Protein AF-A0A447FQ98-F1 (afdb_monomer_lite)

Structure (mmCIF, N/CA/C/O backbone):
data_AF-A0A447FQ98-F1
#
_entry.id   AF-A0A447FQ98-F1
#
loop_
_atom_site.group_PDB
_atom_site.id
_atom_site.type_symbol
_atom_site.label_atom_id
_atom_site.label_alt_id
_atom_site.label_comp_id
_atom_site.label_asym_id
_atom_site.label_entity_id
_atom_site.label_seq_id
_atom_site.pdbx_PDB_ins_code
_atom_site.Cartn_x
_atom_site.Cartn_y
_atom_site.Cartn_z
_atom_site.occupancy
_atom_site.B_iso_or_equiv
_atom_site.auth_seq_id
_atom_site.auth_comp_id
_atom_site.auth_asym_id
_atom_site.auth_atom_id
_atom_site.pdbx_PDB_model_num
ATOM 1 N N . MET A 1 1 ? 18.362 -9.553 -27.264 1.00 85.31 1 MET A N 1
ATOM 2 C CA . MET A 1 1 ? 17.375 -10.594 -27.626 1.00 85.31 1 MET A CA 1
ATOM 3 C C . MET A 1 1 ? 17.884 -12.039 -27.555 1.00 85.31 1 MET A C 1
ATOM 5 O O . MET A 1 1 ? 17.057 -12.911 -27.386 1.00 85.31 1 MET A O 1
ATOM 9 N N . LYS A 1 2 ? 19.192 -12.347 -27.667 1.00 89.88 2 LYS A N 1
ATOM 10 C CA . LYS A 1 2 ? 19.700 -13.744 -27.567 1.00 89.88 2 LYS A CA 1
ATOM 11 C C . LYS A 1 2 ? 20.170 -14.170 -26.164 1.00 89.88 2 LYS A C 1
ATOM 13 O O . LYS A 1 2 ? 20.659 -15.281 -25.991 1.00 89.88 2 LYS A O 1
ATOM 18 N N . TYR A 1 3 ? 20.115 -13.267 -25.186 1.00 93.44 3 TYR A N 1
ATOM 19 C CA . TYR A 1 3 ? 20.581 -13.558 -23.832 1.00 93.44 3 TYR A CA 1
ATOM 20 C C . TYR A 1 3 ? 19.635 -14.554 -23.154 1.00 93.44 3 TYR A C 1
ATOM 22 O O . TYR A 1 3 ? 18.426 -14.446 -23.321 1.00 93.44 3 TYR A O 1
ATOM 30 N N . LYS A 1 4 ? 20.182 -15.506 -22.399 1.00 95.56 4 LYS A N 1
ATOM 31 C CA . LYS A 1 4 ? 19.405 -16.383 -21.522 1.00 95.56 4 LYS A CA 1
ATOM 32 C C . LYS A 1 4 ? 19.611 -15.879 -20.090 1.00 95.56 4 LYS A C 1
ATOM 34 O O . LYS A 1 4 ? 20.766 -15.900 -19.659 1.00 95.56 4 LYS A O 1
ATOM 39 N N . PRO A 1 5 ? 18.562 -15.390 -19.405 1.00 95.81 5 PRO A N 1
ATOM 40 C CA . PRO A 1 5 ? 18.675 -14.942 -18.023 1.00 95.81 5 PRO A CA 1
ATOM 41 C C . PRO A 1 5 ? 19.253 -16.030 -17.128 1.00 95.81 5 PRO A C 1
ATOM 43 O O . PRO A 1 5 ? 18.945 -17.215 -17.288 1.00 95.81 5 PRO A O 1
ATOM 46 N N . LYS A 1 6 ? 20.109 -15.622 -16.200 1.00 95.69 6 LYS A N 1
ATOM 47 C CA . LYS A 1 6 ? 20.588 -16.482 -15.125 1.00 95.69 6 LYS A CA 1
ATOM 48 C C . LYS A 1 6 ? 19.585 -16.476 -13.973 1.00 95.69 6 LYS A C 1
ATOM 50 O O . LYS A 1 6 ? 18.763 -15.575 -13.862 1.00 95.69 6 LYS A O 1
ATOM 55 N N . LYS A 1 7 ? 19.695 -17.467 -13.085 1.00 94.25 7 LYS A N 1
ATOM 56 C CA . LYS A 1 7 ? 18.840 -17.584 -11.887 1.00 94.25 7 LYS A CA 1
ATOM 57 C C . LYS A 1 7 ? 18.994 -16.417 -10.906 1.00 94.25 7 LYS A C 1
ATOM 59 O O . LYS A 1 7 ? 18.135 -16.225 -10.058 1.00 94.25 7 LYS A O 1
ATOM 64 N N . ASP A 1 8 ? 20.115 -15.710 -10.971 1.00 94.94 8 ASP A N 1
ATOM 65 C CA . ASP A 1 8 ? 20.449 -14.577 -10.117 1.00 94.94 8 ASP A CA 1
ATOM 66 C C . ASP A 1 8 ? 20.245 -13.221 -10.808 1.00 94.94 8 ASP A C 1
ATOM 68 O O . ASP A 1 8 ? 20.550 -12.195 -10.211 1.00 94.94 8 ASP A O 1
ATOM 72 N N . ASP A 1 9 ? 19.739 -13.187 -12.044 1.00 97.62 9 ASP A N 1
ATOM 73 C CA . ASP A 1 9 ? 19.393 -11.920 -12.685 1.00 97.62 9 ASP A CA 1
ATOM 74 C C . ASP A 1 9 ? 18.085 -11.369 -12.086 1.00 97.62 9 ASP A C 1
ATOM 76 O O . ASP A 1 9 ? 17.101 -12.093 -11.960 1.00 97.62 9 ASP A O 1
ATOM 80 N N . LEU A 1 10 ? 18.050 -10.070 -11.782 1.00 98.31 10 LEU A N 1
ATOM 81 C CA . LEU A 1 10 ? 16.805 -9.326 -11.579 1.00 98.31 10 LEU A CA 1
ATOM 82 C C . LEU A 1 10 ? 16.130 -9.131 -12.935 1.00 98.31 10 LEU A C 1
ATOM 84 O O . LEU A 1 10 ? 16.761 -8.637 -13.873 1.00 98.31 10 LEU A O 1
ATOM 88 N N . ILE A 1 11 ? 14.853 -9.477 -13.053 1.00 98.50 11 ILE A N 1
ATOM 89 C CA . ILE A 1 11 ? 14.113 -9.314 -14.306 1.00 98.50 11 ILE A CA 1
ATOM 90 C C . ILE A 1 11 ? 13.091 -8.197 -14.130 1.00 98.50 11 ILE A C 1
ATOM 92 O O . ILE A 1 11 ? 12.295 -8.208 -13.206 1.00 98.50 11 ILE A O 1
ATOM 96 N N . CYS A 1 12 ? 13.095 -7.219 -15.032 1.00 98.69 12 CYS A N 1
ATOM 97 C CA . CYS A 1 12 ? 12.068 -6.180 -15.079 1.00 98.69 12 CYS A CA 1
ATOM 98 C C . CYS A 1 12 ? 11.268 -6.290 -16.373 1.00 98.69 12 CYS A C 1
ATOM 100 O O . CYS A 1 12 ? 11.839 -6.490 -17.453 1.00 98.69 12 CYS A O 1
ATOM 102 N N . LEU A 1 13 ? 9.954 -6.105 -16.269 1.00 98.69 13 LEU A N 1
ATOM 103 C CA . LEU A 1 13 ? 9.053 -5.997 -17.407 1.00 98.69 13 LEU A CA 1
ATOM 104 C C . LEU A 1 13 ? 8.719 -4.529 -17.659 1.00 98.69 13 LEU A C 1
ATOM 106 O O . LEU A 1 13 ? 8.114 -3.866 -16.820 1.00 98.69 13 LEU A O 1
ATOM 110 N N . PHE A 1 14 ? 9.060 -4.035 -18.845 1.00 98.62 14 PHE A N 1
ATOM 111 C CA . PHE A 1 14 ? 8.747 -2.678 -19.276 1.00 98.62 14 PHE A CA 1
ATOM 112 C C . PHE A 1 14 ? 7.732 -2.673 -20.416 1.00 98.62 14 PHE A C 1
ATOM 114 O O . PHE A 1 14 ? 7.804 -3.501 -21.322 1.00 98.62 14 PHE A O 1
ATOM 121 N N . ARG A 1 15 ? 6.842 -1.681 -20.427 1.00 98.25 15 ARG A N 1
ATOM 122 C CA . ARG A 1 15 ? 6.144 -1.213 -21.629 1.00 98.25 15 ARG A CA 1
ATOM 123 C C . ARG A 1 15 ? 6.925 -0.040 -22.208 1.00 98.25 15 ARG A C 1
ATOM 125 O O . ARG A 1 15 ? 7.156 0.934 -21.499 1.00 98.25 15 ARG A O 1
ATOM 132 N N . ILE A 1 16 ? 7.324 -0.140 -23.472 1.00 98.31 16 ILE A N 1
ATOM 133 C CA . ILE A 1 16 ? 8.174 0.849 -24.145 1.00 98.31 16 ILE A CA 1
ATOM 134 C C . ILE A 1 16 ? 7.461 1.363 -25.395 1.00 98.31 16 ILE A C 1
ATOM 136 O O . ILE A 1 16 ? 7.085 0.579 -26.263 1.00 98.31 16 ILE A O 1
ATOM 140 N N . GLU A 1 17 ? 7.308 2.678 -25.509 1.00 98.12 17 GLU A N 1
ATOM 141 C CA . GLU A 1 17 ? 6.839 3.362 -26.715 1.00 98.12 17 GLU A CA 1
ATOM 142 C C . GLU A 1 17 ? 7.968 4.289 -27.202 1.00 98.12 17 GLU A C 1
ATOM 144 O O . GLU A 1 17 ? 8.215 5.318 -26.574 1.00 98.12 17 GLU A O 1
ATOM 149 N N . PRO A 1 18 ? 8.723 3.902 -28.250 1.00 97.25 18 PRO A N 1
ATOM 150 C CA . PRO A 1 18 ? 9.840 4.693 -28.774 1.00 97.25 18 PRO A CA 1
ATOM 151 C C . PRO A 1 18 ? 9.405 6.049 -29.334 1.00 97.25 18 PRO A C 1
ATOM 153 O O . PRO A 1 18 ? 8.337 6.138 -29.927 1.00 97.25 18 PRO A O 1
ATOM 156 N N . ASN A 1 19 ? 10.288 7.047 -29.253 1.00 96.00 19 ASN A N 1
ATOM 157 C CA . ASN A 1 19 ? 10.129 8.335 -29.932 1.00 96.00 19 ASN A CA 1
ATOM 158 C C . ASN A 1 19 ? 11.218 8.500 -30.999 1.00 96.00 19 ASN A C 1
ATOM 160 O O . ASN A 1 19 ? 12.404 8.550 -30.668 1.00 96.00 19 ASN A O 1
ATOM 164 N N . GLY A 1 20 ? 10.830 8.540 -32.276 1.00 92.12 20 GLY A N 1
ATOM 165 C CA . GLY A 1 20 ? 11.731 8.830 -33.403 1.00 92.12 20 GLY A CA 1
ATOM 166 C C . GLY A 1 20 ? 12.875 7.828 -33.638 1.00 92.12 20 GLY A C 1
ATOM 167 O O . GLY A 1 20 ? 13.655 7.999 -34.570 1.00 92.12 20 GLY A O 1
ATOM 168 N N . LEU A 1 21 ? 12.987 6.781 -32.816 1.00 92.88 21 LEU A N 1
ATOM 169 C CA . LEU A 1 21 ? 14.006 5.736 -32.893 1.00 92.88 21 LEU A CA 1
ATOM 170 C C . LEU A 1 21 ? 13.395 4.393 -33.285 1.00 92.88 21 LEU A C 1
ATOM 172 O O . LEU A 1 21 ? 12.216 4.123 -33.041 1.00 92.88 21 LEU A O 1
ATOM 176 N N . SER A 1 22 ? 14.236 3.499 -33.815 1.00 95.44 22 SER A N 1
ATOM 177 C CA . SER A 1 22 ? 13.837 2.103 -33.953 1.00 95.44 22 SER A CA 1
ATOM 178 C C . SER A 1 22 ? 13.546 1.505 -32.574 1.00 95.44 22 SER A C 1
ATOM 180 O O . SER A 1 22 ? 14.160 1.855 -31.561 1.00 95.44 22 SER A O 1
ATOM 182 N N . PHE A 1 23 ? 12.621 0.549 -32.523 1.00 95.62 23 PHE A N 1
ATOM 183 C CA . PHE A 1 23 ? 12.236 -0.073 -31.259 1.00 95.62 23 PHE A CA 1
ATOM 184 C C . PHE A 1 23 ? 13.428 -0.755 -30.562 1.00 95.62 23 PHE A C 1
ATOM 186 O O . PHE A 1 23 ? 13.564 -0.687 -29.342 1.00 95.62 23 PHE A O 1
ATOM 193 N N . ASN A 1 24 ? 14.319 -1.388 -31.332 1.00 95.00 24 ASN A N 1
ATOM 194 C CA . ASN A 1 24 ? 15.505 -2.046 -30.782 1.00 95.00 24 ASN A CA 1
ATOM 195 C C . ASN A 1 24 ? 16.498 -1.039 -30.186 1.00 95.00 24 ASN A C 1
ATOM 197 O O . ASN A 1 24 ? 17.093 -1.337 -29.150 1.00 95.00 24 ASN A O 1
ATOM 201 N N . ASP A 1 25 ? 16.633 0.149 -30.781 1.00 94.88 25 ASP A N 1
ATOM 202 C CA . ASP A 1 25 ? 17.494 1.207 -30.243 1.00 94.88 25 ASP A CA 1
ATOM 203 C C . ASP A 1 25 ? 16.920 1.787 -28.951 1.00 94.88 25 ASP A C 1
ATOM 205 O O . ASP A 1 25 ? 17.658 1.990 -27.987 1.00 94.88 25 ASP A O 1
ATOM 209 N N . ALA A 1 26 ? 15.599 1.986 -28.889 1.00 96.69 26 ALA A N 1
ATOM 210 C CA . ALA A 1 26 ? 14.928 2.440 -27.672 1.00 96.69 26 ALA A CA 1
ATOM 211 C C . ALA A 1 26 ? 15.122 1.433 -26.523 1.00 96.69 26 ALA A C 1
ATOM 213 O O . ALA A 1 26 ? 15.525 1.815 -25.426 1.00 96.69 26 ALA A O 1
ATOM 214 N N . ILE A 1 27 ? 14.937 0.133 -26.795 1.00 96.56 27 ILE A N 1
ATOM 215 C CA . ILE A 1 27 ? 15.231 -0.951 -25.842 1.00 96.56 27 ILE A CA 1
ATOM 216 C C . ILE A 1 27 ? 16.695 -0.912 -25.396 1.00 96.56 27 ILE A C 1
ATOM 218 O O . ILE A 1 27 ? 16.981 -1.045 -24.205 1.00 96.56 27 ILE A O 1
ATOM 222 N N . GLY A 1 28 ? 17.622 -0.759 -26.346 1.00 95.12 28 GLY A N 1
ATOM 223 C CA . GLY A 1 28 ? 19.053 -0.688 -26.068 1.00 95.12 28 GLY A CA 1
ATOM 224 C C . GLY A 1 28 ? 19.393 0.454 -25.114 1.00 95.12 28 GLY A C 1
ATOM 225 O O . GLY A 1 28 ? 20.126 0.233 -24.153 1.00 95.12 28 GLY A O 1
ATOM 226 N N . ARG A 1 29 ? 18.804 1.637 -25.329 1.00 95.44 29 ARG A N 1
ATOM 227 C CA . ARG A 1 29 ? 18.968 2.809 -24.458 1.00 95.44 29 ARG A CA 1
ATOM 228 C C . ARG A 1 29 ? 18.371 2.592 -23.072 1.00 95.44 29 ARG A C 1
ATOM 230 O O . ARG A 1 29 ? 19.066 2.843 -22.096 1.00 95.44 29 ARG A O 1
ATOM 237 N N . VAL A 1 30 ? 17.151 2.053 -22.975 1.00 97.38 30 VAL A N 1
ATOM 238 C CA . VAL A 1 30 ? 16.536 1.713 -21.678 1.00 97.38 30 VAL A CA 1
ATOM 239 C C . VAL A 1 30 ? 17.438 0.755 -20.901 1.00 97.38 30 VAL A C 1
ATOM 241 O O . VAL A 1 30 ? 17.770 1.038 -19.755 1.00 97.38 30 VAL A O 1
ATOM 244 N N . ALA A 1 31 ? 17.894 -0.342 -21.514 1.00 96.75 31 ALA A N 1
ATOM 245 C CA . ALA A 1 31 ? 18.755 -1.319 -20.846 1.00 96.75 31 ALA A CA 1
ATOM 246 C C . ALA A 1 31 ? 20.124 -0.737 -20.450 1.00 96.75 31 ALA A C 1
ATOM 248 O O . ALA A 1 31 ? 20.648 -1.071 -19.389 1.00 96.75 31 ALA A O 1
ATOM 249 N N . ALA A 1 32 ? 20.708 0.119 -21.291 1.00 93.94 32 ALA A N 1
ATOM 250 C CA . ALA A 1 32 ? 21.995 0.758 -21.040 1.00 93.94 32 ALA A CA 1
ATOM 251 C C . ALA A 1 32 ? 21.927 1.755 -19.871 1.00 93.94 32 ALA A C 1
ATOM 253 O O . ALA A 1 32 ? 22.677 1.606 -18.909 1.00 93.94 32 ALA A O 1
ATOM 254 N N . GLU A 1 33 ? 21.003 2.716 -19.932 1.00 95.62 33 GLU A N 1
ATOM 255 C CA . GLU A 1 33 ? 20.866 3.820 -18.966 1.00 95.62 33 GLU A CA 1
ATOM 256 C C . GLU A 1 33 ? 20.285 3.371 -17.610 1.00 95.62 33 GLU A C 1
ATOM 258 O O . GLU A 1 33 ? 20.397 4.092 -16.624 1.00 95.62 33 GLU A O 1
ATOM 263 N N . SER A 1 34 ? 19.695 2.170 -17.531 1.00 96.81 34 SER A N 1
ATOM 264 C CA . SER A 1 34 ? 19.275 1.532 -16.265 1.00 96.81 34 SER A CA 1
ATOM 265 C C . SER A 1 34 ? 20.274 0.508 -15.716 1.00 96.81 34 SER A C 1
ATOM 267 O O . SER A 1 34 ? 19.956 -0.233 -14.789 1.00 96.81 34 SER A O 1
ATOM 269 N N . SER A 1 35 ? 21.473 0.413 -16.299 1.00 94.56 35 SER A N 1
ATOM 270 C CA . SER A 1 35 ? 22.530 -0.474 -15.806 1.00 94.56 35 SER A CA 1
ATOM 271 C C . SER A 1 35 ? 23.877 0.239 -15.720 1.00 94.56 35 SER A C 1
ATOM 273 O O . SER A 1 35 ? 24.159 0.902 -14.731 1.00 94.56 35 SER A O 1
ATOM 275 N N . ASN A 1 36 ? 24.730 0.091 -16.731 1.00 88.44 36 ASN A N 1
ATOM 276 C CA . ASN A 1 36 ? 26.093 0.620 -16.728 1.00 88.44 36 ASN A CA 1
ATOM 277 C C . ASN A 1 36 ? 26.541 1.171 -18.091 1.00 88.44 36 ASN A C 1
ATOM 279 O O . ASN A 1 36 ? 27.739 1.248 -18.374 1.00 88.44 36 ASN A O 1
ATOM 283 N N . GLY A 1 37 ? 25.584 1.487 -18.964 1.00 83.81 37 GLY A N 1
ATOM 284 C CA . GLY A 1 37 ? 25.837 2.130 -20.246 1.00 83.81 37 GLY A CA 1
ATOM 285 C C . GLY A 1 37 ? 25.764 3.655 -20.164 1.00 83.81 37 GLY A C 1
ATOM 286 O O . GLY A 1 37 ? 25.452 4.227 -19.126 1.00 83.81 37 GLY A O 1
ATOM 287 N N . THR A 1 38 ? 26.074 4.311 -21.281 1.00 83.88 38 THR A N 1
ATOM 288 C CA . THR A 1 38 ? 25.932 5.761 -21.458 1.00 83.88 38 THR A CA 1
ATOM 289 C C . THR A 1 38 ? 25.704 6.082 -22.939 1.00 83.88 38 THR A C 1
ATOM 291 O O . THR A 1 38 ? 25.771 5.192 -23.792 1.00 83.88 38 THR A O 1
ATOM 294 N N . TRP A 1 39 ? 25.462 7.352 -23.259 1.00 78.94 39 TRP A N 1
ATOM 295 C CA . TRP A 1 39 ? 25.090 7.835 -24.591 1.00 78.94 39 TRP A CA 1
ATOM 296 C C . TRP A 1 39 ? 26.216 7.794 -25.641 1.00 78.94 39 TRP A C 1
ATOM 298 O O . TRP A 1 39 ? 25.939 7.974 -26.826 1.00 78.94 39 TRP A O 1
ATOM 308 N N . THR A 1 40 ? 27.469 7.566 -25.236 1.00 70.44 40 THR A N 1
ATOM 309 C CA . THR A 1 40 ? 28.648 7.551 -26.118 1.00 70.44 40 THR A CA 1
ATOM 310 C C . THR A 1 40 ? 29.548 6.337 -25.877 1.00 70.44 40 THR A C 1
ATOM 312 O O . THR A 1 40 ? 29.489 5.682 -24.834 1.00 70.44 40 THR A O 1
ATOM 315 N N . THR A 1 41 ? 30.411 6.032 -26.846 1.00 79.19 41 THR A N 1
ATOM 316 C CA . THR A 1 41 ? 31.417 4.975 -26.713 1.00 79.19 41 THR A CA 1
ATOM 317 C C . THR A 1 41 ? 32.453 5.372 -25.669 1.00 79.19 41 THR A C 1
ATOM 319 O O . THR A 1 41 ? 33.108 6.404 -25.783 1.00 79.19 41 THR A O 1
ATOM 322 N N . LEU A 1 42 ? 32.651 4.511 -24.674 1.00 78.00 42 LEU A N 1
ATOM 323 C CA . LEU A 1 42 ? 33.676 4.701 -23.654 1.00 78.00 42 LEU A CA 1
ATOM 324 C C . LEU A 1 42 ? 34.925 3.881 -23.990 1.00 78.00 42 LEU A C 1
ATOM 326 O O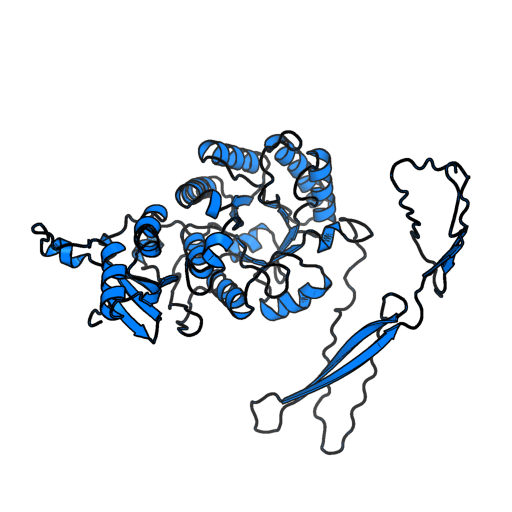 . LEU A 1 42 ? 34.858 2.658 -24.139 1.00 78.00 42 LEU A O 1
ATOM 330 N N . SER A 1 43 ? 36.082 4.543 -24.027 1.00 79.06 43 SER A N 1
ATOM 331 C CA . SER A 1 43 ? 37.396 3.900 -24.194 1.00 79.06 43 SER A CA 1
ATOM 332 C C . SER A 1 43 ? 37.791 3.018 -22.999 1.00 79.06 43 SER A C 1
ATOM 334 O O . SER A 1 43 ? 38.660 2.160 -23.116 1.00 79.06 43 SER A O 1
ATOM 336 N N . THR A 1 44 ? 37.120 3.178 -21.857 1.00 80.69 44 THR A N 1
ATOM 337 C CA . THR A 1 44 ? 37.409 2.491 -20.589 1.00 80.69 44 THR A CA 1
ATOM 338 C C . THR A 1 44 ? 36.625 1.185 -20.382 1.00 80.69 44 THR A C 1
ATOM 340 O O . THR A 1 44 ? 36.789 0.525 -19.353 1.00 80.69 44 THR A O 1
ATOM 343 N N . LEU A 1 45 ? 35.788 0.763 -21.343 1.00 83.94 45 LEU A N 1
ATOM 344 C CA . LEU A 1 45 ? 34.930 -0.427 -21.220 1.00 83.94 45 LEU A CA 1
ATOM 345 C C . LEU A 1 45 ? 35.710 -1.750 -21.299 1.00 83.94 45 LEU A C 1
ATOM 347 O O . LEU A 1 45 ? 35.806 -2.381 -22.356 1.00 83.94 45 LEU A O 1
ATOM 351 N N . LYS A 1 46 ? 36.196 -2.217 -20.145 1.00 89.12 46 LYS A N 1
ATOM 352 C CA . LYS A 1 46 ? 36.839 -3.530 -19.974 1.00 89.12 46 LYS A CA 1
ATOM 353 C C . LYS A 1 46 ? 35.829 -4.692 -20.094 1.00 89.12 46 LYS A C 1
ATOM 355 O O . LYS A 1 46 ? 34.642 -4.511 -19.807 1.00 89.12 46 LYS A O 1
ATOM 360 N N . PRO A 1 47 ? 36.269 -5.919 -20.449 1.00 88.38 47 PRO A N 1
ATOM 361 C CA . PRO A 1 47 ? 35.374 -7.069 -20.609 1.00 88.38 47 PRO A CA 1
ATOM 362 C C . PRO A 1 47 ? 34.506 -7.388 -19.384 1.00 88.38 47 PRO A C 1
ATOM 364 O O . PRO A 1 47 ? 33.337 -7.720 -19.556 1.00 88.38 47 PRO A O 1
ATOM 367 N N . HIS A 1 48 ? 35.035 -7.260 -18.160 1.00 88.38 48 HIS A N 1
ATOM 368 C CA . HIS A 1 48 ? 34.255 -7.506 -16.939 1.00 88.38 48 HIS A CA 1
ATOM 369 C C . HIS A 1 48 ? 33.126 -6.476 -16.749 1.00 88.38 48 HIS A C 1
ATOM 371 O O . HIS A 1 48 ? 32.016 -6.860 -16.408 1.00 88.38 48 HIS A O 1
ATOM 377 N N . ILE A 1 49 ? 33.345 -5.203 -17.103 1.00 89.62 49 ILE A N 1
ATOM 378 C CA . ILE A 1 49 ? 32.307 -4.156 -17.068 1.00 89.62 49 ILE A CA 1
ATOM 379 C C . ILE A 1 49 ? 31.188 -4.491 -18.065 1.00 89.62 49 ILE A C 1
ATOM 381 O O . ILE A 1 49 ? 30.002 -4.402 -17.762 1.00 89.62 49 ILE A O 1
ATOM 385 N N . ARG A 1 50 ? 31.533 -4.984 -19.260 1.00 85.81 50 ARG A N 1
ATOM 386 C CA . ARG A 1 50 ? 30.526 -5.413 -20.251 1.00 85.81 50 ARG A CA 1
ATOM 387 C C . ARG A 1 50 ? 29.700 -6.622 -19.788 1.00 85.81 50 ARG A C 1
ATOM 389 O O . ARG A 1 50 ? 28.596 -6.834 -20.302 1.00 85.81 50 ARG A O 1
ATOM 396 N N . LYS A 1 51 ? 30.213 -7.436 -18.856 1.00 87.94 51 LYS A N 1
ATOM 397 C CA . LYS A 1 51 ? 29.504 -8.614 -18.331 1.00 87.94 51 LYS A CA 1
ATOM 398 C C . LYS A 1 51 ? 28.352 -8.247 -17.393 1.00 87.94 51 LYS A C 1
ATOM 400 O O . LYS A 1 51 ? 27.378 -8.997 -17.388 1.00 87.94 51 LYS A O 1
ATOM 405 N N . ILE A 1 52 ? 28.403 -7.102 -16.715 1.00 91.06 52 ILE A N 1
ATOM 406 C CA . ILE A 1 52 ? 27.364 -6.700 -15.751 1.00 91.06 52 ILE A CA 1
ATOM 407 C C . ILE A 1 52 ? 26.250 -5.829 -16.357 1.00 91.06 52 ILE A C 1
ATOM 409 O O . ILE A 1 52 ? 25.367 -5.392 -15.643 1.00 91.06 52 ILE A O 1
ATOM 413 N N . ARG A 1 53 ? 26.240 -5.584 -17.675 1.00 93.25 53 ARG A N 1
ATOM 414 C CA . ARG A 1 53 ? 25.193 -4.769 -18.325 1.00 93.25 53 ARG A CA 1
ATOM 415 C C . ARG A 1 53 ? 23.805 -5.414 -18.279 1.00 93.25 53 ARG A C 1
ATOM 417 O O . ARG A 1 53 ? 23.690 -6.636 -18.420 1.00 93.25 53 ARG A O 1
ATOM 424 N N . GLY A 1 54 ? 22.770 -4.579 -18.250 1.00 96.44 54 GLY A N 1
ATOM 425 C CA . GLY A 1 54 ? 21.389 -4.985 -18.496 1.00 96.44 54 GLY A CA 1
ATOM 426 C C . GLY A 1 54 ? 21.210 -5.522 -19.919 1.00 96.44 54 GLY A C 1
ATOM 427 O O . GLY A 1 54 ? 21.823 -5.038 -20.878 1.00 96.44 54 GLY A O 1
ATOM 428 N N . ARG A 1 55 ? 20.401 -6.571 -20.082 1.00 96.94 55 ARG A N 1
ATOM 429 C CA . ARG A 1 55 ? 20.186 -7.237 -21.374 1.00 96.94 55 ARG A CA 1
ATOM 430 C C . ARG A 1 55 ? 18.712 -7.502 -21.608 1.00 96.94 55 ARG A C 1
ATOM 432 O O . ARG A 1 55 ? 18.115 -8.369 -20.976 1.00 96.94 55 ARG A O 1
ATOM 439 N N . ALA A 1 56 ? 18.152 -6.830 -22.608 1.00 97.62 56 ALA A N 1
ATOM 440 C CA . ALA A 1 56 ? 16.857 -7.216 -23.142 1.00 97.62 56 ALA A CA 1
ATOM 441 C C . ALA A 1 56 ? 16.947 -8.602 -23.794 1.00 97.62 56 ALA A C 1
ATOM 443 O O . ALA A 1 56 ? 17.798 -8.853 -24.666 1.00 97.62 56 ALA A O 1
ATOM 444 N N . PHE A 1 57 ? 16.073 -9.510 -23.374 1.00 97.12 57 PHE A N 1
ATOM 445 C CA . PHE A 1 57 ? 16.097 -10.903 -23.822 1.00 97.12 57 PHE A CA 1
ATOM 446 C C . PHE A 1 57 ? 14.775 -11.377 -24.415 1.00 97.12 57 PHE A C 1
ATOM 448 O O . PHE A 1 57 ? 14.786 -12.298 -25.223 1.00 97.12 57 PHE A O 1
ATOM 455 N N . TYR A 1 58 ? 13.666 -10.713 -24.098 1.00 96.56 58 TYR A N 1
ATOM 456 C CA . TYR A 1 58 ? 12.354 -11.068 -24.617 1.00 96.56 58 TYR A CA 1
ATOM 457 C C . TYR A 1 58 ? 11.537 -9.819 -24.943 1.00 96.56 58 TYR A C 1
ATOM 459 O O . TYR A 1 58 ? 11.639 -8.805 -24.250 1.00 96.56 58 TYR A O 1
ATOM 467 N N . ARG A 1 59 ? 10.720 -9.899 -25.998 1.00 95.31 59 ARG A N 1
ATOM 468 C CA . ARG A 1 59 ? 9.782 -8.849 -26.403 1.00 95.31 59 ARG A CA 1
ATOM 469 C C . ARG A 1 59 ? 8.512 -9.463 -26.982 1.00 95.31 59 ARG A C 1
ATOM 471 O O . ARG A 1 59 ? 8.597 -10.351 -27.824 1.00 95.31 59 ARG A O 1
ATOM 478 N N . LYS A 1 60 ? 7.360 -8.906 -26.608 1.00 95.12 60 LYS A N 1
ATOM 479 C CA . LYS A 1 60 ? 6.052 -9.166 -27.222 1.00 95.12 60 LYS A CA 1
ATOM 480 C C . LYS A 1 60 ? 5.323 -7.836 -27.412 1.00 95.12 60 LYS A C 1
ATOM 482 O O . LYS A 1 60 ? 4.924 -7.203 -26.441 1.00 95.12 60 LYS A O 1
ATOM 487 N N . GLY A 1 61 ? 5.186 -7.384 -28.659 1.00 94.56 61 GLY A N 1
ATOM 488 C CA . GLY A 1 61 ? 4.635 -6.057 -28.953 1.00 94.56 61 GLY A CA 1
ATOM 489 C C . GLY A 1 61 ? 5.483 -4.941 -28.330 1.00 94.56 61 GLY A C 1
ATOM 490 O O . GLY A 1 61 ? 6.671 -4.822 -28.649 1.00 94.56 61 GLY A O 1
ATOM 491 N N . ASN A 1 62 ? 4.874 -4.148 -27.444 1.00 96.12 62 ASN A N 1
ATOM 492 C CA . ASN A 1 62 ? 5.542 -3.088 -26.684 1.00 96.12 62 ASN A CA 1
ATOM 493 C C . ASN A 1 62 ? 6.069 -3.531 -25.306 1.00 96.12 62 ASN A C 1
ATOM 495 O O . ASN A 1 62 ? 6.674 -2.723 -24.605 1.00 96.12 62 ASN A O 1
ATOM 499 N N . LEU A 1 63 ? 5.862 -4.794 -24.923 1.00 97.62 63 LEU A N 1
ATOM 500 C CA . LEU A 1 63 ? 6.330 -5.356 -23.660 1.00 97.62 63 LEU A CA 1
ATOM 501 C C . LEU A 1 63 ? 7.717 -5.974 -23.825 1.00 97.62 63 LEU A C 1
ATOM 503 O O . LEU A 1 63 ? 7.937 -6.770 -24.742 1.00 97.62 63 LEU A O 1
ATOM 507 N N . VAL A 1 64 ? 8.645 -5.624 -22.940 1.00 98.06 64 VAL A N 1
ATOM 508 C CA . VAL A 1 64 ? 10.062 -5.991 -23.025 1.00 98.06 64 VAL A CA 1
ATOM 509 C C . VAL A 1 64 ? 10.563 -6.447 -21.663 1.00 98.06 64 VAL A C 1
ATOM 511 O O . VAL A 1 64 ? 10.465 -5.703 -20.691 1.00 98.06 64 VAL A O 1
ATOM 514 N N . LYS A 1 65 ? 11.146 -7.649 -21.604 1.00 98.50 65 LYS A N 1
ATOM 515 C CA . LYS A 1 65 ? 11.869 -8.118 -20.417 1.00 98.50 65 LYS A CA 1
ATOM 516 C C . LYS A 1 65 ? 13.343 -7.758 -20.521 1.00 98.50 65 LYS A C 1
ATOM 518 O O . LYS A 1 65 ? 14.000 -8.083 -21.523 1.00 98.50 65 LYS A O 1
ATOM 523 N N . ILE A 1 66 ? 13.864 -7.140 -19.469 1.00 98.56 66 ILE A N 1
ATOM 524 C CA . ILE A 1 66 ? 15.280 -6.810 -19.318 1.00 98.56 66 ILE A CA 1
ATOM 525 C C . ILE A 1 66 ? 15.807 -7.544 -18.089 1.00 98.56 66 ILE A C 1
ATOM 527 O O . ILE A 1 66 ? 15.238 -7.428 -17.009 1.00 98.56 66 ILE A O 1
ATOM 531 N N . ALA A 1 67 ? 16.873 -8.318 -18.281 1.00 98.38 67 ALA A N 1
ATOM 532 C CA . ALA A 1 67 ? 17.587 -9.000 -17.211 1.00 98.38 67 ALA A CA 1
ATOM 533 C C . ALA A 1 67 ? 18.789 -8.158 -16.769 1.00 98.38 67 ALA A C 1
ATOM 535 O O . ALA A 1 67 ? 19.558 -7.685 -17.615 1.00 98.38 67 ALA A O 1
ATOM 536 N N . TYR A 1 68 ? 18.956 -8.007 -15.462 1.00 98.25 68 TYR A N 1
ATOM 537 C CA . TYR A 1 68 ? 20.013 -7.246 -14.813 1.00 98.25 68 TYR A CA 1
ATOM 538 C C . TYR A 1 68 ? 20.812 -8.182 -13.902 1.00 98.25 68 TYR A C 1
ATOM 540 O O . TYR A 1 68 ? 20.241 -8.718 -12.953 1.00 98.25 68 TYR A O 1
ATOM 548 N N . PRO A 1 69 ? 22.116 -8.384 -14.154 1.00 95.94 69 PRO A N 1
ATOM 549 C CA . PRO A 1 69 ? 22.961 -9.181 -13.269 1.00 95.94 69 PRO A CA 1
ATOM 550 C C . PRO A 1 69 ? 22.924 -8.670 -11.828 1.00 95.94 69 PRO A C 1
ATOM 552 O O . PRO A 1 69 ? 23.036 -7.464 -11.610 1.00 95.94 69 PRO A O 1
ATOM 555 N N . SER A 1 70 ? 22.812 -9.582 -10.856 1.00 93.00 70 SER A N 1
ATOM 556 C CA . SER A 1 70 ? 22.768 -9.259 -9.417 1.00 93.00 70 SER A CA 1
ATOM 557 C C . SER A 1 70 ? 23.912 -8.350 -8.957 1.00 93.00 70 SER A C 1
ATOM 559 O O . SER A 1 70 ? 23.695 -7.480 -8.121 1.00 93.00 70 SER A O 1
ATOM 561 N N . GLU A 1 71 ? 25.099 -8.495 -9.555 1.00 93.56 71 GLU A N 1
ATOM 562 C CA . GLU A 1 71 ? 26.297 -7.677 -9.301 1.00 93.56 71 GLU A CA 1
ATOM 563 C C . GLU A 1 71 ? 26.087 -6.161 -9.510 1.00 93.56 71 GLU A C 1
ATOM 565 O O . GLU A 1 71 ? 26.891 -5.366 -9.027 1.00 93.56 71 GLU A O 1
ATOM 570 N N . LEU A 1 72 ? 25.032 -5.737 -10.219 1.00 95.94 72 LEU A N 1
ATOM 571 C CA . LEU A 1 72 ? 24.668 -4.320 -10.359 1.00 95.94 72 LEU A CA 1
ATOM 572 C C . LEU A 1 72 ? 24.090 -3.705 -9.081 1.00 95.94 72 LEU A C 1
ATOM 574 O O . LEU A 1 72 ? 23.975 -2.479 -8.994 1.00 95.94 72 LEU A O 1
ATOM 578 N N . PHE A 1 73 ? 23.673 -4.534 -8.129 1.00 97.25 73 PHE A N 1
ATOM 579 C CA . PHE A 1 73 ? 22.856 -4.098 -7.013 1.00 97.25 73 PHE A CA 1
ATOM 580 C C . PHE A 1 73 ? 23.530 -4.359 -5.678 1.00 97.25 73 PHE A C 1
ATOM 582 O O . PHE A 1 73 ? 24.089 -5.426 -5.420 1.00 97.25 73 PHE A O 1
ATOM 589 N N . GLU A 1 74 ? 23.409 -3.380 -4.790 1.00 98.06 74 GLU A N 1
ATOM 590 C CA . GLU A 1 74 ? 23.740 -3.576 -3.389 1.00 98.06 74 GLU A CA 1
ATOM 591 C C . GLU A 1 74 ? 22.633 -4.414 -2.731 1.00 98.06 74 GLU A C 1
ATOM 593 O O . GLU A 1 74 ? 21.455 -4.040 -2.729 1.00 98.06 74 GLU A O 1
ATOM 598 N N . LEU A 1 75 ? 23.007 -5.571 -2.179 1.00 97.75 75 LEU A N 1
ATOM 599 C CA . LEU A 1 75 ? 22.065 -6.459 -1.504 1.00 97.75 75 LEU A CA 1
ATOM 600 C C . LEU A 1 75 ? 21.408 -5.746 -0.316 1.00 97.75 75 LEU A C 1
ATOM 602 O O . LEU A 1 75 ? 22.081 -5.148 0.518 1.00 97.75 75 LEU A O 1
ATOM 606 N N . GLY A 1 76 ? 20.082 -5.839 -0.227 1.00 97.69 76 GLY A N 1
ATOM 607 C CA . GLY A 1 76 ? 19.307 -5.197 0.828 1.00 97.69 76 GLY A CA 1
ATOM 608 C C . GLY A 1 76 ? 19.122 -3.687 0.654 1.00 97.69 76 GLY A C 1
ATOM 609 O O . GLY A 1 76 ? 18.711 -3.041 1.612 1.00 97.69 76 GLY A O 1
ATOM 610 N N . ASN A 1 77 ? 19.378 -3.100 -0.523 1.00 98.50 77 ASN A N 1
ATOM 611 C CA . ASN A 1 77 ? 19.191 -1.665 -0.770 1.00 98.50 77 ASN A CA 1
ATOM 612 C C . ASN A 1 77 ? 18.132 -1.389 -1.856 1.00 98.50 77 ASN A C 1
ATOM 614 O O . ASN A 1 77 ? 18.438 -1.259 -3.042 1.00 98.50 77 ASN A O 1
ATOM 618 N N . MET A 1 78 ? 16.863 -1.246 -1.457 1.00 98.62 78 MET A N 1
ATOM 619 C CA . MET A 1 78 ? 15.767 -0.978 -2.400 1.00 98.62 78 MET A CA 1
ATOM 620 C C . MET A 1 78 ? 15.876 0.416 -3.041 1.00 98.62 78 MET A C 1
ATOM 622 O O . MET A 1 78 ? 15.462 0.611 -4.185 1.00 98.62 78 MET A O 1
ATOM 626 N N . ALA A 1 79 ? 16.471 1.389 -2.341 1.00 98.44 79 ALA A N 1
ATOM 627 C CA . ALA A 1 79 ? 16.700 2.723 -2.892 1.00 98.44 79 ALA A CA 1
ATOM 628 C C . ALA A 1 79 ? 17.681 2.694 -4.078 1.00 98.44 79 ALA A C 1
ATOM 630 O O . ALA A 1 79 ? 17.453 3.375 -5.082 1.00 98.44 79 ALA A O 1
ATOM 631 N N . GLN A 1 80 ? 18.737 1.878 -3.997 1.00 98.25 80 GLN A N 1
ATOM 632 C CA . GLN A 1 80 ? 19.683 1.698 -5.099 1.00 98.25 80 GLN A CA 1
ATOM 633 C C . GLN A 1 80 ? 19.061 0.908 -6.255 1.00 98.25 80 GLN A C 1
ATOM 635 O O . GLN A 1 80 ? 19.222 1.322 -7.403 1.00 98.25 80 GLN A O 1
ATOM 640 N N . VAL A 1 81 ? 18.267 -0.135 -5.970 1.00 98.44 81 VAL A N 1
ATOM 641 C CA . VAL A 1 81 ? 17.508 -0.860 -7.007 1.00 98.44 81 VAL A CA 1
ATOM 642 C C . VAL A 1 81 ? 16.658 0.116 -7.824 1.00 98.44 81 VAL A C 1
ATOM 644 O O . VAL A 1 81 ? 16.793 0.165 -9.045 1.00 98.44 81 VAL A O 1
ATOM 647 N N . TYR A 1 82 ? 15.851 0.959 -7.169 1.00 98.38 82 TYR A N 1
ATOM 648 C CA . TYR A 1 82 ? 15.010 1.944 -7.863 1.00 98.38 82 TYR A CA 1
ATOM 649 C C . TYR A 1 82 ? 15.813 3.041 -8.566 1.00 98.38 82 TYR A C 1
ATOM 651 O O . TYR A 1 82 ? 15.416 3.465 -9.649 1.00 98.38 82 TYR A O 1
ATOM 659 N N . SER A 1 83 ? 16.951 3.469 -8.012 1.00 98.31 83 SER A N 1
ATOM 660 C CA . SER A 1 83 ? 17.850 4.408 -8.700 1.00 98.31 83 SER A CA 1
ATOM 661 C C . SER A 1 83 ? 18.326 3.869 -10.056 1.00 98.31 83 SER A C 1
ATOM 663 O O . SER A 1 83 ? 18.498 4.647 -10.991 1.00 98.31 83 SER A O 1
ATOM 665 N N . ALA A 1 84 ? 18.493 2.548 -10.180 1.00 97.06 84 ALA A N 1
ATOM 666 C CA . ALA A 1 84 ? 18.881 1.895 -11.426 1.00 97.06 84 ALA A CA 1
ATOM 667 C C . ALA A 1 84 ? 17.683 1.662 -12.364 1.00 97.06 84 ALA A C 1
ATOM 669 O O . ALA A 1 84 ? 17.613 2.239 -13.450 1.00 97.06 84 ALA A O 1
ATOM 670 N N . ILE A 1 85 ? 16.710 0.841 -11.954 1.00 97.62 85 ILE A N 1
ATOM 671 C CA . ILE A 1 85 ? 15.639 0.362 -12.853 1.00 97.62 85 ILE A CA 1
ATOM 672 C C . ILE A 1 85 ? 14.491 1.356 -13.030 1.00 97.62 85 ILE A C 1
ATOM 674 O O . ILE A 1 85 ? 13.632 1.155 -13.886 1.00 97.62 85 ILE A O 1
ATOM 678 N N . ALA A 1 86 ? 14.443 2.399 -12.201 1.00 97.50 86 ALA A N 1
ATOM 679 C CA . ALA A 1 86 ? 13.367 3.376 -12.186 1.00 97.50 86 ALA A CA 1
ATOM 680 C C . ALA A 1 86 ? 13.857 4.828 -12.018 1.00 97.50 86 ALA A C 1
ATOM 682 O O . ALA A 1 86 ? 13.108 5.688 -11.556 1.00 97.50 86 ALA A O 1
ATOM 683 N N . GLY A 1 87 ? 15.111 5.094 -12.397 1.00 95.69 87 GLY A N 1
ATOM 684 C CA . GLY A 1 87 ? 15.727 6.419 -12.354 1.00 95.69 87 GLY A CA 1
ATOM 685 C C . GLY A 1 87 ? 15.596 7.178 -13.676 1.00 95.69 87 GLY A C 1
ATOM 686 O O . GLY A 1 87 ? 14.500 7.429 -14.180 1.00 95.69 87 GLY A O 1
ATOM 687 N N . ASN A 1 88 ? 16.743 7.529 -14.262 1.00 96.94 88 ASN A N 1
ATOM 688 C CA . ASN A 1 88 ? 16.849 8.438 -15.411 1.00 96.94 88 ASN A CA 1
ATOM 689 C C . ASN A 1 88 ? 16.067 7.993 -16.657 1.00 96.94 88 ASN A C 1
ATOM 691 O O . ASN A 1 88 ? 15.665 8.832 -17.464 1.00 96.94 88 ASN A O 1
ATOM 695 N N . ILE A 1 89 ? 15.834 6.686 -16.822 1.00 97.75 89 ILE A N 1
ATOM 696 C CA . ILE A 1 89 ? 15.219 6.110 -18.025 1.00 97.75 89 ILE A CA 1
ATOM 697 C C . ILE A 1 89 ? 13.831 6.680 -18.352 1.00 97.75 89 ILE A C 1
ATOM 699 O O . ILE A 1 89 ? 13.465 6.742 -19.524 1.00 97.75 89 ILE A O 1
ATOM 703 N N . PHE A 1 90 ? 13.075 7.147 -17.354 1.00 97.81 90 PHE A N 1
ATOM 704 C CA . PHE A 1 90 ? 11.755 7.750 -17.567 1.00 97.81 90 PHE A CA 1
ATOM 705 C C . PHE A 1 90 ? 11.813 9.168 -18.156 1.00 97.81 90 PHE A C 1
ATOM 707 O O . PHE A 1 90 ? 10.821 9.637 -18.704 1.00 97.81 90 PHE A O 1
ATOM 714 N N . GLY A 1 91 ? 12.965 9.842 -18.085 1.00 96.81 91 GLY A N 1
ATOM 715 C CA . GLY A 1 91 ? 13.181 11.179 -18.650 1.00 96.81 91 GLY A CA 1
ATOM 716 C C . GLY A 1 91 ? 13.859 11.181 -20.024 1.00 96.81 91 GLY A C 1
ATOM 717 O O . GLY A 1 91 ? 14.230 12.242 -20.529 1.00 96.81 91 GLY A O 1
ATOM 718 N N . MET A 1 92 ? 14.088 10.014 -20.631 1.00 96.12 92 MET A N 1
ATOM 719 C CA . MET A 1 92 ? 14.810 9.926 -21.900 1.00 96.12 92 MET A CA 1
ATOM 720 C C . MET A 1 92 ? 13.972 10.428 -23.078 1.00 96.12 92 MET A C 1
ATOM 722 O O . MET A 1 92 ? 12.888 9.920 -23.332 1.00 96.12 92 MET A O 1
ATOM 726 N N . LYS A 1 93 ? 14.563 11.277 -23.929 1.00 95.38 93 LYS A N 1
ATOM 727 C CA . LYS A 1 93 ? 13.982 11.677 -25.231 1.00 95.38 93 LYS A CA 1
ATOM 728 C C . LYS A 1 93 ? 13.820 10.524 -26.236 1.00 95.38 93 LYS A C 1
ATOM 730 O O . LYS A 1 93 ? 13.255 10.712 -27.301 1.00 95.38 93 LYS A O 1
ATOM 735 N N . ALA A 1 94 ? 14.374 9.351 -25.931 1.00 93.88 94 ALA A N 1
ATOM 736 C CA . ALA A 1 94 ? 14.334 8.166 -26.786 1.00 93.88 94 ALA A CA 1
ATOM 737 C C . ALA A 1 94 ? 12.974 7.441 -26.776 1.00 93.88 94 ALA A C 1
ATOM 739 O O . ALA A 1 94 ? 12.756 6.537 -27.585 1.00 93.88 94 ALA A O 1
ATOM 740 N N . VAL A 1 95 ? 12.089 7.787 -25.841 1.00 97.12 95 VAL A N 1
ATOM 741 C CA . VAL A 1 95 ? 10.783 7.155 -25.630 1.00 97.12 95 VAL A CA 1
ATOM 742 C C . VAL A 1 95 ? 9.723 8.233 -25.422 1.00 97.12 95 VAL A C 1
ATOM 744 O O . VAL A 1 95 ? 9.982 9.224 -24.747 1.00 97.12 95 VAL A O 1
ATOM 747 N N . ASP A 1 96 ? 8.533 8.032 -25.981 1.00 97.56 96 ASP A N 1
ATOM 748 C CA . ASP A 1 96 ? 7.355 8.847 -25.665 1.00 97.56 96 ASP A CA 1
ATOM 749 C C . ASP A 1 96 ? 6.765 8.402 -24.329 1.00 97.56 96 ASP A C 1
ATOM 751 O O . ASP A 1 96 ? 6.425 9.212 -23.468 1.00 97.56 96 ASP A O 1
ATOM 755 N N . ASN A 1 97 ? 6.682 7.083 -24.131 1.00 98.31 97 ASN A N 1
ATOM 756 C CA . ASN A 1 97 ? 6.183 6.489 -22.903 1.00 98.31 97 ASN A CA 1
ATOM 757 C C . ASN A 1 97 ? 7.050 5.303 -22.471 1.00 98.31 97 ASN A C 1
ATOM 759 O O . ASN A 1 97 ? 7.433 4.453 -23.277 1.00 98.31 97 ASN A O 1
ATOM 763 N N . LEU A 1 98 ? 7.323 5.228 -21.170 1.00 98.69 98 LEU A N 1
ATOM 764 C CA . LEU A 1 98 ? 7.999 4.105 -20.536 1.00 98.69 98 LEU A CA 1
ATOM 765 C C . LEU A 1 98 ? 7.258 3.768 -19.252 1.00 98.69 98 LEU A C 1
ATOM 767 O O . LEU A 1 98 ? 7.061 4.648 -18.414 1.00 98.69 98 LEU A O 1
ATOM 771 N N . ARG A 1 99 ? 6.877 2.502 -19.076 1.00 98.56 99 ARG A N 1
ATOM 772 C CA . ARG A 1 99 ? 6.269 2.027 -17.831 1.00 98.56 99 ARG A CA 1
ATOM 773 C C . ARG A 1 99 ? 6.943 0.770 -17.315 1.00 98.56 99 ARG A C 1
ATOM 775 O O . ARG A 1 99 ? 6.973 -0.230 -18.025 1.00 98.56 99 ARG A O 1
ATOM 782 N N . LEU A 1 100 ? 7.429 0.812 -16.078 1.00 98.75 100 LEU A N 1
ATOM 783 C CA . LEU A 1 100 ? 7.841 -0.382 -15.340 1.00 98.75 100 LEU A CA 1
ATOM 784 C C . LEU A 1 100 ? 6.577 -1.087 -14.838 1.00 98.75 100 LEU A C 1
ATOM 786 O O . LEU A 1 100 ? 5.815 -0.511 -14.062 1.00 98.75 100 LEU A O 1
ATOM 790 N N . LEU A 1 101 ? 6.313 -2.285 -15.354 1.00 98.38 101 LEU A N 1
ATOM 791 C CA . LEU A 1 101 ? 5.099 -3.049 -15.071 1.00 98.38 101 LEU A CA 1
ATOM 792 C C . LEU A 1 101 ? 5.287 -4.025 -13.919 1.00 98.38 101 LEU A C 1
ATOM 794 O O . LEU A 1 101 ? 4.399 -4.125 -13.077 1.00 98.38 101 LEU A O 1
ATOM 798 N N . ASP A 1 102 ? 6.425 -4.711 -13.872 1.00 98.62 102 ASP A N 1
ATOM 799 C CA . ASP A 1 102 ? 6.697 -5.718 -12.853 1.00 98.62 102 ASP A CA 1
ATOM 800 C C . ASP A 1 102 ? 8.202 -5.972 -12.684 1.00 98.62 102 ASP A C 1
ATOM 802 O O . ASP A 1 102 ? 9.002 -5.638 -13.566 1.00 98.62 102 ASP A O 1
ATOM 806 N N . ILE A 1 103 ? 8.570 -6.552 -11.543 1.00 98.31 103 ILE A N 1
ATOM 807 C CA . ILE A 1 103 ? 9.924 -6.967 -11.174 1.00 98.31 103 ILE A CA 1
ATOM 808 C C . ILE A 1 103 ? 9.851 -8.406 -10.669 1.00 98.31 103 ILE A C 1
ATOM 810 O O . ILE A 1 103 ? 9.061 -8.668 -9.771 1.00 98.31 103 ILE A O 1
ATOM 814 N N . ASP A 1 104 ? 10.686 -9.288 -11.205 1.00 97.94 104 ASP A N 1
ATOM 815 C CA . ASP A 1 104 ? 10.963 -10.625 -10.674 1.00 97.94 104 ASP A CA 1
ATOM 816 C C . ASP A 1 104 ? 12.292 -10.604 -9.902 1.00 97.94 104 ASP A C 1
ATOM 818 O O . ASP A 1 104 ? 13.336 -10.235 -10.463 1.00 97.94 104 ASP A O 1
ATOM 822 N N . PHE A 1 105 ? 12.230 -10.896 -8.597 1.00 98.06 105 PHE A N 1
ATOM 823 C CA . PHE A 1 105 ? 13.359 -10.773 -7.675 1.00 98.06 105 PHE A CA 1
ATOM 824 C C . PHE A 1 105 ? 14.103 -12.108 -7.507 1.00 98.06 105 PHE A C 1
ATOM 826 O O . PHE A 1 105 ? 13.546 -13.079 -7.006 1.00 98.06 105 PHE A O 1
ATOM 833 N N . PRO A 1 106 ? 15.420 -12.175 -7.767 1.00 97.25 106 PRO A N 1
ATOM 834 C CA . PRO A 1 106 ? 16.161 -13.414 -7.583 1.00 97.25 106 PRO A CA 1
ATOM 835 C C . PRO A 1 106 ? 16.292 -13.770 -6.094 1.00 97.25 106 PRO A C 1
ATOM 837 O O . PRO A 1 106 ? 16.382 -12.902 -5.220 1.00 97.25 106 PRO A O 1
ATOM 840 N N . ASP A 1 107 ? 16.414 -15.067 -5.799 1.00 96.62 107 ASP A N 1
ATOM 841 C CA . ASP A 1 107 ? 16.491 -15.608 -4.428 1.00 96.62 107 ASP A CA 1
ATOM 842 C C . ASP A 1 107 ? 17.589 -14.945 -3.569 1.00 96.62 107 ASP A C 1
ATOM 844 O O . ASP A 1 107 ? 17.407 -14.714 -2.373 1.00 96.62 107 ASP A O 1
ATOM 848 N N . MET A 1 108 ? 18.723 -14.562 -4.167 1.00 96.00 108 MET A N 1
ATOM 849 C CA . MET A 1 108 ? 19.785 -13.838 -3.454 1.00 96.00 108 MET A CA 1
ATOM 850 C C . MET A 1 108 ? 19.307 -12.478 -2.924 1.00 96.00 108 MET A C 1
ATOM 852 O O . MET A 1 108 ? 19.577 -12.136 -1.771 1.00 96.00 108 MET A O 1
ATOM 856 N N . MET A 1 109 ? 18.560 -11.722 -3.732 1.00 97.25 109 MET A N 1
ATOM 857 C CA . MET A 1 109 ? 17.961 -10.468 -3.287 1.00 97.25 109 MET A CA 1
ATOM 858 C C . MET A 1 109 ? 16.890 -10.729 -2.238 1.00 97.25 109 MET A C 1
ATOM 860 O O . MET A 1 109 ? 16.934 -10.100 -1.183 1.00 97.25 109 MET A O 1
ATOM 864 N N . MET A 1 110 ? 16.006 -11.710 -2.448 1.00 97.31 110 MET A N 1
ATOM 865 C CA . MET A 1 110 ? 15.012 -12.089 -1.435 1.00 97.31 110 MET A CA 1
ATOM 866 C C . MET A 1 110 ? 15.644 -12.389 -0.076 1.00 97.31 110 MET A C 1
ATOM 868 O O . MET A 1 110 ? 15.159 -11.943 0.963 1.00 97.31 110 MET A O 1
ATOM 872 N N . LYS A 1 111 ? 16.773 -13.103 -0.074 1.00 97.50 111 LYS A N 1
ATOM 873 C CA . LYS A 1 111 ? 17.530 -13.429 1.137 1.00 97.50 111 LYS A CA 1
ATOM 874 C C . LYS A 1 111 ? 18.107 -12.206 1.843 1.00 97.50 111 LYS A C 1
ATOM 876 O O . LYS A 1 111 ? 18.236 -12.270 3.063 1.00 97.50 111 LYS A O 1
ATOM 881 N N . SER A 1 112 ? 18.391 -11.123 1.126 1.00 97.56 112 SER A N 1
ATOM 882 C CA . SER A 1 112 ? 18.960 -9.894 1.692 1.00 97.56 112 SER A CA 1
ATOM 883 C C . SER A 1 112 ? 17.946 -8.974 2.383 1.00 97.56 112 SER A C 1
ATOM 885 O O . SER A 1 112 ? 18.335 -8.194 3.247 1.00 97.56 112 SER A O 1
ATOM 887 N N . PHE A 1 113 ? 16.651 -9.081 2.068 1.00 98.38 113 PHE A N 1
ATOM 888 C CA . PHE A 1 113 ? 15.607 -8.284 2.720 1.00 98.38 113 PHE A CA 1
ATOM 889 C C . PHE A 1 113 ? 14.909 -9.056 3.842 1.00 98.38 113 PHE A C 1
ATOM 891 O O . PHE A 1 113 ? 14.851 -10.289 3.856 1.00 98.38 113 PHE A O 1
ATOM 898 N N . ARG A 1 114 ? 14.337 -8.336 4.812 1.00 97.81 114 ARG A N 1
ATOM 899 C CA . ARG A 1 114 ? 13.631 -8.967 5.936 1.00 97.81 114 ARG A CA 1
ATOM 900 C C . ARG A 1 114 ? 12.357 -9.682 5.495 1.00 97.81 114 ARG A C 1
ATOM 902 O O . ARG A 1 114 ? 12.091 -10.780 5.989 1.00 97.81 114 ARG A O 1
ATOM 909 N N . GLY A 1 115 ? 11.597 -9.081 4.582 1.00 98.44 115 GLY A N 1
ATOM 910 C CA . GLY A 1 115 ? 10.224 -9.484 4.300 1.00 98.44 115 GLY A CA 1
ATOM 911 C C . GLY A 1 115 ? 9.272 -9.193 5.474 1.00 98.44 115 GLY A C 1
ATOM 912 O O . GLY A 1 115 ? 9.698 -8.680 6.526 1.00 98.44 115 GLY A O 1
ATOM 913 N N . PRO A 1 116 ? 7.969 -9.485 5.308 1.00 98.44 116 PRO A N 1
ATOM 914 C CA . PRO A 1 116 ? 6.954 -9.153 6.302 1.00 98.44 116 PRO A CA 1
ATOM 915 C C . PRO A 1 116 ? 7.249 -9.845 7.629 1.00 98.44 116 PRO A C 1
ATOM 917 O O . PRO A 1 116 ? 7.650 -11.015 7.664 1.00 98.44 116 PRO A O 1
ATOM 920 N N . GLN A 1 117 ? 7.083 -9.130 8.741 1.00 96.94 117 GLN A N 1
ATOM 921 C CA . GLN A 1 117 ? 7.409 -9.693 10.048 1.00 96.94 117 GLN A CA 1
ATOM 922 C C . GLN A 1 117 ? 6.400 -10.770 10.450 1.00 96.94 117 GLN A C 1
ATOM 924 O O . GLN A 1 117 ? 6.783 -11.847 10.922 1.00 96.94 117 GLN A O 1
ATOM 929 N N . PHE A 1 118 ? 5.119 -10.503 10.230 1.00 97.94 118 PHE A N 1
ATOM 930 C CA . PHE A 1 118 ? 4.002 -11.350 10.623 1.00 97.94 118 PHE A CA 1
ATOM 931 C C . PHE A 1 118 ? 3.313 -11.961 9.406 1.00 97.94 118 PHE A C 1
ATOM 933 O O . PHE A 1 118 ? 3.055 -13.167 9.421 1.00 97.94 118 PHE A O 1
ATOM 940 N N . GLY A 1 119 ? 3.058 -11.158 8.370 1.00 96.56 119 GLY A N 1
ATOM 941 C CA . GLY A 1 119 ? 2.242 -11.553 7.219 1.00 96.56 119 GLY A CA 1
ATOM 942 C C . GLY A 1 119 ? 0.818 -11.981 7.596 1.00 96.56 119 GLY A C 1
ATOM 943 O O . GLY A 1 119 ? 0.411 -11.848 8.752 1.00 96.56 119 GLY A O 1
ATOM 944 N N . ILE A 1 120 ? 0.046 -12.528 6.651 1.00 97.12 120 ILE A N 1
ATOM 945 C CA . ILE A 1 120 ? -1.386 -12.823 6.872 1.00 97.12 120 ILE A CA 1
ATOM 946 C C . ILE A 1 120 ? -1.604 -13.741 8.084 1.00 97.12 120 ILE A C 1
ATOM 948 O O . ILE A 1 120 ? -2.381 -13.430 8.991 1.00 97.12 120 ILE A O 1
ATOM 952 N N . GLU A 1 121 ? -0.885 -14.861 8.148 1.00 95.94 121 GLU A N 1
ATOM 953 C CA . GLU A 1 121 ? -1.043 -15.845 9.223 1.00 95.94 121 GLU A CA 1
ATOM 954 C C . GLU A 1 121 ? -0.655 -15.288 10.596 1.00 95.94 121 GLU A C 1
ATOM 956 O O . GLU A 1 121 ? -1.386 -15.462 11.577 1.00 95.94 121 GLU A O 1
ATOM 961 N N . GLY A 1 122 ? 0.481 -14.586 10.673 1.00 96.75 122 GLY A N 1
ATOM 962 C CA . GLY A 1 122 ? 0.948 -13.976 11.912 1.00 96.75 122 GLY A CA 1
ATOM 963 C C . GLY A 1 122 ? -0.025 -12.913 12.408 1.00 96.75 122 GLY A C 1
ATOM 964 O O . GLY A 1 122 ? -0.324 -12.870 13.605 1.00 96.75 122 GLY A O 1
ATOM 965 N N . VAL A 1 123 ? -0.577 -12.118 11.485 1.00 96.94 123 VAL A N 1
ATOM 966 C CA . VAL A 1 123 ? -1.554 -11.081 11.809 1.00 96.94 123 VAL A CA 1
ATOM 967 C C . VAL A 1 123 ? -2.855 -11.679 12.343 1.00 96.94 123 VAL A C 1
ATOM 969 O O . VAL A 1 123 ? -3.332 -11.279 13.408 1.00 96.94 123 VAL A O 1
ATOM 972 N N . ARG A 1 124 ? -3.383 -12.722 11.693 1.00 96.38 124 ARG A N 1
ATOM 973 C CA . ARG A 1 124 ? -4.555 -13.458 12.195 1.00 96.38 124 ARG A CA 1
ATOM 974 C C . ARG A 1 124 ? -4.314 -14.080 13.563 1.00 96.38 124 ARG A C 1
ATOM 976 O O . ARG A 1 124 ? -5.187 -14.010 14.428 1.00 96.38 124 ARG A O 1
ATOM 983 N N . LYS A 1 125 ? -3.135 -14.673 13.776 1.00 95.88 125 LYS A N 1
ATOM 984 C CA . LYS A 1 125 ? -2.776 -15.312 15.047 1.00 95.88 125 LYS A CA 1
ATOM 985 C C . LYS A 1 125 ? -2.791 -14.311 16.196 1.00 95.88 125 LYS A C 1
ATOM 987 O O . LYS A 1 125 ? -3.363 -14.616 17.241 1.00 95.88 125 LYS A O 1
ATOM 992 N N . PHE A 1 126 ? -2.185 -13.135 16.024 1.00 93.56 126 PHE A N 1
ATOM 993 C CA . PHE A 1 126 ? -2.123 -12.168 17.118 1.00 93.56 126 PHE A CA 1
ATOM 994 C C . PHE A 1 126 ? -3.449 -11.411 17.319 1.00 93.56 126 PHE A C 1
ATOM 996 O O . PHE A 1 126 ? -3.714 -11.029 18.457 1.00 93.56 126 PHE A O 1
ATOM 1003 N N . MET A 1 127 ? -4.276 -11.222 16.278 1.00 96.12 127 MET A N 1
ATOM 1004 C CA . MET A 1 127 ? -5.626 -10.635 16.403 1.00 96.12 127 MET A CA 1
ATOM 1005 C C . MET A 1 127 ? -6.690 -11.632 16.868 1.00 96.12 127 MET A C 1
ATOM 1007 O O . MET A 1 127 ? -7.774 -11.225 17.266 1.00 96.12 127 MET A O 1
ATOM 1011 N N . LYS A 1 128 ? -6.405 -12.939 16.815 1.00 96.12 128 LYS A N 1
ATOM 1012 C CA . LYS A 1 128 ? -7.371 -14.023 17.069 1.00 96.12 128 LYS A CA 1
ATOM 1013 C C . LYS A 1 128 ? -8.616 -13.975 16.164 1.00 96.12 128 LYS A C 1
ATOM 1015 O O . LYS A 1 128 ? -9.657 -14.516 16.521 1.00 96.12 128 LYS A O 1
ATOM 1020 N N . VAL A 1 129 ? -8.497 -13.408 14.961 1.00 92.31 129 VAL A N 1
ATOM 1021 C CA . VAL A 1 129 ? -9.583 -13.349 13.968 1.00 92.31 129 VAL A CA 1
ATOM 1022 C C . VAL A 1 129 ? -9.361 -14.399 12.882 1.00 92.31 129 VAL A C 1
ATOM 1024 O O . VAL A 1 129 ? -8.413 -14.327 12.092 1.00 92.31 129 VAL A O 1
ATOM 1027 N N . LYS A 1 130 ? -10.270 -15.376 12.822 1.00 89.44 130 LYS A N 1
ATOM 1028 C CA . LYS A 1 130 ? -10.271 -16.468 11.839 1.00 89.44 130 LYS A CA 1
ATOM 1029 C C . LYS A 1 130 ? -11.501 -16.369 10.939 1.00 89.44 130 LYS A C 1
ATOM 1031 O O . LYS A 1 130 ? -12.565 -15.968 11.391 1.00 89.44 130 LYS A O 1
ATOM 1036 N N . GLY A 1 131 ? -11.364 -16.761 9.674 1.00 84.25 131 GLY A N 1
ATOM 1037 C CA . GLY A 1 131 ? -12.514 -17.012 8.793 1.00 84.25 131 GLY A CA 1
ATOM 1038 C C . GLY A 1 131 ? -13.319 -15.789 8.328 1.00 84.25 131 GLY A C 1
ATOM 1039 O O . GLY A 1 131 ? -14.330 -15.983 7.650 1.00 84.25 131 GLY A O 1
ATOM 1040 N N . ARG A 1 132 ? -12.874 -14.562 8.634 1.00 91.81 132 ARG A N 1
ATOM 1041 C CA . ARG A 1 132 ? -13.414 -13.300 8.099 1.00 91.81 132 ARG A CA 1
ATOM 1042 C C . ARG A 1 132 ? -12.301 -12.295 7.757 1.00 91.81 132 ARG A C 1
ATOM 1044 O O . ARG A 1 132 ? -11.193 -12.436 8.300 1.00 91.81 132 ARG A O 1
ATOM 1051 N N . PRO A 1 133 ? -12.580 -11.289 6.909 1.00 93.31 133 PRO A N 1
ATOM 1052 C CA . PRO A 1 133 ? -11.716 -10.125 6.753 1.00 93.31 133 PRO A CA 1
ATOM 1053 C C . PRO A 1 133 ? -11.450 -9.409 8.078 1.00 93.31 133 PRO A C 1
ATOM 1055 O O . PRO A 1 133 ? -12.287 -9.420 8.988 1.00 93.31 133 PRO A O 1
ATOM 1058 N N . LEU A 1 134 ? -10.291 -8.760 8.164 1.00 95.25 134 LEU A N 1
ATOM 1059 C CA . LEU A 1 134 ? -10.021 -7.774 9.209 1.00 95.25 134 LEU A CA 1
ATOM 1060 C C . LEU A 1 134 ? -10.641 -6.434 8.816 1.00 95.25 134 LEU A C 1
ATOM 1062 O O . LEU A 1 134 ? -10.715 -6.100 7.636 1.00 95.25 134 LEU A O 1
ATOM 1066 N N . THR A 1 135 ? -11.064 -5.655 9.800 1.00 95.06 135 THR A N 1
ATOM 1067 C CA . THR A 1 135 ? -11.753 -4.381 9.587 1.00 95.06 135 THR A CA 1
ATOM 1068 C C . THR A 1 135 ? -10.967 -3.224 10.175 1.00 95.06 135 THR A C 1
ATOM 1070 O O . THR A 1 135 ? -10.394 -3.322 11.260 1.00 95.06 135 THR A O 1
ATOM 1073 N N . ALA A 1 136 ? -10.947 -2.104 9.464 1.00 96.38 136 ALA A N 1
ATOM 1074 C CA . ALA A 1 136 ? -10.324 -0.880 9.929 1.00 96.38 136 ALA A CA 1
ATOM 1075 C C . ALA A 1 136 ? -11.234 0.325 9.688 1.00 96.38 136 ALA A C 1
ATOM 1077 O O . ALA A 1 136 ? -11.984 0.362 8.712 1.00 96.38 136 ALA A O 1
ATOM 1078 N N . THR A 1 137 ? -11.121 1.346 10.533 1.00 95.31 137 THR A N 1
ATOM 1079 C CA . THR A 1 137 ? -11.764 2.639 10.282 1.00 95.31 137 THR A CA 1
ATOM 1080 C C . THR A 1 137 ? -10.795 3.800 10.415 1.00 95.31 137 THR A C 1
ATOM 1082 O O . THR A 1 137 ? -9.895 3.784 11.251 1.00 95.31 137 THR A O 1
ATOM 1085 N N . VAL A 1 138 ? -11.008 4.825 9.591 1.00 95.75 138 VAL A N 1
ATOM 1086 C CA . VAL A 1 138 ? -10.301 6.106 9.676 1.00 95.75 138 VAL A CA 1
ATOM 1087 C C . VAL A 1 138 ? -11.295 7.164 10.137 1.00 95.75 138 VAL A C 1
ATOM 1089 O O . VAL A 1 138 ? -12.233 7.427 9.374 1.00 95.75 138 VAL A O 1
ATOM 1092 N N . PRO A 1 139 ? -11.076 7.812 11.300 1.00 93.69 139 PRO A N 1
ATOM 1093 C CA . PRO A 1 139 ? -11.915 8.910 11.765 1.00 93.69 139 PRO A CA 1
ATOM 1094 C C . PRO A 1 139 ? -12.126 9.980 10.692 1.00 93.69 139 PRO A C 1
ATOM 1096 O O . PRO A 1 139 ? -11.218 10.296 9.915 1.00 93.69 139 PRO A O 1
ATOM 1099 N N . LYS A 1 140 ? -13.346 10.525 10.636 1.00 87.38 140 LYS A N 1
ATOM 1100 C CA . LYS A 1 140 ? -13.727 11.612 9.724 1.00 87.38 140 LYS A CA 1
ATOM 1101 C C . LYS A 1 140 ? -14.340 12.778 10.504 1.00 87.38 140 LYS A C 1
ATOM 1103 O O . LYS A 1 140 ? -15.152 12.498 11.381 1.00 87.38 140 LYS A O 1
ATOM 1108 N N . PRO A 1 141 ? -13.970 14.046 10.219 1.00 90.25 141 PRO A N 1
ATOM 1109 C CA . PRO A 1 141 ? -13.101 14.528 9.128 1.00 90.25 141 PRO A CA 1
ATOM 1110 C C . PRO A 1 141 ? -11.638 14.055 9.237 1.00 90.25 141 PRO A C 1
ATOM 1112 O O . PRO A 1 141 ? -11.202 13.640 10.306 1.00 90.25 141 PRO A O 1
ATOM 1115 N N . LYS A 1 142 ? -10.892 14.069 8.114 1.00 89.81 142 LYS A N 1
ATOM 1116 C CA . LYS A 1 142 ? -9.525 13.493 8.005 1.00 89.81 142 LYS A CA 1
ATOM 1117 C C . LYS A 1 142 ? -8.585 14.001 9.109 1.00 89.81 142 LYS A C 1
ATOM 1119 O O . LYS A 1 142 ? -7.819 13.240 9.690 1.00 89.81 142 LYS A O 1
ATOM 1124 N N . VAL A 1 143 ? -8.667 15.301 9.382 1.00 94.88 143 VAL A N 1
ATOM 1125 C CA . VAL A 1 143 ? -7.918 16.034 10.407 1.00 94.88 143 VAL A CA 1
ATOM 1126 C C . VAL A 1 143 ? -8.833 17.080 11.048 1.00 94.88 143 VAL A C 1
ATOM 1128 O O . VAL A 1 143 ? -9.913 17.354 10.529 1.00 94.88 143 VAL A O 1
ATOM 1131 N N . GLY A 1 144 ? -8.403 17.669 12.165 1.00 94.81 144 GLY A N 1
ATOM 1132 C CA . GLY A 1 144 ? -9.131 18.727 12.877 1.00 94.81 144 GLY A CA 1
ATOM 1133 C C . GLY A 1 144 ? -9.730 18.287 14.214 1.00 94.81 144 GLY A C 1
ATOM 1134 O O . GLY A 1 144 ? -9.879 19.120 15.099 1.00 94.81 144 GLY A O 1
ATOM 1135 N N . MET A 1 145 ? -9.969 16.985 14.417 1.00 94.19 145 MET A N 1
ATOM 1136 C CA . MET A 1 145 ? -10.384 16.460 15.724 1.00 94.19 145 MET A CA 1
ATOM 1137 C C . MET A 1 145 ? -9.300 16.664 16.775 1.00 94.19 145 MET A C 1
ATOM 1139 O O . MET A 1 145 ? -8.141 16.281 16.571 1.00 94.19 145 MET A O 1
ATOM 1143 N N . THR A 1 146 ? -9.700 17.143 17.946 1.00 97.00 146 THR A N 1
ATOM 1144 C CA . THR A 1 146 ? -8.865 17.120 19.139 1.00 97.00 146 THR A CA 1
ATOM 1145 C C . THR A 1 146 ? -8.477 15.688 19.510 1.00 97.00 146 THR A C 1
ATOM 1147 O O . THR A 1 146 ? -9.124 14.701 19.145 1.00 97.00 146 THR A O 1
ATOM 1150 N N . THR A 1 147 ? -7.425 15.555 20.319 1.00 96.50 147 THR A N 1
ATOM 1151 C CA . THR A 1 147 ? -6.993 14.250 20.856 1.00 96.50 147 THR A CA 1
ATOM 1152 C C . THR A 1 147 ? -8.137 13.490 21.547 1.00 96.50 147 THR A C 1
ATOM 1154 O O . THR A 1 147 ? -8.233 12.267 21.431 1.00 96.50 147 THR A O 1
ATOM 1157 N N . ARG A 1 148 ? -9.005 14.203 22.279 1.00 94.12 148 ARG A N 1
ATOM 1158 C CA . ARG A 1 148 ? -10.108 13.602 23.040 1.00 94.12 148 ARG A CA 1
ATOM 1159 C C . ARG A 1 148 ? -11.190 13.051 22.112 1.00 94.12 148 ARG A C 1
ATOM 1161 O O . ARG A 1 148 ? -11.636 11.928 22.325 1.00 94.12 148 ARG A O 1
ATOM 1168 N N . GLU A 1 149 ? -11.579 13.818 21.099 1.00 92.88 149 GLU A N 1
ATOM 1169 C CA . GLU A 1 149 ? -12.576 13.405 20.105 1.00 92.88 149 GLU A CA 1
ATOM 1170 C C . GLU A 1 149 ? -12.081 12.201 19.306 1.00 92.88 149 GLU A C 1
ATOM 1172 O O . GLU A 1 149 ? -12.781 11.197 19.219 1.00 92.88 149 GLU A O 1
ATOM 1177 N N . HIS A 1 150 ? -10.832 12.243 18.832 1.00 97.56 150 HIS A N 1
ATOM 1178 C CA . HIS A 1 150 ? -10.234 11.137 18.086 1.00 97.56 150 HIS A CA 1
ATOM 1179 C C . HIS A 1 150 ? -10.216 9.836 18.908 1.00 97.56 150 HIS A C 1
ATOM 1181 O O . HIS A 1 150 ? -10.611 8.777 18.421 1.00 97.56 150 HIS A O 1
ATOM 1187 N N . ALA A 1 151 ? -9.820 9.908 20.183 1.00 97.50 151 ALA A N 1
ATOM 1188 C CA . ALA A 1 151 ? -9.830 8.743 21.066 1.00 97.50 151 ALA A CA 1
ATOM 1189 C C . ALA A 1 151 ? -11.252 8.224 21.345 1.00 97.50 151 ALA A C 1
ATOM 1191 O O . ALA A 1 151 ? -11.446 7.013 21.458 1.00 97.50 151 ALA A O 1
ATOM 1192 N N . LYS A 1 152 ? -12.251 9.114 21.437 1.00 93.19 152 LYS A N 1
ATOM 1193 C CA . LYS A 1 152 ? -13.660 8.720 21.574 1.00 93.19 152 LYS A CA 1
ATOM 1194 C C . LYS A 1 152 ? -14.158 7.981 20.330 1.00 93.19 152 LYS A C 1
ATOM 1196 O O . LYS A 1 152 ? -14.770 6.931 20.488 1.00 93.19 152 LYS A O 1
ATOM 1201 N N . VAL A 1 153 ? -13.839 8.464 19.128 1.00 93.62 153 VAL A N 1
ATOM 1202 C CA . VAL A 1 153 ? -14.162 7.760 17.874 1.00 93.62 153 VAL A CA 1
ATOM 1203 C C . VAL A 1 153 ? -13.517 6.374 17.848 1.00 93.62 153 VAL A C 1
ATOM 1205 O O . VAL A 1 153 ? -14.183 5.402 17.504 1.00 93.62 153 VAL A O 1
ATOM 1208 N N . GLY A 1 154 ? -12.257 6.264 18.281 1.00 95.69 154 GLY A N 1
ATOM 1209 C CA . GLY A 1 154 ? -11.576 4.977 18.437 1.00 95.69 154 GLY A CA 1
ATOM 1210 C C . GLY A 1 154 ? -12.324 4.012 19.354 1.00 95.69 154 GLY A C 1
ATOM 1211 O O . GLY A 1 154 ? -12.610 2.884 18.963 1.00 95.69 154 GLY A O 1
ATOM 1212 N N . TYR A 1 155 ? -12.702 4.473 20.551 1.00 95.81 155 TYR A N 1
ATOM 1213 C CA . TYR A 1 155 ? -13.501 3.679 21.487 1.00 95.81 155 TYR A CA 1
ATOM 1214 C C . TYR A 1 155 ? -14.822 3.209 20.868 1.00 95.81 155 TYR A C 1
ATOM 1216 O O . TYR A 1 155 ? -15.154 2.030 20.959 1.00 95.81 155 TYR A O 1
ATOM 1224 N N . ASP A 1 156 ? -15.570 4.124 20.251 1.00 89.81 156 ASP A N 1
ATOM 1225 C CA . ASP A 1 156 ? -16.883 3.828 19.682 1.00 89.81 156 ASP A CA 1
ATOM 1226 C C . ASP A 1 156 ? -16.776 2.826 18.519 1.00 89.81 156 ASP A C 1
ATOM 1228 O O . ASP A 1 156 ? -17.560 1.881 18.466 1.00 89.81 156 ASP A O 1
ATOM 1232 N N . ALA A 1 157 ? -15.758 2.957 17.661 1.00 92.19 157 ALA A N 1
ATOM 1233 C CA . ALA A 1 157 ? -15.502 2.026 16.563 1.00 92.19 157 ALA A CA 1
ATOM 1234 C C . ALA A 1 157 ? -15.119 0.622 17.054 1.00 92.19 157 ALA A C 1
ATOM 1236 O O . ALA A 1 157 ? -15.651 -0.373 16.563 1.00 92.19 157 ALA A O 1
ATOM 1237 N N . TRP A 1 158 ? -14.225 0.524 18.044 1.00 95.06 158 TRP A N 1
ATOM 1238 C CA . TRP A 1 158 ? -13.843 -0.770 18.617 1.00 95.06 158 TRP A CA 1
ATOM 1239 C C . TRP A 1 158 ? -15.006 -1.453 19.333 1.00 95.06 158 TRP A C 1
ATOM 1241 O O . TRP A 1 158 ? -15.143 -2.672 19.237 1.00 95.06 158 TRP A O 1
ATOM 1251 N N . MET A 1 159 ? -15.852 -0.683 20.026 1.00 90.06 159 MET A N 1
ATOM 1252 C CA . MET A 1 159 ? -17.091 -1.202 20.605 1.00 90.06 159 MET A CA 1
ATOM 1253 C C . MET A 1 159 ? -18.048 -1.701 19.518 1.00 90.06 159 MET A C 1
ATOM 1255 O O . MET A 1 159 ? -18.648 -2.750 19.710 1.00 90.06 159 MET A O 1
ATOM 1259 N N . GLY A 1 160 ? -18.143 -1.003 18.381 1.00 82.75 160 GLY A N 1
ATOM 1260 C CA . GLY A 1 160 ? -18.941 -1.395 17.212 1.00 82.75 160 GLY A CA 1
ATOM 1261 C C . GLY A 1 160 ? -18.401 -2.592 16.416 1.00 82.75 160 GLY A C 1
ATOM 1262 O O . GLY A 1 160 ? -18.932 -2.904 15.357 1.00 82.75 160 GLY A O 1
ATOM 1263 N N . GLY A 1 161 ? -17.348 -3.265 16.893 1.00 86.69 161 GLY A N 1
ATOM 1264 C CA . GLY A 1 161 ? -16.817 -4.488 16.282 1.00 86.69 161 GLY A CA 1
ATOM 1265 C C . GLY A 1 161 ? -15.653 -4.283 15.310 1.00 86.69 161 GLY A C 1
ATOM 1266 O O . GLY A 1 161 ? -15.129 -5.266 14.792 1.00 86.69 161 GLY A O 1
ATOM 1267 N N . ILE A 1 162 ? -15.184 -3.047 15.099 1.00 93.50 162 ILE A N 1
ATOM 1268 C CA . ILE A 1 162 ? -14.006 -2.793 14.257 1.00 93.50 162 ILE A CA 1
ATOM 1269 C C . ILE A 1 162 ? -12.740 -3.327 14.936 1.00 93.50 162 ILE A C 1
ATOM 1271 O O . ILE A 1 162 ? -12.573 -3.190 16.150 1.00 93.50 162 ILE A O 1
ATOM 1275 N N . ASP A 1 163 ? -11.845 -3.944 14.161 1.00 97.12 163 ASP A N 1
ATOM 1276 C CA . ASP A 1 163 ? -10.597 -4.526 14.675 1.00 97.12 163 ASP A CA 1
ATOM 1277 C C . ASP A 1 163 ? -9.517 -3.447 14.870 1.00 97.12 163 ASP A C 1
ATOM 1279 O O . ASP A 1 163 ? -8.821 -3.421 15.890 1.00 97.12 163 ASP A O 1
ATOM 1283 N N . PHE A 1 164 ? -9.408 -2.523 13.910 1.00 98.38 164 PHE A N 1
ATOM 1284 C CA . PHE A 1 164 ? -8.376 -1.490 13.882 1.00 98.38 164 PHE A CA 1
ATOM 1285 C C . PHE A 1 164 ? -8.936 -0.070 13.783 1.00 98.38 164 PHE A C 1
ATOM 1287 O O . PHE A 1 164 ? -9.716 0.262 12.889 1.00 98.38 164 PHE A O 1
ATOM 1294 N N . LEU A 1 165 ? -8.442 0.822 14.638 1.00 98.38 165 LEU A N 1
ATOM 1295 C CA . LEU A 1 165 ? -8.444 2.246 14.311 1.00 98.38 165 LEU A CA 1
ATOM 1296 C C . LEU A 1 165 ? -7.304 2.518 13.320 1.00 98.38 165 LEU A C 1
ATOM 1298 O O . LEU A 1 165 ? -6.300 1.805 13.314 1.00 98.38 165 LEU A O 1
ATOM 1302 N N . LYS A 1 166 ? -7.409 3.561 12.502 1.00 98.56 166 LYS A N 1
ATOM 1303 C CA . LYS A 1 166 ? -6.338 3.991 11.606 1.00 98.56 166 LYS A CA 1
ATOM 1304 C C . LYS A 1 166 ? -6.264 5.509 11.531 1.00 98.56 166 LYS A C 1
ATOM 1306 O O . LYS A 1 166 ? -7.274 6.173 11.318 1.00 98.56 166 LYS A O 1
ATOM 1311 N N . ASP A 1 167 ? -5.052 6.043 11.640 1.00 98.62 167 ASP A N 1
ATOM 1312 C CA . ASP A 1 167 ? -4.805 7.450 11.339 1.00 98.62 167 ASP A CA 1
ATOM 1313 C C . ASP A 1 167 ? -5.011 7.730 9.846 1.00 98.62 167 ASP A C 1
ATOM 1315 O O . ASP A 1 167 ? -4.659 6.936 8.964 1.00 98.62 167 ASP A O 1
ATOM 1319 N N . ASP A 1 168 ? -5.582 8.889 9.541 1.00 98.06 168 ASP A N 1
ATOM 1320 C CA . ASP A 1 168 ? -5.576 9.386 8.172 1.00 98.06 168 ASP A CA 1
ATOM 1321 C C . ASP A 1 168 ? -4.124 9.673 7.729 1.00 98.06 168 ASP A C 1
ATOM 1323 O O . ASP A 1 168 ? -3.266 9.978 8.561 1.00 98.06 168 ASP A O 1
ATOM 1327 N N . GLU A 1 169 ? -3.809 9.543 6.438 1.00 97.81 169 GLU A N 1
ATOM 1328 C CA . GLU A 1 169 ? -2.421 9.643 5.955 1.00 97.81 169 GLU A CA 1
ATOM 1329 C C . GLU A 1 169 ? -1.768 10.996 6.224 1.00 97.81 169 GLU A C 1
ATOM 1331 O O . GLU A 1 169 ? -0.552 11.101 6.333 1.00 97.81 169 GLU A O 1
ATOM 1336 N N . ASN A 1 170 ? -2.576 12.041 6.384 1.00 97.81 170 ASN A N 1
ATOM 1337 C CA . ASN A 1 170 ? -2.089 13.375 6.697 1.00 97.81 170 ASN A CA 1
ATOM 1338 C C . ASN A 1 170 ? -2.216 13.746 8.188 1.00 97.81 170 ASN A C 1
ATOM 1340 O O . ASN A 1 170 ? -1.872 14.870 8.556 1.00 97.81 170 ASN A O 1
ATOM 1344 N N . LEU A 1 171 ? -2.651 12.830 9.063 1.00 98.56 171 LEU A N 1
ATOM 1345 C CA . LEU A 1 171 ? -2.652 13.022 10.516 1.00 98.56 171 LEU A CA 1
ATOM 1346 C C . LEU A 1 171 ? -1.339 12.505 11.118 1.00 98.56 171 LEU A C 1
ATOM 1348 O O . LEU A 1 171 ? -1.079 11.308 11.117 1.00 98.56 171 LEU A O 1
ATOM 1352 N N . THR A 1 172 ? -0.519 13.403 11.668 1.00 97.94 172 THR A N 1
ATOM 1353 C CA . THR A 1 172 ? 0.780 13.070 12.278 1.00 97.94 172 THR A CA 1
ATOM 1354 C C . THR A 1 172 ? 0.889 13.645 13.699 1.00 97.94 172 THR A C 1
ATOM 1356 O O . THR A 1 172 ? 0.413 13.014 14.648 1.00 97.94 172 THR A O 1
ATOM 1359 N N . ASP A 1 173 ? 1.486 14.832 13.863 1.00 98.38 173 ASP A N 1
ATOM 1360 C CA . ASP A 1 173 ? 1.706 15.522 15.149 1.00 98.38 173 ASP A CA 1
ATOM 1361 C C . ASP A 1 173 ? 1.250 16.997 15.126 1.00 98.38 173 ASP A C 1
ATOM 1363 O O . ASP A 1 173 ? 1.886 17.888 15.690 1.00 98.38 173 ASP A O 1
ATOM 1367 N N . GLN A 1 174 ? 0.146 17.299 14.445 1.00 98.31 174 GLN A N 1
ATOM 1368 C CA . GLN A 1 174 ? -0.386 18.662 14.388 1.00 98.31 174 GLN A CA 1
ATOM 1369 C C . GLN A 1 174 ? -0.844 19.172 15.769 1.00 98.31 174 GLN A C 1
ATOM 1371 O O . GLN A 1 174 ? -1.200 18.399 16.657 1.00 98.31 174 GLN A O 1
ATOM 1376 N N . LYS A 1 175 ? -0.878 20.504 15.956 1.00 97.81 175 LYS A N 1
ATOM 1377 C CA . LYS A 1 175 ? -1.171 21.156 17.254 1.00 97.81 175 LYS A CA 1
ATOM 1378 C C . LYS A 1 175 ? -2.467 20.672 17.919 1.00 97.81 175 LYS A C 1
ATOM 1380 O O . LYS A 1 175 ? -2.464 20.448 19.125 1.00 97.81 175 LYS A O 1
ATOM 1385 N N . PHE A 1 176 ? -3.537 20.488 17.145 1.00 96.19 176 PHE A N 1
ATOM 1386 C CA . PHE A 1 176 ? -4.841 20.035 17.647 1.00 96.19 176 PHE A CA 1
ATOM 1387 C C . PHE A 1 176 ? -4.832 18.556 18.090 1.00 96.19 176 PHE A C 1
ATOM 1389 O O . PHE A 1 176 ? -5.656 18.137 18.904 1.00 96.19 176 PHE A O 1
ATOM 1396 N N . ASN A 1 177 ? -3.882 17.751 17.601 1.00 97.12 177 ASN A N 1
ATOM 1397 C CA . ASN A 1 177 ? -3.829 16.315 17.850 1.00 97.12 177 ASN A CA 1
ATOM 1398 C C . ASN A 1 177 ? -2.384 15.790 17.841 1.00 97.12 177 ASN A C 1
ATOM 1400 O O . ASN A 1 177 ? -1.882 15.260 16.849 1.00 97.12 177 ASN A O 1
ATOM 1404 N N . ARG A 1 178 ? -1.712 15.951 18.985 1.00 98.50 178 ARG A N 1
ATOM 1405 C CA . ARG A 1 178 ? -0.318 15.535 19.176 1.00 98.50 178 ARG A CA 1
ATOM 1406 C C . ARG A 1 178 ? -0.195 14.018 19.253 1.00 98.50 178 ARG A C 1
ATOM 1408 O O . ARG A 1 178 ? -0.903 13.382 20.031 1.00 98.50 178 ARG A O 1
ATOM 1415 N N . PHE A 1 179 ? 0.776 13.451 18.545 1.00 98.75 179 PHE A N 1
ATOM 1416 C CA . PHE A 1 179 ? 1.039 12.019 18.424 1.00 98.75 179 PHE A CA 1
ATOM 1417 C C . PHE A 1 179 ? 1.106 11.324 19.787 1.00 98.75 179 PHE A C 1
ATOM 1419 O O . PHE A 1 179 ? 0.374 10.371 20.037 1.00 98.75 179 PHE A O 1
ATOM 1426 N N . LYS A 1 180 ? 1.937 11.821 20.716 1.00 98.75 180 LYS A N 1
ATOM 1427 C CA . LYS A 1 180 ? 2.086 11.196 22.045 1.00 98.75 180 LYS A CA 1
ATOM 1428 C C . LYS A 1 180 ? 0.785 11.247 22.853 1.00 98.75 180 LYS A C 1
ATOM 1430 O O . LYS A 1 180 ? 0.459 10.285 23.549 1.00 98.75 180 LYS A O 1
ATOM 1435 N N . ALA A 1 181 ? 0.049 12.355 22.768 1.00 98.69 181 ALA A N 1
ATOM 1436 C CA . ALA A 1 181 ? -1.225 12.515 23.462 1.00 98.69 181 ALA A CA 1
ATOM 1437 C C . ALA A 1 181 ? -2.294 11.580 22.871 1.00 98.69 181 ALA A C 1
ATOM 1439 O O . ALA A 1 181 ? -2.990 10.902 23.629 1.00 98.69 181 ALA A O 1
ATOM 1440 N N . ARG A 1 182 ? -2.356 11.474 21.537 1.00 98.69 182 ARG A N 1
ATOM 1441 C CA . AR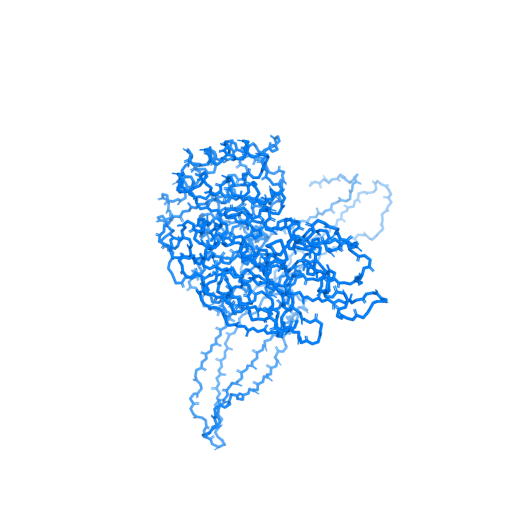G A 1 182 ? -3.221 10.547 20.795 1.00 98.69 182 ARG A CA 1
ATOM 1442 C C . ARG A 1 182 ? -2.926 9.097 21.126 1.00 98.69 182 ARG A C 1
ATOM 1444 O O . ARG A 1 182 ? -3.849 8.384 21.503 1.00 98.69 182 ARG A O 1
ATOM 1451 N N . ALA A 1 183 ? -1.658 8.690 21.082 1.00 98.81 183 ALA A N 1
ATOM 1452 C CA . ALA A 1 183 ? -1.233 7.342 21.443 1.00 98.81 183 ALA A CA 1
ATOM 1453 C C . ALA A 1 183 ? -1.687 6.982 22.867 1.00 98.81 183 ALA A C 1
ATOM 1455 O O . ALA A 1 183 ? -2.349 5.967 23.070 1.00 98.81 183 ALA A O 1
ATOM 1456 N N . LYS A 1 184 ? -1.424 7.861 23.846 1.00 98.81 184 LYS A N 1
ATOM 1457 C CA . LYS A 1 184 ? -1.846 7.663 25.241 1.00 98.81 184 LYS A CA 1
ATOM 1458 C C . LYS A 1 184 ? -3.367 7.547 25.381 1.00 98.81 184 LYS A C 1
ATOM 1460 O O . LYS A 1 184 ? -3.859 6.660 26.076 1.00 98.81 184 LYS A O 1
ATOM 1465 N N . ALA A 1 185 ? -4.114 8.463 24.764 1.00 98.69 185 ALA A N 1
ATOM 1466 C CA . ALA A 1 185 ? -5.568 8.511 24.880 1.00 98.69 185 ALA A CA 1
ATOM 1467 C C . ALA A 1 185 ? -6.237 7.307 24.198 1.00 98.69 185 ALA A C 1
ATOM 1469 O O . ALA A 1 185 ? -7.124 6.690 24.786 1.00 98.69 185 ALA A O 1
ATOM 1470 N N . CYS A 1 186 ? -5.775 6.935 23.003 1.00 98.75 186 CYS A N 1
ATOM 1471 C CA . CYS A 1 186 ? -6.290 5.787 22.264 1.00 98.75 186 CYS A CA 1
ATOM 1472 C C . CYS A 1 186 ? -5.931 4.465 22.945 1.00 98.75 186 CYS A C 1
ATOM 1474 O O . CYS A 1 186 ? -6.768 3.575 22.961 1.00 98.75 186 CYS A O 1
ATOM 1476 N N . ALA A 1 187 ? -4.758 4.341 23.578 1.00 98.88 187 ALA A N 1
ATOM 1477 C CA . ALA A 1 187 ? -4.403 3.134 24.329 1.00 98.88 187 ALA A CA 1
ATOM 1478 C C . ALA A 1 187 ? -5.364 2.908 25.504 1.00 98.88 187 ALA A C 1
ATOM 1480 O O . ALA A 1 187 ? -5.935 1.832 25.636 1.00 98.88 187 ALA A O 1
ATOM 1481 N N . LYS A 1 188 ? -5.666 3.965 26.275 1.00 98.69 188 LYS A N 1
ATOM 1482 C CA . LYS A 1 188 ? -6.676 3.900 27.346 1.00 98.69 188 LYS A CA 1
ATOM 1483 C C . LYS A 1 188 ? -8.047 3.448 26.824 1.00 98.69 188 LYS A C 1
ATOM 1485 O O . LYS A 1 188 ? -8.759 2.713 27.505 1.00 98.69 188 LYS A O 1
ATOM 1490 N N . MET A 1 189 ? -8.439 3.920 25.642 1.00 98.44 189 MET A N 1
ATOM 1491 C CA . MET A 1 189 ? -9.718 3.565 25.024 1.00 98.44 189 MET A CA 1
ATOM 1492 C C . MET A 1 189 ? -9.727 2.147 24.450 1.00 98.44 189 MET A C 1
ATOM 1494 O O . MET A 1 189 ? -10.728 1.453 24.622 1.00 98.44 189 MET A O 1
ATOM 1498 N N . ARG A 1 190 ? -8.616 1.700 23.855 1.00 98.69 190 ARG A N 1
ATOM 1499 C CA . ARG A 1 190 ? -8.410 0.327 23.386 1.00 98.69 190 ARG A CA 1
ATOM 1500 C C . ARG A 1 190 ? -8.565 -0.634 24.551 1.00 98.69 190 ARG A C 1
ATOM 1502 O O . ARG A 1 190 ? -9.448 -1.478 24.510 1.00 98.69 190 ARG A O 1
ATOM 1509 N N . ASP A 1 191 ? -7.799 -0.438 25.622 1.00 98.69 191 ASP A N 1
ATOM 1510 C CA . ASP A 1 191 ? -7.801 -1.334 26.785 1.00 98.69 191 ASP A CA 1
ATOM 1511 C C . ASP A 1 191 ? -9.201 -1.417 27.422 1.00 98.69 191 ASP A C 1
ATOM 1513 O O . ASP A 1 191 ? -9.658 -2.478 27.850 1.00 98.69 191 ASP A O 1
ATOM 1517 N N . LYS A 1 192 ? -9.937 -0.295 27.433 1.00 98.00 192 LYS A N 1
ATOM 1518 C CA . LYS A 1 192 ? -11.336 -0.256 27.878 1.00 98.00 192 LYS A CA 1
ATOM 1519 C C . LYS A 1 192 ? -12.268 -1.047 26.951 1.00 98.00 192 LYS A C 1
ATOM 1521 O O . LYS A 1 192 ? -13.183 -1.696 27.456 1.00 98.00 192 LYS A O 1
ATOM 1526 N N . ALA A 1 193 ? -12.085 -0.964 25.633 1.00 95.88 193 ALA A N 1
ATOM 1527 C CA . ALA A 1 193 ? -12.884 -1.700 24.655 1.00 95.88 193 ALA A CA 1
ATOM 1528 C C . ALA A 1 193 ? -12.566 -3.204 24.681 1.00 95.88 193 ALA A C 1
ATOM 1530 O O . ALA A 1 193 ? -13.494 -4.008 24.735 1.00 95.88 193 ALA A O 1
ATOM 1531 N N . GLU A 1 194 ? -11.291 -3.594 24.750 1.00 97.69 194 GLU A N 1
ATOM 1532 C CA . GLU A 1 194 ? -10.872 -4.998 24.888 1.00 97.69 194 GLU A CA 1
ATOM 1533 C C . GLU A 1 194 ? -11.440 -5.617 26.171 1.00 97.69 194 GLU A C 1
ATOM 1535 O O . GLU A 1 194 ? -12.028 -6.694 26.130 1.00 97.69 194 GLU A O 1
ATOM 1540 N N . LYS A 1 195 ? -11.382 -4.900 27.307 1.00 97.38 195 LYS A N 1
ATOM 1541 C CA . LYS A 1 195 ? -11.977 -5.371 28.572 1.00 97.38 195 LYS A CA 1
ATOM 1542 C C . LYS A 1 195 ? -13.485 -5.627 28.464 1.00 97.38 195 LYS A C 1
ATOM 1544 O O . LYS A 1 195 ? -14.001 -6.494 29.161 1.00 97.38 195 LYS A O 1
ATOM 1549 N N . LYS A 1 196 ? -14.201 -4.850 27.648 1.00 92.69 196 LYS A N 1
ATOM 1550 C CA . LYS A 1 196 ? -15.659 -4.965 27.493 1.00 92.69 196 LYS A CA 1
ATOM 1551 C C . LYS A 1 196 ? -16.084 -5.996 26.456 1.00 92.69 196 LYS A C 1
ATOM 1553 O O . LYS A 1 196 ? -17.117 -6.625 26.636 1.00 92.69 196 LYS A O 1
ATOM 1558 N N . THR A 1 197 ? -15.331 -6.116 25.370 1.00 89.69 197 THR A N 1
ATOM 1559 C CA . THR A 1 197 ? -15.682 -6.966 24.223 1.00 89.69 197 THR A CA 1
ATOM 1560 C C . THR A 1 197 ? -15.050 -8.352 24.312 1.00 89.69 197 THR A C 1
ATOM 1562 O O . THR A 1 197 ? -15.565 -9.294 23.723 1.00 89.69 197 THR A O 1
ATOM 1565 N N . GLY A 1 198 ? -13.932 -8.493 25.033 1.00 93.69 198 GLY A N 1
ATOM 1566 C CA . GLY A 1 198 ? -13.107 -9.704 25.023 1.00 93.69 198 GLY A CA 1
ATOM 1567 C C . GLY A 1 198 ? -12.324 -9.908 23.719 1.00 93.69 198 GLY A C 1
ATOM 1568 O O . GLY A 1 198 ? -11.600 -10.895 23.586 1.00 93.69 198 GLY A O 1
ATOM 1569 N N . GLU A 1 199 ? -12.445 -8.988 22.761 1.00 94.38 199 GLU A N 1
ATOM 1570 C CA . GLU A 1 199 ? -11.788 -9.041 21.458 1.00 94.38 199 GLU A CA 1
ATOM 1571 C C . GLU A 1 199 ? -10.503 -8.212 21.458 1.00 94.38 199 GLU A C 1
ATOM 1573 O O . GLU A 1 199 ? -10.410 -7.203 22.153 1.00 94.38 199 GLU A O 1
ATOM 1578 N N . ILE A 1 200 ? -9.523 -8.616 20.645 1.00 97.56 200 ILE A N 1
ATOM 1579 C CA . ILE A 1 200 ? -8.270 -7.870 20.485 1.00 97.56 200 ILE A CA 1
ATOM 1580 C C . ILE A 1 200 ? -8.506 -6.690 19.545 1.00 97.56 200 ILE A C 1
ATOM 1582 O O . ILE A 1 200 ? -9.087 -6.858 18.472 1.00 97.56 200 ILE A O 1
ATOM 1586 N N . LYS A 1 201 ? -8.024 -5.512 19.934 1.00 97.88 201 LYS A N 1
ATOM 1587 C CA . LYS A 1 201 ? -8.159 -4.253 19.197 1.00 97.88 201 LYS A CA 1
ATOM 1588 C C . LYS A 1 201 ? -6.781 -3.634 18.996 1.00 97.88 201 LYS A C 1
ATOM 1590 O O . LYS A 1 201 ? -5.924 -3.717 19.870 1.00 97.88 201 LYS A O 1
ATOM 1595 N N . ASP A 1 202 ? -6.542 -2.987 17.862 1.00 98.31 202 ASP A N 1
ATOM 1596 C CA . ASP A 1 202 ? -5.271 -2.286 17.638 1.00 98.31 202 ASP A CA 1
ATOM 1597 C C . ASP A 1 202 ? -5.456 -1.016 16.799 1.00 98.31 202 ASP A C 1
ATOM 1599 O O . ASP A 1 202 ? -6.576 -0.585 16.508 1.00 98.31 202 ASP A O 1
ATOM 1603 N N . TYR A 1 203 ? -4.346 -0.364 16.469 1.00 98.56 203 TYR A N 1
ATOM 1604 C CA . TYR A 1 203 ? -4.328 0.954 15.864 1.00 98.56 203 TYR A CA 1
ATOM 1605 C C . TYR A 1 203 ? -3.175 1.101 14.871 1.00 98.56 203 TYR A C 1
ATOM 1607 O O . TYR A 1 203 ? -2.001 1.006 15.226 1.00 98.56 203 TYR A O 1
ATOM 1615 N N . PHE A 1 204 ? -3.507 1.416 13.623 1.00 98.69 204 PHE A N 1
ATOM 1616 C CA . PHE A 1 204 ? -2.556 1.862 12.609 1.00 98.69 204 PHE A CA 1
ATOM 1617 C C . PHE A 1 204 ? -2.199 3.334 12.850 1.00 98.69 204 PHE A C 1
ATOM 1619 O O . PHE A 1 204 ? -2.669 4.234 12.150 1.00 98.69 204 PHE A O 1
ATOM 1626 N N . ILE A 1 205 ? -1.410 3.577 13.896 1.00 98.75 205 ILE A N 1
ATOM 1627 C CA . ILE A 1 205 ? -0.980 4.918 14.296 1.00 98.75 205 ILE A CA 1
ATOM 1628 C C . ILE A 1 205 ? 0.114 5.436 13.353 1.00 98.75 205 ILE A C 1
ATOM 1630 O O . ILE A 1 205 ? 1.130 4.767 13.152 1.00 98.75 205 ILE A O 1
ATOM 1634 N N . ASN A 1 206 ? -0.091 6.607 12.745 1.00 98.88 206 ASN A N 1
ATOM 1635 C CA . ASN A 1 206 ? 0.761 7.090 11.656 1.00 98.88 206 ASN A CA 1
ATOM 1636 C C . ASN A 1 206 ? 2.074 7.688 12.180 1.00 98.88 206 ASN A C 1
ATOM 1638 O O . ASN A 1 206 ? 2.087 8.743 12.821 1.00 98.88 206 ASN A O 1
ATOM 1642 N N . VAL A 1 207 ? 3.191 7.017 11.887 1.00 98.88 207 VAL A N 1
ATOM 1643 C CA . VAL A 1 207 ? 4.533 7.437 12.304 1.00 98.88 207 VAL A CA 1
ATOM 1644 C C . VAL A 1 207 ? 5.262 8.285 11.258 1.00 98.88 207 VAL A C 1
ATOM 1646 O O . VAL A 1 207 ? 6.334 8.793 11.581 1.00 98.88 207 VAL A O 1
ATOM 1649 N N . THR A 1 208 ? 4.694 8.500 10.062 1.00 98.88 208 THR A N 1
ATOM 1650 C CA . THR A 1 208 ? 5.326 9.228 8.945 1.00 98.88 208 THR A CA 1
ATOM 1651 C C . THR A 1 208 ? 5.950 10.557 9.392 1.00 98.88 208 THR A C 1
ATOM 1653 O O . THR A 1 208 ? 5.268 11.464 9.881 1.00 98.88 208 THR A O 1
ATOM 1656 N N . ALA A 1 209 ? 7.269 10.656 9.234 1.00 98.69 209 ALA A N 1
ATOM 1657 C CA . ALA A 1 209 ? 8.113 11.821 9.496 1.00 98.69 209 ALA A CA 1
ATOM 1658 C C . ALA A 1 209 ? 9.518 11.573 8.917 1.00 98.69 209 ALA A C 1
ATOM 1660 O O . ALA A 1 209 ? 9.774 10.524 8.329 1.00 98.69 209 ALA A O 1
ATOM 1661 N N . GLU A 1 210 ? 10.441 12.512 9.143 1.00 98.06 210 GLU A N 1
ATOM 1662 C CA . GLU A 1 210 ? 11.879 12.230 9.058 1.00 98.06 210 GLU A CA 1
ATOM 1663 C C . GLU A 1 210 ? 12.236 11.020 9.946 1.00 98.06 210 GLU A C 1
ATOM 1665 O O . GLU A 1 210 ? 11.633 10.814 11.005 1.00 98.06 210 GLU A O 1
ATOM 1670 N N . SER A 1 211 ? 13.199 10.209 9.503 1.00 98.44 211 SER A N 1
ATOM 1671 C CA . SER A 1 211 ? 13.535 8.904 10.075 1.00 98.44 211 SER A CA 1
ATOM 1672 C C . SER A 1 211 ? 13.723 8.905 11.593 1.00 98.44 211 SER A C 1
ATOM 1674 O O . SER A 1 211 ? 13.156 8.043 12.265 1.00 98.44 211 SER A O 1
ATOM 1676 N N . LYS A 1 212 ? 14.455 9.857 12.186 1.00 98.56 212 LYS A N 1
ATOM 1677 C CA . LYS A 1 212 ? 14.684 9.862 13.645 1.00 98.56 212 LYS A CA 1
ATOM 1678 C C . LYS A 1 212 ? 13.395 10.118 14.423 1.00 98.56 212 LYS A C 1
ATOM 1680 O O . LYS A 1 212 ? 13.134 9.458 15.433 1.00 98.56 212 LYS A O 1
ATOM 1685 N N . GLU A 1 213 ? 12.569 11.047 13.953 1.00 98.75 213 GLU A N 1
ATOM 1686 C CA . GLU A 1 213 ? 11.267 11.328 14.564 1.00 98.75 213 GLU A CA 1
ATOM 1687 C C . GLU A 1 213 ? 10.281 10.170 14.335 1.00 98.75 213 GLU A C 1
ATOM 1689 O O . GLU A 1 213 ? 9.560 9.788 15.258 1.00 98.75 213 GLU A O 1
ATOM 1694 N N . MET A 1 214 ? 10.304 9.535 13.160 1.00 98.81 214 MET A N 1
ATOM 1695 C CA . MET A 1 214 ? 9.513 8.337 12.862 1.00 98.81 214 MET A CA 1
ATOM 1696 C C . MET A 1 214 ? 9.843 7.185 13.824 1.00 98.81 214 MET A C 1
ATOM 1698 O O . MET A 1 214 ? 8.935 6.584 14.403 1.00 98.81 214 MET A O 1
ATOM 1702 N N . LEU A 1 215 ? 11.128 6.922 14.087 1.00 98.81 215 LEU A N 1
ATOM 1703 C CA . LEU A 1 215 ? 11.553 5.899 15.052 1.00 98.81 215 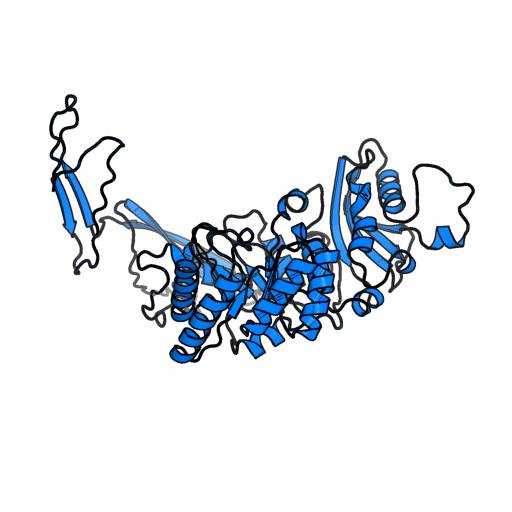LEU A CA 1
ATOM 1704 C C . LEU A 1 215 ? 11.141 6.239 16.491 1.00 98.81 215 LEU A C 1
ATOM 1706 O O . LEU A 1 215 ? 10.694 5.372 17.245 1.00 98.81 215 LEU A O 1
ATOM 1710 N N . LYS A 1 216 ? 11.228 7.513 16.886 1.00 98.81 216 LYS A N 1
ATOM 1711 C CA . LYS A 1 216 ? 10.742 7.971 18.197 1.00 98.81 216 LYS A CA 1
ATOM 1712 C C . LYS A 1 216 ? 9.236 7.738 18.347 1.00 98.81 216 LYS A C 1
ATOM 1714 O O . LYS A 1 216 ? 8.791 7.296 19.408 1.00 98.81 216 LYS A O 1
ATOM 1719 N N . ARG A 1 217 ? 8.453 7.996 17.299 1.00 98.88 217 ARG A N 1
ATOM 1720 C CA . ARG A 1 217 ? 7.005 7.740 17.266 1.00 98.88 217 ARG A CA 1
ATOM 1721 C C . ARG A 1 217 ? 6.682 6.251 17.329 1.00 98.88 217 ARG A C 1
ATOM 1723 O O . ARG A 1 217 ? 5.827 5.869 18.126 1.00 98.88 217 ARG A O 1
ATOM 1730 N N . ALA A 1 218 ? 7.409 5.409 16.595 1.00 98.81 218 ALA A N 1
ATOM 1731 C CA . ALA A 1 218 ? 7.277 3.954 16.681 1.00 98.81 218 ALA A CA 1
ATOM 1732 C C . ALA A 1 218 ? 7.548 3.442 18.109 1.00 98.81 218 ALA A C 1
ATOM 1734 O O . ALA A 1 218 ? 6.725 2.719 18.677 1.00 98.81 218 ALA A O 1
ATOM 1735 N N . LYS A 1 219 ? 8.613 3.934 18.759 1.00 98.81 219 LYS A N 1
ATOM 1736 C CA . LYS A 1 219 ? 8.912 3.637 20.170 1.00 98.81 219 LYS A CA 1
ATOM 1737 C C . LYS A 1 219 ? 7.795 4.087 21.117 1.00 98.81 219 LYS A C 1
ATOM 1739 O O . LYS A 1 219 ? 7.443 3.360 22.042 1.00 98.81 219 LYS A O 1
ATOM 1744 N N . ILE A 1 220 ? 7.208 5.266 20.899 1.00 98.81 220 ILE A N 1
ATOM 1745 C CA . ILE A 1 220 ? 6.055 5.736 21.684 1.00 98.81 220 ILE A CA 1
ATOM 1746 C C . ILE A 1 220 ? 4.848 4.808 21.488 1.00 98.81 220 ILE A C 1
ATOM 1748 O O . ILE A 1 220 ? 4.224 4.426 22.477 1.00 98.81 220 ILE A O 1
ATOM 1752 N N . ALA A 1 221 ? 4.533 4.421 20.248 1.00 98.75 221 ALA A N 1
ATOM 1753 C CA . ALA A 1 221 ? 3.449 3.486 19.957 1.00 98.75 221 ALA A CA 1
ATOM 1754 C C . ALA A 1 221 ? 3.664 2.144 20.678 1.00 98.75 221 ALA A C 1
ATOM 1756 O O . ALA A 1 221 ? 2.752 1.646 21.344 1.00 98.75 221 ALA A O 1
ATOM 1757 N N . LYS A 1 222 ? 4.899 1.624 20.647 1.00 98.50 222 LYS A N 1
ATOM 1758 C CA . LYS A 1 222 ? 5.282 0.404 21.363 1.00 98.50 222 LYS A CA 1
ATOM 1759 C C . LYS A 1 222 ? 5.100 0.529 22.874 1.00 98.50 222 LYS A C 1
ATOM 1761 O O . LYS A 1 222 ? 4.546 -0.377 23.491 1.00 98.50 222 LYS A O 1
ATOM 1766 N N . ASN A 1 223 ? 5.528 1.645 23.464 1.00 98.62 223 ASN A N 1
ATOM 1767 C CA . ASN A 1 223 ? 5.412 1.898 24.905 1.00 98.62 223 ASN A CA 1
ATOM 1768 C C . ASN A 1 223 ? 3.953 1.962 25.385 1.00 98.62 223 ASN A C 1
ATOM 1770 O O . ASN A 1 223 ? 3.683 1.680 26.547 1.00 98.62 223 ASN A O 1
ATOM 1774 N N . TYR A 1 224 ? 3.015 2.311 24.500 1.00 98.62 224 TYR A N 1
ATOM 1775 C CA . TYR A 1 224 ? 1.572 2.262 24.766 1.00 98.62 224 TYR A CA 1
ATOM 1776 C C . TYR A 1 224 ? 0.915 0.930 24.346 1.00 98.62 224 TYR A C 1
ATOM 1778 O O . TYR A 1 224 ? -0.310 0.788 24.358 1.00 98.62 224 TYR A O 1
ATOM 1786 N N . GLY A 1 225 ? 1.720 -0.076 23.998 1.00 98.06 225 GLY A N 1
ATOM 1787 C CA . GLY A 1 225 ? 1.272 -1.442 23.732 1.00 98.06 225 GLY A CA 1
ATOM 1788 C C . GLY A 1 225 ? 0.663 -1.672 22.349 1.00 98.06 225 GLY A C 1
ATOM 1789 O O . GLY A 1 225 ? 0.111 -2.744 22.124 1.00 98.06 225 GLY A O 1
ATOM 1790 N N . PHE A 1 226 ? 0.728 -0.706 21.425 1.00 98.44 226 PHE A N 1
ATOM 1791 C CA . PHE A 1 226 ? 0.258 -0.922 20.051 1.00 98.44 226 PHE A CA 1
ATOM 1792 C C . PHE A 1 226 ? 1.192 -1.877 19.311 1.00 98.44 226 PHE A C 1
ATOM 1794 O O . PHE A 1 226 ? 2.419 -1.714 19.349 1.00 98.44 226 PHE A O 1
ATOM 1801 N N . LYS A 1 227 ? 0.618 -2.873 18.630 1.00 97.62 227 LYS A N 1
ATOM 1802 C CA . LYS A 1 227 ? 1.387 -3.862 17.859 1.00 97.62 227 LYS A CA 1
ATOM 1803 C C . LYS A 1 227 ? 1.540 -3.435 16.406 1.00 97.62 227 LYS A C 1
ATOM 1805 O O . LYS A 1 227 ? 2.263 -4.100 15.678 1.00 97.62 227 LYS A O 1
ATOM 1810 N N . TYR A 1 228 ? 0.914 -2.331 16.008 1.00 98.31 228 TYR A N 1
ATOM 1811 C CA . TYR A 1 228 ? 1.026 -1.746 14.681 1.00 98.31 228 TYR A CA 1
ATOM 1812 C C . TYR A 1 228 ? 1.599 -0.332 14.695 1.00 98.31 228 TYR A C 1
ATOM 1814 O O . TYR A 1 228 ? 1.415 0.439 15.638 1.00 98.31 228 TYR A O 1
ATOM 1822 N N . VAL A 1 229 ? 2.241 0.008 13.582 1.00 98.75 229 VAL A N 1
ATOM 1823 C CA . VAL A 1 229 ? 2.495 1.379 13.135 1.00 98.75 229 VAL A CA 1
ATOM 1824 C C . VAL A 1 229 ? 2.040 1.523 11.684 1.00 98.75 229 VAL A C 1
ATOM 1826 O O . VAL A 1 229 ? 2.010 0.548 10.934 1.00 98.75 229 VAL A O 1
ATOM 1829 N N . MET A 1 230 ? 1.684 2.736 11.278 1.00 98.88 230 MET A N 1
ATOM 1830 C CA . MET A 1 230 ? 1.386 3.084 9.891 1.00 98.88 230 MET A CA 1
ATOM 1831 C C . MET A 1 230 ? 2.485 3.968 9.309 1.00 98.88 230 MET A C 1
ATOM 1833 O O . MET A 1 230 ? 2.969 4.872 9.986 1.00 98.88 230 MET A O 1
ATOM 1837 N N . CYS A 1 231 ? 2.842 3.729 8.048 1.00 98.81 231 CYS A N 1
ATOM 1838 C CA . CYS A 1 231 ? 3.812 4.528 7.306 1.00 98.81 231 CYS A CA 1
ATOM 1839 C C . CYS A 1 231 ? 3.294 4.825 5.895 1.00 98.81 231 CYS A C 1
ATOM 1841 O O . CYS A 1 231 ? 2.796 3.928 5.208 1.00 98.81 231 CYS A O 1
ATOM 1843 N N . ASP A 1 232 ? 3.429 6.074 5.459 1.00 98.81 232 ASP A N 1
ATOM 1844 C CA . ASP A 1 232 ? 3.165 6.496 4.087 1.00 98.81 232 ASP A CA 1
ATOM 1845 C C . ASP A 1 232 ? 4.398 6.205 3.224 1.00 98.81 232 ASP A C 1
ATOM 1847 O O . ASP A 1 232 ? 5.327 7.004 3.132 1.00 98.81 232 ASP A O 1
ATOM 1851 N N . ILE A 1 233 ? 4.441 5.021 2.615 1.00 98.44 233 ILE A N 1
ATOM 1852 C CA . ILE A 1 233 ? 5.694 4.444 2.101 1.00 98.44 233 ILE A CA 1
ATOM 1853 C C . ILE A 1 233 ? 6.296 5.207 0.919 1.00 98.44 233 ILE A C 1
ATOM 1855 O O . ILE A 1 233 ? 7.510 5.211 0.742 1.00 98.44 233 ILE A O 1
ATOM 1859 N N . VAL A 1 234 ? 5.461 5.862 0.109 1.00 98.50 234 VAL A N 1
ATOM 1860 C CA . VAL A 1 234 ? 5.933 6.610 -1.065 1.00 98.50 234 VAL A CA 1
ATOM 1861 C C . VAL A 1 234 ? 6.547 7.939 -0.636 1.00 98.50 234 VAL A C 1
ATOM 1863 O O . VAL A 1 234 ? 7.596 8.313 -1.146 1.00 98.50 234 VAL A O 1
ATOM 1866 N N . THR A 1 235 ? 5.926 8.641 0.315 1.00 98.44 235 THR A N 1
ATOM 1867 C CA . THR A 1 235 ? 6.421 9.937 0.799 1.00 98.44 235 THR A CA 1
ATOM 1868 C C . THR A 1 235 ? 7.580 9.778 1.782 1.00 98.44 235 THR A C 1
ATOM 1870 O O . THR A 1 235 ? 8.473 10.619 1.794 1.00 98.44 235 THR A O 1
ATOM 1873 N N . ALA A 1 236 ? 7.608 8.698 2.570 1.00 98.25 236 ALA A N 1
ATOM 1874 C CA . ALA A 1 236 ? 8.752 8.344 3.415 1.00 98.25 236 ALA A CA 1
ATOM 1875 C C . ALA A 1 236 ? 9.953 7.823 2.602 1.00 98.25 236 ALA A C 1
ATOM 1877 O O . ALA A 1 236 ? 11.100 7.946 3.036 1.00 98.25 236 ALA A O 1
ATOM 1878 N N . GLY A 1 237 ? 9.693 7.239 1.429 1.00 98.44 237 GLY A N 1
ATOM 1879 C CA . GLY A 1 237 ? 10.699 6.648 0.553 1.00 98.44 237 GLY A CA 1
ATOM 1880 C C . GLY A 1 237 ? 11.263 5.318 1.065 1.00 98.44 237 GLY A C 1
ATOM 1881 O O . GLY A 1 237 ? 11.069 4.912 2.215 1.00 98.44 237 GLY A O 1
ATOM 1882 N N . TRP A 1 238 ? 12.006 4.627 0.196 1.00 98.56 238 TRP A N 1
ATOM 1883 C CA . TRP A 1 238 ? 12.536 3.289 0.482 1.00 98.56 238 TRP A CA 1
ATOM 1884 C C . TRP A 1 238 ? 13.494 3.256 1.671 1.00 98.56 238 TRP A C 1
ATOM 1886 O O . TRP A 1 238 ? 13.371 2.377 2.522 1.00 98.56 238 TRP A O 1
ATOM 1896 N N . SER A 1 239 ? 14.387 4.241 1.786 1.00 98.44 239 SER A N 1
ATOM 1897 C CA . SER A 1 239 ? 15.324 4.332 2.911 1.00 98.44 239 SER A CA 1
ATOM 1898 C C . SER A 1 239 ? 14.598 4.524 4.246 1.00 98.44 239 SER A C 1
ATOM 1900 O O . SER A 1 239 ? 14.949 3.880 5.238 1.00 98.44 239 SER A O 1
ATOM 1902 N N . GLY A 1 240 ? 13.552 5.360 4.274 1.00 98.56 240 GLY A N 1
ATOM 1903 C CA . GLY A 1 240 ? 12.721 5.561 5.461 1.00 98.56 240 GLY A CA 1
ATOM 1904 C C . GLY A 1 240 ? 11.967 4.288 5.845 1.00 98.56 240 GLY A C 1
ATOM 1905 O O . GLY A 1 240 ? 12.003 3.873 7.004 1.00 98.56 240 GLY A O 1
ATOM 1906 N N . LEU A 1 241 ? 11.357 3.612 4.867 1.00 98.75 241 LEU A N 1
ATOM 1907 C CA . LEU A 1 241 ? 10.641 2.359 5.101 1.00 98.75 241 LEU A CA 1
ATOM 1908 C C . LEU A 1 241 ? 11.564 1.242 5.607 1.00 98.75 241 LEU A C 1
ATOM 1910 O O . LEU A 1 241 ? 11.219 0.563 6.571 1.00 98.75 241 LEU A O 1
ATOM 1914 N N . GLN A 1 242 ? 12.737 1.059 4.998 1.00 98.69 242 GLN A N 1
ATOM 1915 C CA . GLN A 1 242 ? 13.716 0.070 5.455 1.00 98.69 242 GLN A CA 1
ATOM 1916 C C . GLN A 1 242 ? 14.215 0.380 6.872 1.00 98.69 242 GLN A C 1
ATOM 1918 O O . GLN A 1 242 ? 14.275 -0.522 7.705 1.00 98.69 242 GLN A O 1
ATOM 1923 N N . THR A 1 243 ? 14.477 1.656 7.180 1.00 98.69 243 THR A N 1
ATOM 1924 C CA . THR A 1 243 ? 14.830 2.097 8.542 1.00 98.69 243 THR A CA 1
ATOM 1925 C C . THR A 1 243 ? 13.741 1.724 9.551 1.00 98.69 243 THR A C 1
ATOM 1927 O O . THR A 1 243 ? 14.032 1.158 10.607 1.00 98.69 243 THR A O 1
ATOM 1930 N N . LEU A 1 244 ? 12.473 1.998 9.225 1.00 98.81 244 LEU A N 1
ATOM 1931 C CA . LEU A 1 244 ? 11.343 1.622 10.072 1.00 98.81 244 LEU A CA 1
ATOM 1932 C C . LEU A 1 244 ? 11.229 0.101 10.215 1.00 98.81 244 LEU A C 1
ATOM 1934 O O . LEU A 1 244 ? 10.986 -0.392 11.314 1.00 98.81 244 LEU A O 1
ATOM 1938 N N . ARG A 1 245 ? 11.428 -0.651 9.128 1.00 98.62 245 ARG A N 1
ATOM 1939 C CA . ARG A 1 245 ? 11.316 -2.110 9.134 1.00 98.62 245 ARG A CA 1
ATOM 1940 C C . ARG A 1 245 ? 12.348 -2.782 10.031 1.00 98.62 245 ARG A C 1
ATOM 1942 O O . ARG A 1 245 ? 11.976 -3.711 10.751 1.00 98.62 245 ARG A O 1
ATOM 1949 N N . GLU A 1 246 ? 13.596 -2.320 10.020 1.00 98.44 246 GLU A N 1
ATOM 1950 C CA . GLU A 1 246 ? 14.623 -2.821 10.941 1.00 98.44 246 GLU A CA 1
ATOM 1951 C C . GLU A 1 246 ? 14.231 -2.539 12.397 1.00 98.44 246 GLU A C 1
ATOM 1953 O O . GLU A 1 246 ? 14.223 -3.451 13.216 1.00 98.44 246 GLU A O 1
ATOM 1958 N N . HIS A 1 247 ? 13.765 -1.328 12.716 1.00 98.56 247 HIS A N 1
ATOM 1959 C CA . HIS A 1 247 ? 13.285 -1.021 14.068 1.00 98.56 247 HIS A CA 1
ATOM 1960 C C . HIS A 1 247 ? 12.100 -1.901 14.503 1.00 98.56 247 HIS A C 1
ATOM 1962 O O . HIS A 1 247 ? 12.057 -2.399 15.630 1.00 98.56 247 HIS A O 1
ATOM 1968 N N . CYS A 1 248 ? 11.136 -2.106 13.605 1.00 98.50 248 CYS A N 1
ATOM 1969 C CA . CYS A 1 248 ? 9.959 -2.936 13.841 1.00 98.50 248 CYS A CA 1
ATOM 1970 C C . CYS A 1 248 ? 10.312 -4.411 14.078 1.00 98.50 248 CYS A C 1
ATOM 1972 O O . CYS A 1 248 ? 9.634 -5.077 14.866 1.00 98.50 248 CYS A O 1
ATOM 1974 N N . GLN A 1 249 ? 11.410 -4.904 13.483 1.00 97.69 249 GLN A N 1
ATOM 1975 C CA . GLN A 1 249 ? 11.926 -6.248 13.753 1.00 97.69 249 GLN A CA 1
ATOM 1976 C C . GLN A 1 249 ? 12.149 -6.447 15.254 1.00 97.69 249 GLN A C 1
ATOM 1978 O O . GLN A 1 249 ? 11.626 -7.406 15.832 1.00 97.69 249 GLN A O 1
ATOM 1983 N N . ASP A 1 250 ? 12.862 -5.511 15.874 1.00 97.38 250 ASP A N 1
ATOM 1984 C CA . ASP A 1 250 ? 13.242 -5.572 17.283 1.00 97.38 250 ASP A CA 1
ATOM 1985 C C . ASP A 1 250 ? 12.062 -5.245 18.199 1.00 97.38 250 ASP A C 1
ATOM 1987 O O . ASP A 1 250 ? 11.830 -5.916 19.210 1.00 97.38 250 ASP A O 1
ATOM 1991 N N . SER A 1 251 ? 11.254 -4.246 17.826 1.00 97.38 251 SER A N 1
ATOM 1992 C CA . SER A 1 251 ? 10.089 -3.839 18.615 1.00 97.38 251 SER A CA 1
ATOM 1993 C C . SER A 1 251 ? 8.916 -4.822 18.512 1.00 97.38 251 SER A C 1
ATOM 1995 O O . SER A 1 251 ? 7.980 -4.745 19.318 1.00 97.38 251 SER A O 1
ATOM 1997 N N . LYS A 1 252 ? 8.967 -5.782 17.577 1.00 97.38 252 LYS A N 1
ATOM 1998 C CA . LYS A 1 252 ? 7.888 -6.735 17.268 1.00 97.38 252 LYS A CA 1
ATOM 1999 C C . LYS A 1 252 ? 6.581 -6.009 16.944 1.00 97.38 252 LYS A C 1
ATOM 2001 O O . LYS A 1 252 ? 5.545 -6.315 17.540 1.00 97.38 252 LYS A O 1
ATOM 2006 N N . GLN A 1 253 ? 6.655 -5.014 16.062 1.00 98.19 253 GLN A N 1
ATOM 2007 C CA . GLN A 1 253 ? 5.501 -4.262 15.571 1.00 98.19 253 GLN A CA 1
ATOM 2008 C C . GLN A 1 253 ? 5.312 -4.500 14.078 1.00 98.19 253 GLN A C 1
ATOM 2010 O O . GLN A 1 253 ? 6.268 -4.457 13.317 1.00 98.19 253 GLN A O 1
ATOM 2015 N N . ALA A 1 254 ? 4.072 -4.711 13.665 1.00 98.44 254 ALA A N 1
ATOM 2016 C CA . ALA A 1 254 ? 3.705 -4.833 12.268 1.00 98.44 254 ALA A CA 1
ATOM 2017 C C . ALA A 1 254 ? 3.602 -3.459 11.589 1.00 98.44 254 ALA A C 1
ATOM 2019 O O . ALA A 1 254 ? 3.343 -2.442 12.245 1.00 98.44 254 ALA A O 1
ATOM 2020 N N . ILE A 1 255 ? 3.768 -3.436 10.266 1.00 98.81 255 ILE A N 1
ATOM 2021 C CA . ILE A 1 255 ? 3.715 -2.206 9.465 1.00 98.81 255 ILE A CA 1
ATOM 2022 C C . ILE A 1 255 ? 2.491 -2.211 8.551 1.00 98.81 255 ILE A C 1
ATOM 2024 O O . ILE A 1 255 ? 2.372 -3.039 7.648 1.00 98.81 255 ILE A O 1
ATOM 2028 N N . HIS A 1 256 ? 1.615 -1.222 8.738 1.00 98.81 256 HIS A N 1
ATOM 2029 C CA . HIS A 1 256 ? 0.553 -0.883 7.794 1.00 98.81 256 HIS A CA 1
ATOM 2030 C C . HIS A 1 256 ? 1.056 0.146 6.777 1.00 98.81 256 HIS A C 1
ATOM 2032 O O . HIS A 1 256 ? 1.268 1.315 7.109 1.00 98.81 256 HIS A O 1
ATOM 2038 N N . ALA A 1 257 ? 1.241 -0.276 5.529 1.00 98.62 257 ALA A N 1
ATOM 2039 C CA . ALA A 1 257 ? 1.722 0.578 4.455 1.00 98.62 257 ALA A CA 1
ATOM 2040 C C . ALA A 1 257 ? 0.574 1.316 3.771 1.00 98.62 257 ALA A C 1
ATOM 2042 O O . ALA A 1 257 ? -0.249 0.737 3.054 1.00 98.62 257 ALA A O 1
ATOM 2043 N N . HIS A 1 258 ? 0.554 2.629 3.951 1.00 98.69 258 HIS A N 1
ATOM 2044 C CA . HIS A 1 258 ? -0.299 3.509 3.181 1.00 98.69 258 HIS A CA 1
ATOM 2045 C C . HIS A 1 258 ? 0.469 4.065 1.978 1.00 98.69 258 HIS A C 1
ATOM 2047 O O . HIS A 1 258 ? 1.670 4.316 2.037 1.00 98.69 258 HIS A O 1
ATOM 2053 N N . ARG A 1 259 ? -0.222 4.230 0.849 1.00 97.50 259 ARG A N 1
ATOM 2054 C CA . ARG A 1 259 ? 0.396 4.524 -0.453 1.00 97.50 259 ARG A CA 1
ATOM 2055 C C . ARG A 1 259 ? 0.163 5.956 -0.935 1.00 97.50 259 ARG A C 1
ATOM 2057 O O . ARG A 1 259 ? 0.127 6.186 -2.137 1.00 97.50 259 ARG A O 1
ATOM 2064 N N . ALA A 1 260 ? -0.063 6.913 -0.032 1.00 97.62 260 ALA A N 1
ATOM 2065 C CA . ALA A 1 260 ? -0.256 8.325 -0.395 1.00 97.62 260 ALA A CA 1
ATOM 2066 C C . ALA A 1 260 ? 0.805 8.779 -1.413 1.00 97.62 260 ALA A C 1
ATOM 2068 O O . ALA A 1 260 ? 1.940 8.347 -1.301 1.00 97.62 260 ALA A O 1
ATOM 2069 N N . MET A 1 261 ? 0.445 9.619 -2.391 1.00 98.19 261 MET A N 1
ATOM 2070 C CA . MET A 1 261 ? 1.281 10.027 -3.542 1.00 98.19 261 MET A CA 1
ATOM 2071 C C . MET A 1 261 ? 1.422 9.000 -4.684 1.00 98.19 261 MET A C 1
ATOM 2073 O O . MET A 1 261 ? 1.694 9.425 -5.799 1.00 98.19 261 MET A O 1
ATOM 2077 N N . HIS A 1 262 ? 1.140 7.700 -4.509 1.00 97.56 262 HIS A N 1
ATOM 2078 C CA . HIS A 1 262 ? 1.389 6.693 -5.565 1.00 97.56 262 HIS A CA 1
ATOM 2079 C C . HIS A 1 262 ? 0.754 7.012 -6.932 1.00 97.56 262 HIS A C 1
ATOM 2081 O O . HIS A 1 262 ? 1.310 6.688 -7.981 1.00 97.56 262 HIS A O 1
ATOM 2087 N N . ALA A 1 263 ? -0.434 7.622 -6.953 1.00 96.19 263 ALA A N 1
ATOM 2088 C CA . ALA A 1 263 ? -1.185 7.867 -8.182 1.00 96.19 263 ALA A CA 1
ATOM 2089 C C . ALA A 1 263 ? -0.499 8.870 -9.129 1.00 96.19 263 ALA A C 1
ATOM 2091 O O . ALA A 1 263 ? -0.859 8.908 -10.304 1.00 96.19 263 ALA A O 1
ATOM 2092 N N . THR A 1 264 ? 0.498 9.633 -8.661 1.00 97.38 264 THR A N 1
ATOM 2093 C CA . THR A 1 264 ? 1.280 10.548 -9.509 1.00 97.38 264 THR A CA 1
ATOM 2094 C C . THR A 1 264 ? 2.084 9.806 -10.580 1.00 97.38 264 THR A C 1
ATOM 2096 O O . THR A 1 264 ? 2.284 10.350 -11.659 1.00 97.38 264 THR A O 1
ATOM 2099 N N . PHE A 1 265 ? 2.480 8.552 -10.323 1.00 97.31 265 PHE A N 1
ATOM 2100 C CA . PHE A 1 265 ? 3.241 7.719 -11.265 1.00 97.31 265 PHE A CA 1
ATOM 2101 C C . PHE A 1 265 ? 2.612 6.344 -11.544 1.00 97.31 265 PHE A C 1
ATOM 2103 O O . PHE A 1 265 ? 2.971 5.700 -12.527 1.00 97.31 265 PHE A O 1
ATOM 2110 N N . THR A 1 266 ? 1.649 5.888 -10.734 1.00 96.56 266 THR A N 1
ATOM 2111 C CA . THR A 1 266 ? 0.980 4.588 -10.950 1.00 96.56 266 THR A CA 1
ATOM 2112 C C . THR A 1 266 ? -0.259 4.647 -11.829 1.00 96.56 266 THR A C 1
ATOM 2114 O O . THR A 1 266 ? -0.608 3.629 -12.425 1.00 96.56 266 THR A O 1
ATOM 2117 N N . ARG A 1 267 ? -0.893 5.819 -11.970 1.00 94.50 267 ARG A N 1
ATOM 2118 C CA . ARG A 1 267 ? -2.187 5.958 -12.655 1.00 94.50 267 ARG A CA 1
ATOM 2119 C C . ARG A 1 267 ? -2.102 5.881 -14.180 1.00 94.50 267 ARG A C 1
ATOM 2121 O O . ARG A 1 267 ? -3.018 5.353 -14.799 1.00 94.50 267 ARG A O 1
ATOM 2128 N N . ASN A 1 268 ? -1.060 6.441 -14.797 1.00 95.38 268 ASN A N 1
ATOM 2129 C CA . ASN A 1 268 ? -0.962 6.483 -16.258 1.00 95.38 268 ASN A CA 1
ATOM 2130 C C . ASN A 1 268 ? -0.607 5.084 -16.805 1.00 95.38 268 ASN A C 1
ATOM 2132 O O . ASN A 1 268 ? 0.491 4.602 -16.543 1.00 95.38 268 ASN A O 1
ATOM 2136 N N . PRO A 1 269 ? -1.466 4.429 -17.607 1.00 92.81 269 PRO A N 1
ATOM 2137 C CA . PRO A 1 269 ? -1.213 3.066 -18.075 1.00 92.81 269 PRO A CA 1
ATOM 2138 C C . PRO A 1 269 ? -0.035 2.960 -19.055 1.00 92.81 269 PRO A C 1
ATOM 2140 O O . PRO A 1 269 ? 0.432 1.855 -19.330 1.00 92.81 269 PRO A O 1
ATOM 2143 N N . LYS A 1 270 ? 0.456 4.073 -19.607 1.00 96.56 270 LYS A N 1
ATOM 2144 C CA . LYS A 1 270 ? 1.559 4.091 -20.578 1.00 96.56 270 LYS A CA 1
ATOM 2145 C C . LYS A 1 270 ? 2.896 4.506 -19.977 1.00 96.56 270 LYS A C 1
ATOM 2147 O O . LYS A 1 270 ? 3.919 3.999 -20.424 1.00 96.56 270 LYS A O 1
ATOM 2152 N N . HIS A 1 271 ? 2.889 5.383 -18.974 1.00 98.56 271 HIS A N 1
ATOM 2153 C CA . HIS A 1 271 ? 4.103 5.974 -18.410 1.00 98.56 271 HIS A CA 1
ATOM 2154 C C . HIS A 1 271 ? 4.147 5.851 -16.877 1.00 98.56 271 HIS A C 1
ATOM 2156 O O . HIS A 1 271 ? 3.119 5.991 -16.216 1.00 98.56 271 HIS A O 1
ATOM 2162 N N . GLY A 1 272 ? 5.329 5.606 -16.307 1.00 98.25 272 GLY A N 1
ATOM 2163 C CA . GLY A 1 272 ? 5.570 5.577 -14.859 1.00 98.25 272 GLY A CA 1
ATOM 2164 C C . GLY A 1 272 ? 5.836 4.176 -14.303 1.00 98.25 272 GLY A C 1
ATOM 2165 O O . GLY A 1 272 ? 6.468 3.347 -14.945 1.00 98.25 272 GLY A O 1
ATOM 2166 N N . ILE A 1 273 ? 5.370 3.888 -13.093 1.00 98.44 273 ILE A N 1
ATOM 2167 C CA . ILE A 1 273 ? 5.636 2.613 -12.403 1.00 98.44 273 ILE A CA 1
ATOM 2168 C C . ILE A 1 273 ? 4.300 2.004 -12.010 1.00 98.44 273 ILE A C 1
ATOM 2170 O O . ILE A 1 273 ? 3.439 2.725 -11.524 1.00 98.44 273 ILE A O 1
ATOM 2174 N N . SER A 1 274 ? 4.082 0.708 -12.206 1.00 97.50 274 SER A N 1
ATOM 2175 C CA . SER A 1 274 ? 2.824 0.080 -11.808 1.00 97.50 274 SER A CA 1
ATOM 2176 C C . SER A 1 274 ? 2.670 0.019 -10.281 1.00 97.50 274 SER A C 1
ATOM 2178 O O . SER A 1 274 ? 3.640 0.018 -9.518 1.00 97.50 274 SER A O 1
ATOM 2180 N N . MET A 1 275 ? 1.423 -0.066 -9.812 1.00 97.38 275 MET A N 1
ATOM 2181 C CA . MET A 1 275 ? 1.167 -0.338 -8.396 1.00 97.38 275 MET A CA 1
ATOM 2182 C C . MET A 1 275 ? 1.653 -1.742 -7.995 1.00 97.38 275 MET A C 1
ATOM 2184 O O . MET A 1 275 ? 2.036 -1.932 -6.843 1.00 97.38 275 MET A O 1
ATOM 2188 N N . LEU A 1 276 ? 1.678 -2.698 -8.934 1.00 97.25 276 LEU A N 1
ATOM 2189 C CA . LEU A 1 276 ? 2.184 -4.057 -8.721 1.00 97.25 276 LEU A CA 1
ATOM 2190 C C . LEU A 1 276 ? 3.666 -4.035 -8.346 1.00 97.25 276 LEU A C 1
ATOM 2192 O O . LEU A 1 276 ? 4.032 -4.526 -7.283 1.00 97.25 276 LEU A O 1
ATOM 2196 N N . THR A 1 277 ? 4.491 -3.348 -9.138 1.00 98.19 277 THR A N 1
ATOM 2197 C CA . THR A 1 277 ? 5.918 -3.146 -8.857 1.00 98.19 277 THR A CA 1
ATOM 2198 C C . THR A 1 277 ? 6.136 -2.547 -7.464 1.00 98.19 277 THR A C 1
ATOM 2200 O O . THR A 1 277 ? 6.962 -3.042 -6.688 1.00 98.19 277 THR A O 1
ATOM 2203 N N . LEU A 1 278 ? 5.363 -1.510 -7.114 1.00 98.31 278 LEU A N 1
ATOM 2204 C CA . LEU A 1 278 ? 5.442 -0.863 -5.804 1.00 98.31 278 LEU A CA 1
ATOM 2205 C C . LEU A 1 278 ? 5.062 -1.833 -4.671 1.00 98.31 278 LEU A C 1
ATOM 2207 O O . LEU A 1 278 ? 5.745 -1.880 -3.647 1.00 98.31 278 LEU A O 1
ATOM 2211 N N . ALA A 1 279 ? 4.000 -2.620 -4.857 1.00 98.38 279 ALA A N 1
ATOM 2212 C CA . ALA A 1 279 ? 3.520 -3.584 -3.873 1.00 98.38 279 ALA A CA 1
ATOM 2213 C C . ALA A 1 279 ? 4.505 -4.741 -3.656 1.00 98.38 279 ALA A C 1
ATOM 2215 O O . ALA A 1 279 ? 4.818 -5.044 -2.505 1.00 98.38 279 ALA A O 1
ATOM 2216 N N . LYS A 1 280 ? 5.072 -5.324 -4.722 1.00 98.56 280 LYS A N 1
ATOM 2217 C CA . LYS A 1 280 ? 6.120 -6.357 -4.617 1.00 98.56 280 LYS A CA 1
ATOM 2218 C C . LYS A 1 280 ? 7.349 -5.831 -3.884 1.00 98.56 280 LYS A C 1
ATOM 2220 O O . LYS A 1 280 ? 7.865 -6.482 -2.981 1.00 98.56 280 LYS A O 1
ATOM 2225 N N . SER A 1 281 ? 7.764 -4.606 -4.199 1.00 98.69 281 SER A N 1
ATOM 2226 C CA . SER A 1 281 ? 8.896 -3.960 -3.525 1.00 98.69 281 SER A CA 1
ATOM 2227 C C . SER A 1 281 ? 8.618 -3.749 -2.031 1.00 98.69 281 SER A C 1
ATOM 2229 O O . SER A 1 281 ? 9.470 -4.036 -1.193 1.00 98.69 281 SER A O 1
ATOM 2231 N N . ALA A 1 282 ? 7.403 -3.320 -1.671 1.00 98.69 282 ALA A N 1
ATOM 2232 C CA . ALA A 1 282 ? 6.988 -3.166 -0.278 1.00 98.69 282 ALA A CA 1
ATOM 2233 C C . ALA A 1 282 ? 6.882 -4.512 0.469 1.00 98.69 282 ALA A C 1
ATOM 2235 O O . ALA A 1 282 ? 7.308 -4.595 1.626 1.00 98.69 282 ALA A O 1
ATOM 2236 N N . ARG A 1 283 ? 6.369 -5.569 -0.183 1.00 98.75 283 ARG A N 1
ATOM 2237 C CA . ARG A 1 283 ? 6.357 -6.947 0.341 1.00 98.75 283 ARG A CA 1
ATOM 2238 C C . ARG A 1 283 ? 7.774 -7.426 0.622 1.00 98.75 283 ARG A C 1
ATOM 2240 O O . ARG A 1 283 ? 8.043 -7.897 1.723 1.00 98.75 283 ARG A O 1
ATOM 2247 N N . LEU A 1 284 ? 8.684 -7.247 -0.333 1.00 98.69 284 LEU A N 1
ATOM 2248 C CA . LEU A 1 284 ? 10.076 -7.647 -0.182 1.00 98.69 284 LEU A CA 1
ATOM 2249 C C . LEU A 1 284 ? 10.766 -6.896 0.967 1.00 98.69 284 LEU A C 1
ATOM 2251 O O . LEU A 1 284 ? 11.387 -7.532 1.818 1.00 98.69 284 LEU A O 1
ATOM 2255 N N . VAL A 1 285 ? 10.607 -5.567 1.041 1.00 98.75 285 VAL A N 1
ATOM 2256 C CA . VAL A 1 285 ? 11.143 -4.757 2.150 1.00 98.75 285 VAL A CA 1
ATOM 2257 C C . VAL A 1 285 ? 10.586 -5.246 3.488 1.00 98.75 285 VAL A C 1
ATOM 2259 O O . VAL A 1 285 ? 11.363 -5.503 4.408 1.00 98.75 285 VAL A O 1
ATOM 2262 N N . GLY A 1 286 ? 9.269 -5.449 3.577 1.00 98.56 286 GLY A N 1
ATOM 2263 C CA . GLY A 1 286 ? 8.658 -6.204 4.666 1.00 98.56 286 GLY A CA 1
ATOM 2264 C C . GLY A 1 286 ? 7.497 -5.538 5.386 1.00 98.56 286 GLY A C 1
ATOM 2265 O O . GLY A 1 286 ? 7.447 -5.587 6.614 1.00 98.56 286 GLY A O 1
ATOM 2266 N N . VAL A 1 287 ? 6.573 -4.926 4.649 1.00 98.75 287 VAL A N 1
ATOM 2267 C CA . VAL A 1 287 ? 5.307 -4.429 5.216 1.00 98.75 287 VAL A CA 1
ATOM 2268 C C . VAL A 1 287 ? 4.356 -5.592 5.510 1.00 98.75 287 VAL A C 1
ATOM 2270 O O . VAL A 1 287 ? 4.398 -6.600 4.815 1.00 98.75 287 VAL A O 1
ATOM 2273 N N . ASP A 1 288 ? 3.489 -5.471 6.516 1.00 98.56 288 ASP A N 1
ATOM 2274 C CA . ASP A 1 288 ? 2.537 -6.536 6.873 1.00 98.56 288 ASP A CA 1
ATOM 2275 C C . ASP A 1 288 ? 1.170 -6.342 6.224 1.00 98.56 288 ASP A C 1
ATOM 2277 O O . ASP A 1 288 ? 0.526 -7.330 5.880 1.00 98.56 288 ASP A O 1
ATOM 2281 N N . ASN A 1 289 ? 0.768 -5.089 5.993 1.00 96.75 289 ASN A N 1
ATOM 2282 C CA . ASN A 1 289 ? -0.429 -4.738 5.232 1.00 96.75 289 ASN A CA 1
ATOM 2283 C C . ASN A 1 289 ? -0.079 -3.693 4.172 1.00 96.75 289 ASN A C 1
ATOM 2285 O O . ASN A 1 289 ? 0.763 -2.829 4.423 1.00 96.75 289 ASN A O 1
ATOM 2289 N N . ILE A 1 290 ? -0.784 -3.684 3.042 1.00 98.00 290 ILE A N 1
ATOM 2290 C CA . ILE A 1 290 ? -0.660 -2.613 2.047 1.00 98.00 290 ILE A CA 1
ATOM 2291 C C . ILE A 1 290 ? -1.995 -2.286 1.389 1.00 98.00 290 ILE A C 1
ATOM 2293 O O . ILE A 1 290 ? -2.789 -3.166 1.077 1.00 98.00 290 ILE A O 1
ATOM 2297 N N . HIS A 1 291 ? -2.246 -1.002 1.142 1.00 97.38 291 HIS A N 1
ATOM 2298 C CA . HIS A 1 291 ? -3.389 -0.577 0.336 1.00 97.38 291 HIS A CA 1
ATOM 2299 C C . HIS A 1 291 ? -3.242 -1.024 -1.126 1.00 97.38 291 HIS A C 1
ATOM 2301 O O . HIS A 1 291 ? -2.305 -0.609 -1.808 1.00 97.38 291 HIS A O 1
ATOM 2307 N N . ILE A 1 292 ? -4.210 -1.787 -1.638 1.00 93.62 292 ILE A N 1
ATOM 2308 C CA . ILE A 1 292 ? -4.213 -2.255 -3.037 1.00 93.62 292 ILE A CA 1
ATOM 2309 C C . ILE A 1 292 ? -5.275 -1.576 -3.910 1.00 93.62 292 ILE A C 1
ATOM 2311 O O . ILE A 1 292 ? -5.145 -1.545 -5.130 1.00 93.62 292 ILE A O 1
ATOM 2315 N N . GLY A 1 293 ? -6.216 -0.856 -3.301 1.00 87.12 293 GLY A N 1
ATOM 2316 C CA . GLY A 1 293 ? -7.284 -0.137 -3.997 1.00 87.12 293 GLY A CA 1
ATOM 2317 C C . GLY A 1 293 ? -8.638 -0.771 -3.748 1.00 87.12 293 GLY A C 1
ATOM 2318 O O . GLY A 1 293 ? -8.789 -1.618 -2.872 1.00 87.12 293 GLY A O 1
ATOM 2319 N N . THR A 1 294 ? -9.636 -0.315 -4.487 1.00 70.44 294 THR A N 1
ATOM 2320 C CA . THR A 1 294 ? -11.011 -0.791 -4.366 1.00 70.44 294 THR A CA 1
ATOM 2321 C C . THR A 1 294 ? -11.451 -1.282 -5.723 1.00 70.44 294 THR A C 1
ATOM 2323 O O . THR A 1 294 ? -11.425 -0.494 -6.661 1.00 70.44 294 THR A O 1
ATOM 2326 N N . VAL A 1 295 ? -11.857 -2.552 -5.824 1.00 68.81 295 VAL A N 1
ATOM 2327 C CA . VAL A 1 295 ? -12.512 -3.050 -7.044 1.00 68.81 295 VAL A CA 1
ATOM 2328 C C . VAL A 1 295 ? -13.740 -2.180 -7.336 1.00 68.81 295 VAL A C 1
ATOM 2330 O O . VAL A 1 295 ? -13.961 -1.763 -8.466 1.00 68.81 295 VAL A O 1
ATOM 2333 N N . ILE A 1 296 ? -14.480 -1.850 -6.272 1.00 58.62 296 ILE A N 1
ATOM 2334 C CA . ILE A 1 296 ? -15.661 -0.989 -6.273 1.00 58.62 296 ILE A CA 1
ATOM 2335 C C . ILE A 1 296 ? -15.425 0.103 -5.235 1.00 58.62 296 ILE A C 1
ATOM 2337 O O . ILE A 1 296 ? -15.331 -0.176 -4.040 1.00 58.62 296 ILE A O 1
ATOM 2341 N N . GLY A 1 297 ? -15.246 1.342 -5.685 1.00 58.34 297 GLY A N 1
ATOM 2342 C CA . GLY A 1 297 ? -14.968 2.474 -4.809 1.00 58.34 297 GLY A CA 1
ATOM 2343 C C . GLY A 1 297 ? -14.554 3.719 -5.582 1.00 58.34 297 GLY A C 1
ATOM 2344 O O . GLY A 1 297 ? -14.611 3.770 -6.807 1.00 58.34 297 GLY A O 1
ATOM 2345 N N . LYS A 1 298 ? -14.139 4.755 -4.854 1.00 50.12 298 LYS A N 1
ATOM 2346 C CA . LYS A 1 298 ? -13.951 6.102 -5.427 1.00 50.12 298 LYS A CA 1
ATOM 2347 C C . LYS A 1 298 ? -12.619 6.330 -6.153 1.00 50.12 298 LYS A C 1
ATOM 2349 O O . LYS A 1 298 ? -12.407 7.408 -6.703 1.00 50.12 298 LYS A O 1
ATOM 2354 N N . LEU A 1 299 ? -11.665 5.404 -6.040 1.00 58.56 299 LEU A N 1
ATOM 2355 C CA . LEU A 1 299 ? -10.304 5.570 -6.560 1.00 58.56 299 LEU A CA 1
ATOM 2356 C C . LEU A 1 299 ? -10.103 4.716 -7.812 1.00 58.56 299 LEU A C 1
ATOM 2358 O O . LEU A 1 299 ? -10.548 3.576 -7.858 1.00 58.56 299 LEU A O 1
ATOM 2362 N N . VAL A 1 300 ? -9.395 5.271 -8.799 1.00 69.31 300 VAL A N 1
ATOM 2363 C CA . VAL A 1 300 ? -9.096 4.605 -10.076 1.00 69.31 300 VAL A CA 1
ATOM 2364 C C . VAL A 1 300 ? -8.282 3.324 -9.851 1.00 69.31 300 VAL A C 1
ATOM 2366 O O . VAL A 1 300 ? -7.236 3.360 -9.201 1.00 69.31 300 VAL A O 1
ATOM 2369 N N . GLY A 1 301 ? -8.752 2.227 -10.440 1.00 66.75 301 GLY A N 1
ATOM 2370 C CA . GLY A 1 301 ? -8.083 0.933 -10.563 1.00 66.75 301 GLY A CA 1
ATOM 2371 C C . GLY A 1 301 ? -9.044 -0.044 -11.232 1.00 66.75 301 GLY A C 1
ATOM 2372 O O . GLY A 1 301 ? -10.215 -0.090 -10.861 1.00 66.75 301 GLY A O 1
ATOM 2373 N N . THR A 1 302 ? -8.598 -0.770 -12.255 1.00 80.31 302 THR A N 1
ATOM 2374 C CA . THR A 1 302 ? -9.462 -1.784 -12.879 1.00 80.31 302 THR A CA 1
ATOM 2375 C C . THR A 1 302 ? -9.659 -2.965 -11.929 1.00 80.31 302 THR A C 1
ATOM 2377 O O . THR A 1 302 ? -8.834 -3.220 -11.047 1.00 80.31 302 THR A O 1
ATOM 2380 N N . LYS A 1 303 ? -10.757 -3.707 -12.105 1.00 82.88 303 LYS A N 1
ATOM 2381 C CA . LYS A 1 303 ? -11.023 -4.920 -11.323 1.00 82.88 303 LYS A CA 1
ATOM 2382 C C . LYS A 1 303 ? -9.852 -5.901 -11.397 1.00 82.88 303 LYS A C 1
ATOM 2384 O O . LYS A 1 303 ? -9.394 -6.370 -10.358 1.00 82.88 303 LYS A O 1
ATOM 2389 N N . ASP A 1 304 ? -9.337 -6.145 -12.598 1.00 86.00 304 ASP A N 1
ATOM 2390 C CA . ASP A 1 304 ? -8.250 -7.098 -12.816 1.00 86.00 304 ASP A CA 1
ATOM 2391 C C . ASP A 1 304 ? -6.945 -6.641 -12.152 1.00 86.00 304 ASP A C 1
ATOM 2393 O O . ASP A 1 304 ? -6.312 -7.436 -11.463 1.00 86.00 304 ASP A O 1
ATOM 2397 N N . GLU A 1 305 ? -6.587 -5.353 -12.227 1.00 87.31 305 GLU A N 1
ATOM 2398 C CA . GLU A 1 305 ? -5.413 -4.811 -11.520 1.00 87.31 305 GLU A CA 1
ATOM 2399 C C . GLU A 1 305 ? -5.493 -5.021 -10.001 1.00 87.31 305 GLU A C 1
ATOM 2401 O O . GLU A 1 305 ? -4.503 -5.403 -9.375 1.00 87.31 305 GLU A O 1
ATOM 2406 N N . VAL A 1 306 ? -6.660 -4.784 -9.391 1.00 90.62 306 VAL A N 1
ATOM 2407 C CA . VAL A 1 306 ? -6.833 -4.939 -7.937 1.00 90.62 306 VAL A CA 1
ATOM 2408 C C . VAL A 1 306 ? -6.803 -6.413 -7.529 1.00 90.62 306 VAL A C 1
ATOM 2410 O O . VAL A 1 306 ? -6.188 -6.740 -6.516 1.00 90.62 306 VAL A O 1
ATOM 2413 N N . LEU A 1 307 ? -7.409 -7.308 -8.315 1.00 91.56 307 LEU A N 1
ATOM 2414 C CA . LEU A 1 307 ? -7.362 -8.752 -8.060 1.00 91.56 307 LEU A CA 1
ATOM 2415 C C . LEU A 1 307 ? -5.960 -9.334 -8.279 1.00 91.56 307 LEU A C 1
ATOM 2417 O O . LEU A 1 307 ? -5.532 -10.213 -7.540 1.00 91.56 307 LEU A O 1
ATOM 2421 N N . ASN A 1 308 ? -5.210 -8.826 -9.256 1.00 92.56 308 ASN A N 1
ATOM 2422 C CA . ASN A 1 308 ? -3.812 -9.199 -9.455 1.00 92.56 308 ASN A CA 1
ATOM 2423 C C . ASN A 1 308 ? -2.938 -8.761 -8.272 1.00 92.56 308 ASN A C 1
ATOM 2425 O O . ASN A 1 308 ? -2.129 -9.548 -7.791 1.00 92.56 308 ASN A O 1
ATOM 2429 N N . LEU A 1 309 ? -3.136 -7.542 -7.759 1.00 95.31 309 LEU A N 1
ATOM 2430 C CA . LEU A 1 309 ? -2.455 -7.060 -6.554 1.00 95.31 309 LEU A CA 1
ATOM 2431 C C . LEU A 1 309 ? -2.794 -7.887 -5.311 1.00 95.31 309 LEU A C 1
ATOM 2433 O O . LEU A 1 309 ? -1.917 -8.137 -4.490 1.00 95.31 309 LEU A O 1
ATOM 2437 N N . GLU A 1 310 ? -4.058 -8.272 -5.149 1.00 95.38 310 GLU A N 1
ATOM 2438 C CA . GLU A 1 310 ? -4.503 -9.140 -4.057 1.00 95.38 310 GLU A CA 1
ATOM 2439 C C . GLU A 1 310 ? -3.782 -10.491 -4.111 1.00 95.38 310 GLU A C 1
ATOM 2441 O O . GLU A 1 310 ? -3.065 -10.822 -3.163 1.00 95.38 310 GLU A O 1
ATOM 2446 N N . ARG A 1 311 ? -3.843 -11.181 -5.257 1.00 94.94 311 ARG A N 1
ATOM 2447 C CA . ARG A 1 311 ? -3.134 -12.450 -5.474 1.00 94.94 311 ARG A CA 1
ATOM 2448 C C . ARG A 1 311 ? -1.631 -12.333 -5.247 1.00 94.94 311 ARG A C 1
ATOM 2450 O O . ARG A 1 311 ? -1.061 -13.180 -4.568 1.00 94.94 311 ARG A O 1
ATOM 2457 N N . GLU A 1 312 ? -0.993 -11.281 -5.758 1.00 96.81 312 GLU A N 1
ATOM 2458 C CA . GLU A 1 312 ? 0.447 -11.053 -5.585 1.00 96.81 312 GLU A CA 1
ATOM 2459 C C . GLU A 1 312 ? 0.834 -10.864 -4.114 1.00 96.81 312 GLU A C 1
ATOM 2461 O O . GLU A 1 312 ? 1.939 -11.218 -3.713 1.00 96.81 312 GLU A O 1
ATOM 2466 N N . MET A 1 313 ? -0.039 -10.285 -3.287 1.00 97.69 313 MET A N 1
ATOM 2467 C CA . MET A 1 313 ? 0.228 -10.106 -1.856 1.00 97.69 313 MET A CA 1
ATOM 2468 C C . MET A 1 313 ? -0.078 -11.370 -1.046 1.00 97.69 313 MET A C 1
ATOM 2470 O O . MET A 1 313 ? 0.607 -11.630 -0.054 1.00 97.69 313 MET A O 1
ATOM 2474 N N . GLU A 1 314 ? -1.062 -12.167 -1.466 1.00 95.88 314 GLU A N 1
ATOM 2475 C CA . GLU A 1 314 ? -1.486 -13.374 -0.756 1.00 95.88 314 GLU A CA 1
ATOM 2476 C C . GLU A 1 314 ? -0.662 -14.618 -1.118 1.00 95.88 314 GLU A C 1
ATOM 2478 O O . GLU A 1 314 ? -0.229 -15.353 -0.226 1.00 95.88 314 GLU A O 1
ATOM 2483 N N . TYR A 1 315 ? -0.438 -14.878 -2.405 1.00 95.25 315 TYR A N 1
ATOM 2484 C CA . TYR A 1 315 ? 0.120 -16.143 -2.876 1.00 95.25 315 TYR A CA 1
ATOM 2485 C C . TYR A 1 315 ? 1.647 -16.189 -2.777 1.00 95.25 315 TYR A C 1
ATOM 2487 O O . TYR A 1 315 ? 2.357 -15.182 -2.824 1.00 95.25 315 TYR A O 1
ATOM 2495 N N . HIS A 1 316 ? 2.172 -17.403 -2.608 1.00 94.12 316 HIS A N 1
ATOM 2496 C CA . HIS A 1 316 ? 3.614 -17.652 -2.569 1.00 94.12 316 HIS A CA 1
ATOM 2497 C C . HIS A 1 316 ? 4.230 -17.840 -3.954 1.00 94.12 316 HIS A C 1
ATOM 2499 O O . HIS A 1 316 ? 5.412 -17.566 -4.120 1.00 94.12 316 HIS A O 1
ATOM 2505 N N . SER A 1 317 ? 3.446 -18.282 -4.936 1.00 94.75 317 SER A N 1
ATOM 2506 C CA . SER A 1 317 ? 3.901 -18.463 -6.309 1.00 94.75 317 SER A CA 1
ATOM 2507 C C . SER A 1 317 ? 2.901 -17.831 -7.262 1.00 94.75 317 SER A C 1
ATOM 2509 O O . SER A 1 317 ? 1.694 -18.056 -7.149 1.00 94.75 317 SER A O 1
ATOM 2511 N N . MET A 1 318 ? 3.429 -17.040 -8.185 1.00 95.31 318 MET A N 1
ATOM 2512 C CA . MET A 1 318 ? 2.692 -16.320 -9.206 1.00 95.31 318 MET A CA 1
ATOM 2513 C C . MET A 1 318 ? 3.122 -16.830 -10.568 1.00 95.31 318 MET A C 1
ATOM 2515 O O . MET A 1 318 ? 4.304 -17.053 -10.818 1.00 95.31 318 MET A O 1
ATOM 2519 N N . ARG A 1 319 ? 2.144 -17.044 -11.447 1.00 94.75 319 ARG A N 1
ATOM 2520 C CA . ARG A 1 319 ? 2.405 -17.412 -12.836 1.00 94.75 319 ARG A CA 1
ATOM 2521 C C . ARG A 1 319 ? 2.473 -16.157 -13.681 1.00 94.75 319 ARG A C 1
ATOM 2523 O O . ARG A 1 319 ? 1.711 -15.220 -13.466 1.00 94.75 319 ARG A O 1
ATOM 2530 N N . GLU A 1 320 ? 3.338 -16.203 -14.680 1.00 95.12 320 GLU A N 1
ATOM 2531 C CA . GLU A 1 320 ? 3.419 -15.157 -15.684 1.00 95.12 320 GLU A CA 1
ATOM 2532 C C . GLU A 1 320 ? 2.083 -14.963 -16.414 1.00 95.12 320 GLU A C 1
ATOM 2534 O O . GLU A 1 320 ? 1.502 -15.911 -16.950 1.00 95.12 320 GLU A O 1
ATOM 2539 N N . ASP A 1 321 ? 1.658 -13.703 -16.501 1.00 93.62 321 ASP A N 1
ATOM 2540 C CA . ASP A 1 321 ? 0.571 -13.255 -17.362 1.00 93.62 321 ASP A CA 1
ATOM 2541 C C . ASP A 1 321 ? 0.991 -11.981 -18.103 1.00 93.62 321 ASP A C 1
ATOM 2543 O O . ASP A 1 321 ? 0.883 -10.851 -17.622 1.00 93.62 321 ASP A O 1
ATOM 2547 N N . PHE A 1 322 ? 1.457 -12.158 -19.338 1.00 88.00 322 PHE A N 1
ATOM 2548 C CA . PHE A 1 322 ? 1.870 -11.043 -20.186 1.00 88.00 322 PHE A CA 1
ATOM 2549 C C . PHE A 1 322 ? 0.748 -10.071 -20.544 1.00 88.00 322 PHE A C 1
ATOM 2551 O O . PHE A 1 322 ? 1.052 -8.934 -20.904 1.00 88.00 322 PHE A O 1
ATOM 2558 N N . LYS A 1 323 ? -0.516 -10.507 -20.541 1.00 87.44 323 LYS A N 1
ATOM 2559 C CA . LYS A 1 323 ? -1.636 -9.629 -20.888 1.00 87.44 323 LYS A CA 1
ATOM 2560 C C . LYS A 1 323 ? -1.835 -8.594 -19.783 1.00 87.44 323 LYS A C 1
ATOM 2562 O O . LYS A 1 323 ? -1.982 -7.411 -20.082 1.00 87.44 323 LYS A O 1
ATOM 2567 N N . GLU A 1 324 ? -1.734 -9.049 -18.540 1.00 89.31 324 GLU A N 1
ATOM 2568 C CA . GLU A 1 324 ? -1.860 -8.224 -17.338 1.00 89.31 324 GLU A CA 1
ATOM 2569 C C . GLU A 1 324 ? -0.534 -7.564 -16.918 1.00 89.31 324 GLU A C 1
ATOM 2571 O O . GLU A 1 324 ? -0.508 -6.692 -16.052 1.00 89.31 324 GLU A O 1
ATOM 2576 N N . GLY A 1 325 ? 0.576 -7.922 -17.572 1.00 93.19 325 GLY A N 1
ATOM 2577 C CA . GLY A 1 325 ? 1.895 -7.350 -17.304 1.00 93.19 325 GLY A CA 1
ATOM 2578 C C . GLY A 1 325 ? 2.551 -7.911 -16.043 1.00 93.19 325 GLY A C 1
ATOM 2579 O O . GLY A 1 325 ? 3.225 -7.160 -15.346 1.00 93.19 325 GLY A O 1
ATOM 2580 N N . ILE A 1 326 ? 2.350 -9.202 -15.774 1.00 96.06 326 ILE A N 1
ATOM 2581 C CA . ILE A 1 326 ? 2.815 -9.925 -14.585 1.00 96.06 326 ILE A CA 1
ATOM 2582 C C . ILE A 1 326 ? 3.919 -10.905 -14.977 1.00 96.06 326 ILE A C 1
ATOM 2584 O O . ILE A 1 326 ? 3.778 -11.650 -15.951 1.00 96.06 326 ILE A O 1
ATOM 2588 N N . LEU A 1 327 ? 5.003 -10.913 -14.209 1.00 97.44 327 LEU A N 1
ATOM 2589 C CA . LEU A 1 327 ? 6.083 -11.889 -14.289 1.00 97.44 327 LEU A CA 1
ATOM 2590 C C . LEU A 1 327 ? 5.805 -13.084 -13.371 1.00 97.44 327 LEU A C 1
ATOM 2592 O O . LEU A 1 327 ? 5.067 -12.992 -12.393 1.00 97.44 327 LEU A O 1
ATOM 2596 N N . GLU A 1 328 ? 6.417 -14.220 -13.692 1.00 95.69 328 GLU A N 1
ATOM 2597 C CA . GLU A 1 328 ? 6.509 -15.324 -12.739 1.00 95.69 328 GLU A CA 1
ATOM 2598 C C . GLU A 1 328 ? 7.326 -14.882 -11.516 1.00 95.69 328 GLU A C 1
ATOM 2600 O O . GLU A 1 328 ? 8.312 -14.164 -11.656 1.00 95.69 328 GLU A O 1
ATOM 2605 N N . GLU A 1 329 ? 6.909 -15.305 -10.326 1.00 95.56 329 GLU A N 1
ATOM 2606 C CA . GLU A 1 329 ? 7.619 -15.041 -9.074 1.00 95.56 329 GLU A CA 1
ATOM 2607 C C . GLU A 1 329 ? 7.362 -16.198 -8.108 1.00 95.56 329 GLU A C 1
ATOM 2609 O O . GLU A 1 329 ? 6.229 -16.662 -7.954 1.00 95.56 329 GLU A O 1
ATOM 2614 N N . ASP A 1 330 ? 8.399 -16.650 -7.411 1.00 96.19 330 ASP A N 1
ATOM 2615 C CA . ASP A 1 330 ? 8.257 -17.550 -6.270 1.00 96.19 330 ASP A CA 1
ATOM 2616 C C . ASP A 1 330 ? 8.884 -16.886 -5.052 1.00 96.19 330 ASP A C 1
ATOM 2618 O O . ASP A 1 330 ? 10.104 -16.825 -4.924 1.00 96.19 330 ASP A O 1
ATOM 2622 N N . TRP A 1 331 ? 8.030 -16.438 -4.136 1.00 97.44 331 TRP A N 1
ATOM 2623 C CA . TRP A 1 331 ? 8.396 -15.667 -2.955 1.00 97.44 331 TRP A CA 1
ATOM 2624 C C . TRP A 1 331 ? 9.219 -16.448 -1.923 1.00 97.44 331 TRP A C 1
ATOM 2626 O O . TRP A 1 331 ? 9.664 -15.858 -0.936 1.00 97.44 331 TRP A O 1
ATOM 2636 N N . LYS A 1 332 ? 9.444 -17.758 -2.105 1.00 95.69 332 LYS A N 1
ATOM 2637 C CA . LYS A 1 332 ? 10.260 -18.600 -1.213 1.00 95.69 332 LYS A CA 1
ATOM 2638 C C . LYS A 1 332 ? 9.891 -18.380 0.264 1.00 95.69 332 LYS A C 1
ATOM 2640 O O . LYS A 1 332 ? 8.793 -18.709 0.702 1.00 95.69 332 LYS A O 1
ATOM 2645 N N . ARG A 1 333 ? 10.812 -17.799 1.047 1.00 95.38 333 ARG A N 1
ATOM 2646 C CA . ARG A 1 333 ? 10.662 -17.521 2.485 1.00 95.38 333 ARG A CA 1
ATOM 2647 C C . ARG A 1 333 ? 9.899 -16.232 2.808 1.00 95.38 333 ARG A C 1
ATOM 2649 O O . ARG A 1 333 ? 9.660 -15.954 3.983 1.00 95.38 333 ARG A O 1
ATOM 2656 N N . ILE A 1 334 ? 9.612 -15.394 1.816 1.00 98.31 334 ILE A N 1
ATOM 2657 C CA . ILE A 1 334 ? 8.955 -14.102 2.006 1.00 98.31 334 ILE A CA 1
ATOM 2658 C C . ILE A 1 334 ? 7.464 -14.342 2.226 1.00 98.31 334 ILE A C 1
ATOM 2660 O O . ILE A 1 334 ? 6.742 -14.806 1.344 1.00 98.31 334 ILE A O 1
ATOM 2664 N N . LYS A 1 335 ? 7.009 -14.015 3.435 1.00 98.44 335 LYS A N 1
ATOM 2665 C CA . LYS A 1 335 ? 5.615 -14.177 3.853 1.00 98.44 335 LYS A CA 1
ATOM 2666 C C . LYS A 1 335 ? 4.668 -13.358 2.972 1.00 98.44 335 LYS A C 1
ATOM 2668 O O . LYS A 1 335 ? 5.082 -12.396 2.321 1.00 98.44 335 LYS A O 1
ATOM 2673 N N . SER A 1 336 ? 3.398 -13.740 2.988 1.00 98.12 336 SER A N 1
ATOM 2674 C CA . SER A 1 336 ? 2.309 -12.950 2.417 1.00 98.12 336 SER A CA 1
ATOM 2675 C C . SER A 1 336 ? 2.112 -11.626 3.160 1.00 98.12 336 SER A C 1
ATOM 2677 O O . SER A 1 336 ? 2.558 -11.458 4.296 1.00 98.12 336 SER A O 1
ATOM 2679 N N . VAL A 1 337 ? 1.423 -10.690 2.517 1.00 98.44 337 VAL A N 1
ATOM 2680 C CA . VAL A 1 337 ? 1.059 -9.364 3.033 1.00 98.44 337 VAL A CA 1
ATOM 2681 C C . VAL A 1 337 ? -0.456 -9.265 3.010 1.00 98.44 337 VAL A C 1
ATOM 2683 O O . VAL A 1 337 ? -1.070 -9.722 2.059 1.00 98.44 337 VAL A O 1
ATOM 2686 N N . PHE A 1 338 ? -1.077 -8.666 4.022 1.00 97.19 338 PHE A N 1
ATOM 2687 C CA . PHE A 1 338 ? -2.518 -8.429 4.024 1.00 97.19 338 PHE A CA 1
ATOM 2688 C C . PHE A 1 338 ? -2.886 -7.333 3.003 1.00 97.19 338 PHE A C 1
ATOM 2690 O O . PHE A 1 338 ? -2.553 -6.157 3.214 1.00 97.19 338 PHE A O 1
ATOM 2697 N N . PRO A 1 339 ? -3.597 -7.662 1.911 1.00 97.00 339 PRO A N 1
ATOM 2698 C CA . PRO A 1 339 ? -4.129 -6.655 1.007 1.00 97.00 339 PRO A CA 1
ATOM 2699 C C . PRO A 1 339 ? -5.241 -5.853 1.694 1.00 97.00 339 PRO A C 1
ATOM 2701 O O . PRO A 1 339 ? -6.211 -6.407 2.212 1.00 97.00 339 PRO A O 1
ATOM 2704 N N . CYS A 1 340 ? -5.119 -4.528 1.691 1.00 96.00 340 CYS A N 1
ATOM 2705 C CA . CYS A 1 340 ? -6.104 -3.614 2.258 1.00 96.00 340 CYS A CA 1
ATOM 2706 C C . CYS A 1 340 ? -6.938 -2.948 1.155 1.00 96.00 340 CYS A C 1
ATOM 2708 O O . CYS A 1 340 ? -6.424 -2.163 0.345 1.00 96.00 340 CYS A O 1
ATOM 2710 N N . SER A 1 341 ? -8.238 -3.244 1.153 1.00 92.38 341 SER A N 1
ATOM 2711 C CA . SER A 1 341 ? -9.241 -2.597 0.314 1.00 92.38 341 SER A CA 1
ATOM 2712 C C . SER A 1 341 ? -9.845 -1.399 1.042 1.00 92.38 341 SER A C 1
ATOM 2714 O O . SER A 1 341 ? -10.348 -1.512 2.160 1.00 92.38 341 SER A O 1
ATOM 2716 N N . SER A 1 342 ? -9.748 -0.215 0.437 1.00 86.31 342 SER A N 1
ATOM 2717 C CA . SER A 1 342 ? -10.059 1.048 1.110 1.00 86.31 342 SER A CA 1
ATOM 2718 C C . SER A 1 342 ? -10.371 2.165 0.122 1.00 86.31 342 SER A C 1
ATOM 2720 O O . SER A 1 342 ? -9.516 2.513 -0.693 1.00 86.31 342 SER A O 1
ATOM 2722 N N . GLY A 1 343 ? -11.507 2.842 0.298 1.00 74.50 343 GLY A N 1
ATOM 2723 C CA . GLY A 1 343 ? -11.817 4.087 -0.411 1.00 74.50 343 GLY A CA 1
ATOM 2724 C C . GLY A 1 343 ? -13.262 4.178 -0.887 1.00 74.50 343 GLY A C 1
ATOM 2725 O O . GLY A 1 343 ? -13.577 3.750 -1.987 1.00 74.50 343 GLY A O 1
ATOM 2726 N N . GLY A 1 344 ? -14.126 4.822 -0.096 1.00 68.31 344 GLY A N 1
ATOM 2727 C CA . GLY A 1 344 ? -15.549 4.952 -0.443 1.00 68.31 344 GLY A CA 1
ATOM 2728 C C . GLY A 1 344 ? -16.353 3.672 -0.205 1.00 68.31 344 GLY A C 1
ATOM 2729 O O . GLY A 1 344 ? -17.349 3.456 -0.876 1.00 68.31 344 GLY A O 1
ATOM 2730 N N . LEU A 1 345 ? -15.907 2.829 0.732 1.00 74.38 345 LEU A N 1
ATOM 2731 C CA . LEU A 1 345 ? -16.604 1.598 1.090 1.00 74.38 345 LEU A CA 1
ATOM 2732 C C . LEU A 1 345 ? -17.672 1.841 2.164 1.00 74.38 345 LEU A C 1
ATOM 2734 O O . LEU A 1 345 ? -17.462 2.666 3.060 1.00 74.38 345 LEU A O 1
ATOM 2738 N N . HIS A 1 346 ? -18.767 1.080 2.096 1.00 75.38 346 HIS A N 1
ATOM 2739 C CA . HIS A 1 346 ? -19.846 1.010 3.091 1.00 75.38 346 HIS A CA 1
ATOM 2740 C C . HIS A 1 346 ? -20.308 -0.456 3.274 1.00 75.38 346 HIS A C 1
ATOM 2742 O O . HIS A 1 346 ? -19.992 -1.292 2.424 1.00 75.38 346 HIS A O 1
ATOM 2748 N N . PRO A 1 347 ? -21.038 -0.802 4.354 1.00 69.31 347 PRO A N 1
ATOM 2749 C CA . PRO A 1 347 ? -21.435 -2.186 4.643 1.00 69.31 347 PRO A CA 1
ATOM 2750 C C . PRO A 1 347 ? -22.157 -2.916 3.497 1.00 69.31 347 PRO A C 1
ATOM 2752 O O . PRO A 1 347 ? -21.941 -4.109 3.302 1.00 69.31 347 PRO A O 1
ATOM 2755 N N . GLY A 1 348 ? -22.955 -2.196 2.700 1.00 66.50 348 GLY A N 1
ATOM 2756 C CA . GLY A 1 348 ? -23.766 -2.768 1.616 1.00 66.50 348 GLY A CA 1
ATOM 2757 C C . GLY A 1 348 ? -22.976 -3.410 0.470 1.00 66.50 348 GLY A C 1
ATOM 2758 O O . GLY A 1 348 ? -23.507 -4.290 -0.194 1.00 66.50 348 GLY A O 1
ATOM 2759 N N . ILE A 1 349 ? -21.708 -3.038 0.270 1.00 68.56 349 ILE A N 1
ATOM 2760 C CA . ILE A 1 349 ? -20.855 -3.606 -0.794 1.00 68.56 349 ILE A CA 1
ATOM 2761 C C . ILE A 1 349 ? -19.836 -4.630 -0.277 1.00 68.56 349 ILE A C 1
ATOM 2763 O O . ILE A 1 349 ? -19.067 -5.199 -1.051 1.00 68.56 349 ILE A O 1
ATOM 2767 N N . LEU A 1 350 ? -19.805 -4.890 1.035 1.00 73.06 350 LEU A N 1
ATOM 2768 C CA . LEU A 1 350 ? -18.866 -5.853 1.616 1.00 73.06 350 LEU A CA 1
ATOM 2769 C C . LEU A 1 350 ? -19.064 -7.289 1.126 1.00 73.06 350 LEU A C 1
ATOM 2771 O O . LEU A 1 350 ? -18.045 -7.936 0.878 1.00 73.06 350 LEU A O 1
ATOM 2775 N N . PRO A 1 351 ? -20.302 -7.803 0.961 1.00 76.94 351 PRO A N 1
ATOM 2776 C CA . PRO A 1 351 ? -20.502 -9.135 0.397 1.00 76.94 351 PRO A CA 1
ATOM 2777 C C . PRO A 1 351 ? -19.849 -9.285 -0.978 1.00 76.94 351 PRO A C 1
ATOM 2779 O O . PRO A 1 351 ? -19.141 -10.256 -1.208 1.00 76.94 351 PRO A O 1
ATOM 2782 N N . GLU A 1 352 ? -19.984 -8.284 -1.851 1.00 77.06 352 GLU A N 1
ATOM 2783 C CA . GLU A 1 352 ? -19.405 -8.324 -3.197 1.00 77.06 352 GLU A CA 1
ATOM 2784 C C . GLU A 1 352 ? -17.870 -8.286 -3.170 1.00 77.06 352 GLU A C 1
ATOM 2786 O O . GLU A 1 352 ? -17.206 -9.033 -3.887 1.00 77.06 352 GLU A O 1
ATOM 2791 N N . ILE A 1 353 ? -17.281 -7.470 -2.291 1.00 78.88 353 ILE A N 1
ATOM 2792 C CA . ILE A 1 353 ? -15.823 -7.436 -2.102 1.00 78.88 353 ILE A CA 1
ATOM 2793 C C . ILE A 1 353 ? -15.308 -8.787 -1.594 1.00 78.88 353 ILE A C 1
ATOM 2795 O O . ILE A 1 353 ? -14.280 -9.263 -2.074 1.00 78.88 353 ILE A O 1
ATOM 2799 N N . MET A 1 354 ? -16.017 -9.417 -0.653 1.00 82.00 354 MET A N 1
ATOM 2800 C CA . MET A 1 354 ? -15.656 -10.741 -0.136 1.00 82.00 354 MET A CA 1
ATOM 2801 C C . MET A 1 354 ? -15.836 -11.847 -1.178 1.00 82.00 354 MET A C 1
ATOM 2803 O O . MET A 1 354 ? -15.012 -12.757 -1.224 1.00 82.00 354 MET A O 1
ATOM 2807 N N . ASP A 1 355 ? -16.863 -11.768 -2.023 1.00 82.81 355 ASP A N 1
ATOM 2808 C CA . ASP A 1 355 ? -17.067 -12.706 -3.131 1.00 82.81 355 ASP A CA 1
ATOM 2809 C C . ASP A 1 355 ? -15.921 -12.609 -4.152 1.00 82.81 355 ASP A C 1
ATOM 2811 O O . ASP A 1 355 ? -15.478 -13.621 -4.690 1.00 82.81 355 ASP A O 1
ATOM 2815 N N . MET A 1 356 ? -15.407 -11.399 -4.399 1.00 84.69 356 MET A N 1
ATOM 2816 C CA . MET A 1 356 ? -14.335 -11.171 -5.373 1.00 84.69 356 MET A CA 1
ATOM 2817 C C . MET A 1 356 ? -12.929 -11.459 -4.840 1.00 84.69 356 MET A C 1
ATOM 2819 O O . MET A 1 356 ? -12.111 -12.004 -5.573 1.00 84.69 356 MET A O 1
ATOM 2823 N N . MET A 1 357 ? -12.628 -11.052 -3.605 1.00 87.12 357 MET A N 1
ATOM 2824 C CA . MET A 1 357 ? -11.266 -11.048 -3.045 1.00 87.12 357 MET A CA 1
ATOM 2825 C C . MET A 1 357 ? -11.086 -12.058 -1.905 1.00 87.12 357 MET A C 1
ATOM 2827 O O . MET A 1 357 ? -10.028 -12.149 -1.288 1.00 87.12 357 MET A O 1
ATOM 2831 N N . GLY A 1 358 ? -12.143 -12.789 -1.557 1.00 89.38 358 GLY A N 1
ATOM 2832 C CA . GLY A 1 358 ? -12.128 -13.722 -0.448 1.00 89.38 358 GLY A CA 1
ATOM 2833 C C . GLY A 1 358 ? -12.020 -13.041 0.917 1.00 89.38 358 GLY A C 1
ATOM 2834 O O . GLY A 1 358 ? -12.442 -11.907 1.154 1.00 89.38 358 GLY A O 1
ATOM 2835 N N . LYS A 1 359 ? -11.490 -13.798 1.880 1.00 90.38 359 LYS A N 1
ATOM 2836 C CA . LYS A 1 359 ? -11.508 -13.438 3.309 1.00 90.38 359 LYS A CA 1
ATOM 2837 C C . LYS A 1 359 ? -10.160 -12.969 3.835 1.00 90.38 359 LYS A C 1
ATOM 2839 O O . LYS A 1 359 ? -10.103 -12.458 4.952 1.00 90.38 359 LYS A O 1
ATOM 2844 N N . ASN A 1 360 ? -9.088 -13.157 3.071 1.00 94.00 360 ASN A N 1
ATOM 2845 C CA . ASN A 1 360 ? -7.708 -12.807 3.417 1.00 94.00 360 ASN A CA 1
ATOM 2846 C C . ASN A 1 360 ? -7.359 -11.354 3.090 1.00 94.00 360 ASN A C 1
ATOM 2848 O O . ASN A 1 360 ? -6.204 -10.993 2.913 1.00 94.00 360 ASN A O 1
ATOM 2852 N N . ILE A 1 361 ? -8.369 -10.494 3.150 1.00 93.19 361 ILE A N 1
ATOM 2853 C CA . ILE A 1 361 ? -8.242 -9.058 2.975 1.00 93.19 361 ILE A CA 1
ATOM 2854 C C . ILE A 1 361 ? -8.450 -8.319 4.294 1.00 93.19 361 ILE A C 1
ATOM 2856 O O . ILE A 1 361 ? -9.055 -8.817 5.253 1.00 93.19 361 ILE A O 1
ATOM 2860 N N . MET A 1 362 ? -7.991 -7.079 4.302 1.00 93.75 362 MET A N 1
ATOM 2861 C CA . MET A 1 362 ? -8.421 -6.062 5.240 1.00 93.75 362 MET A CA 1
ATOM 2862 C C . MET A 1 362 ? -9.362 -5.094 4.537 1.00 93.75 362 MET A C 1
ATOM 2864 O O . MET A 1 362 ? -9.085 -4.649 3.426 1.00 93.75 362 MET A O 1
ATOM 2868 N N . VAL A 1 363 ? -10.461 -4.740 5.190 1.00 92.25 363 VAL A N 1
ATOM 2869 C CA . VAL A 1 363 ? -11.430 -3.786 4.663 1.00 92.25 363 VAL A CA 1
ATOM 2870 C C . VAL A 1 363 ? -11.429 -2.540 5.527 1.00 92.25 363 VAL A C 1
ATOM 2872 O O . VAL A 1 363 ? -11.678 -2.604 6.730 1.00 92.25 363 VAL A O 1
ATOM 2875 N N . GLN A 1 364 ? -11.176 -1.393 4.905 1.00 92.50 364 GLN A N 1
ATOM 2876 C CA . GLN A 1 364 ? -11.216 -0.107 5.579 1.00 92.50 364 GLN A CA 1
ATOM 2877 C C . GLN A 1 364 ? -12.435 0.708 5.146 1.00 92.50 364 GLN A C 1
ATOM 2879 O O . GLN A 1 364 ? -12.546 1.134 3.991 1.00 92.50 364 GLN A O 1
ATOM 2884 N N . LEU A 1 365 ? -13.303 1.020 6.104 1.00 85.31 365 LEU A N 1
ATOM 2885 C CA . LEU A 1 365 ? -14.484 1.849 5.898 1.00 85.31 365 LEU A CA 1
ATOM 2886 C C . LEU A 1 365 ? -14.335 3.118 6.736 1.00 85.31 365 LEU A C 1
ATOM 2888 O O . LEU A 1 365 ? -14.182 3.040 7.939 1.00 85.31 365 LEU A O 1
ATOM 2892 N N . GLY A 1 366 ? -14.315 4.293 6.105 1.00 83.25 366 GLY A N 1
ATOM 2893 C CA . GLY A 1 366 ? -14.262 5.575 6.825 1.00 83.25 366 GLY A CA 1
ATOM 2894 C C . GLY A 1 366 ? -15.655 6.182 6.939 1.00 83.25 366 GLY A C 1
ATOM 2895 O O . GLY A 1 366 ? -16.386 5.934 7.891 1.00 83.25 366 GLY A O 1
ATOM 2896 N N . GLY A 1 367 ? -16.049 6.942 5.910 1.00 71.25 367 GLY A N 1
ATOM 2897 C CA . GLY A 1 367 ? -17.392 7.527 5.821 1.00 71.25 367 GLY A CA 1
ATOM 2898 C C . GLY A 1 367 ? -18.519 6.491 5.898 1.00 71.25 367 GLY A C 1
ATOM 2899 O O . GLY A 1 367 ? -19.534 6.774 6.510 1.00 71.25 367 GLY A O 1
ATOM 2900 N N . GLY A 1 368 ? -18.316 5.269 5.391 1.00 73.38 368 GLY A N 1
ATOM 2901 C CA . GLY A 1 368 ? -19.310 4.194 5.496 1.00 73.38 368 GLY A CA 1
ATOM 2902 C C . GLY A 1 368 ? -19.570 3.670 6.915 1.00 73.38 368 GLY A C 1
ATOM 2903 O O . GLY A 1 368 ? -20.506 2.904 7.092 1.00 73.38 368 GLY A O 1
ATOM 2904 N N . ILE A 1 369 ? -18.759 4.062 7.905 1.00 79.62 369 ILE A N 1
ATOM 2905 C CA . ILE A 1 369 ? -19.024 3.826 9.335 1.00 79.62 369 ILE A CA 1
ATOM 2906 C C . ILE A 1 369 ? -19.465 5.132 9.992 1.00 79.62 369 ILE A C 1
ATOM 2908 O O . ILE A 1 369 ? -20.501 5.196 10.642 1.00 79.62 369 ILE A O 1
ATOM 2912 N N . HIS A 1 370 ? -18.670 6.191 9.833 1.00 79.44 370 HIS A N 1
ATOM 2913 C CA . HIS A 1 370 ? -18.882 7.438 10.570 1.00 79.44 370 HIS A CA 1
ATOM 2914 C C . HIS A 1 370 ? -20.061 8.272 10.056 1.00 79.44 370 HIS A C 1
ATOM 2916 O O . HIS A 1 370 ? -20.559 9.107 10.798 1.00 79.44 370 HIS A O 1
ATOM 2922 N N . GLY A 1 371 ? -20.491 8.051 8.813 1.00 69.94 371 GLY A N 1
ATOM 2923 C CA . GLY A 1 371 ? -21.674 8.670 8.216 1.00 69.94 371 GLY A CA 1
ATOM 2924 C C . GLY A 1 371 ? -22.966 7.886 8.449 1.00 69.94 371 GLY A C 1
ATOM 2925 O O . GLY A 1 371 ? -23.982 8.240 7.864 1.00 69.94 371 GLY A O 1
ATOM 2926 N N . HIS A 1 372 ? -22.944 6.816 9.255 1.00 72.88 372 HIS A N 1
ATOM 2927 C CA . HIS A 1 372 ? -24.175 6.152 9.678 1.00 72.88 372 HIS A CA 1
ATOM 2928 C C . HIS A 1 372 ? -25.030 7.132 10.509 1.00 72.88 372 HIS A C 1
ATOM 2930 O O . HIS A 1 372 ? -24.456 7.803 11.371 1.00 72.88 372 HIS A O 1
ATOM 2936 N N . PRO A 1 373 ? -26.364 7.204 10.317 1.00 63.38 373 PRO A N 1
ATOM 2937 C CA . PRO A 1 373 ? -27.229 8.144 11.043 1.00 63.38 373 PRO A CA 1
ATOM 2938 C C . PRO A 1 373 ? -27.096 8.057 12.572 1.00 63.38 373 PRO A C 1
ATOM 2940 O O . PRO A 1 373 ? -26.960 9.073 13.245 1.00 63.38 373 PRO A O 1
ATOM 2943 N N . ASP A 1 374 ? -27.001 6.839 13.116 1.00 61.56 374 ASP A N 1
ATOM 2944 C CA . ASP A 1 374 ? -26.797 6.601 14.561 1.00 61.56 374 ASP A CA 1
ATOM 2945 C C . ASP A 1 374 ? -25.336 6.772 15.036 1.00 61.56 374 ASP A C 1
ATOM 2947 O O . ASP A 1 374 ? -24.968 6.440 16.169 1.00 61.56 374 ASP A O 1
ATOM 2951 N N . GLY A 1 375 ? -24.459 7.251 14.157 1.00 64.06 375 GLY A N 1
ATOM 2952 C CA . GLY A 1 375 ? -23.042 7.443 14.420 1.00 64.06 375 GLY A CA 1
ATOM 2953 C C . GLY A 1 375 ? -22.227 6.147 14.471 1.00 64.06 375 GLY A C 1
ATOM 2954 O O . GLY A 1 375 ? -22.629 5.069 14.046 1.00 64.06 375 GLY A O 1
ATOM 2955 N N . THR A 1 376 ? -21.011 6.259 15.008 1.00 74.38 376 THR A N 1
ATOM 2956 C CA . THR A 1 376 ? -19.949 5.236 14.872 1.00 74.38 376 THR A CA 1
ATOM 2957 C C . THR A 1 376 ? -20.196 3.951 15.674 1.00 74.38 376 THR A C 1
ATOM 2959 O O . THR A 1 376 ? -19.590 2.923 15.388 1.00 74.38 376 THR A O 1
ATOM 2962 N N . LYS A 1 377 ? -21.038 4.010 16.711 1.00 63.88 377 LYS A N 1
ATOM 2963 C CA . LYS A 1 377 ? -21.151 2.963 17.739 1.00 63.88 377 LYS A CA 1
ATOM 2964 C C . LYS A 1 377 ? -22.280 1.955 17.476 1.00 63.88 377 LYS A C 1
ATOM 2966 O O . LYS A 1 377 ? -22.436 1.050 18.290 1.00 63.88 377 LYS A O 1
ATOM 2971 N N . SER A 1 378 ? -23.109 2.119 16.441 1.00 54.75 378 SER A N 1
ATOM 2972 C CA . SER A 1 378 ? -24.381 1.382 16.381 1.00 54.75 378 SER A CA 1
ATOM 2973 C C . SER A 1 378 ? -24.181 -0.142 16.352 1.00 54.75 378 SER A C 1
ATOM 2975 O O . SER A 1 378 ? -23.650 -0.704 15.398 1.00 54.75 378 SER A O 1
ATOM 2977 N N . ILE A 1 379 ? -24.590 -0.786 17.451 1.00 48.38 379 ILE A N 1
ATOM 2978 C CA . ILE A 1 379 ? -24.708 -2.234 17.647 1.00 48.38 379 ILE A CA 1
ATOM 2979 C C . ILE A 1 379 ? -26.209 -2.513 17.696 1.00 48.38 379 ILE A C 1
ATOM 2981 O O . ILE A 1 379 ? -26.801 -2.657 18.763 1.00 48.38 379 ILE A O 1
ATOM 2985 N N . THR A 1 380 ? -26.847 -2.535 16.534 1.00 43.19 380 THR A N 1
ATOM 2986 C CA . THR A 1 380 ? -28.080 -3.298 16.346 1.00 43.19 380 THR A CA 1
ATOM 2987 C C . THR A 1 380 ? -27.659 -4.608 15.699 1.00 43.19 380 THR A C 1
ATOM 2989 O O . THR A 1 380 ? -27.277 -4.638 14.535 1.00 43.19 380 THR A O 1
ATOM 2992 N N . ASP A 1 381 ? -27.601 -5.646 16.527 1.00 37.44 381 ASP A N 1
ATOM 2993 C CA . ASP A 1 381 ? -27.355 -7.056 16.216 1.00 37.44 381 ASP A CA 1
ATOM 2994 C C . ASP A 1 381 ? -27.467 -7.454 14.721 1.00 37.44 381 ASP A C 1
ATOM 2996 O O . ASP A 1 381 ? -28.555 -7.686 14.199 1.00 37.44 381 ASP A O 1
ATOM 3000 N N . LEU A 1 382 ? -26.326 -7.580 14.029 1.00 42.44 382 LEU A N 1
ATOM 3001 C CA . LEU A 1 382 ? -26.245 -8.059 12.638 1.00 42.44 382 LEU A CA 1
ATOM 3002 C C . LEU A 1 382 ? -26.174 -9.596 12.532 1.00 42.44 382 LEU A C 1
ATOM 3004 O O . LEU A 1 382 ? -25.601 -10.133 11.585 1.00 42.44 382 LEU A O 1
ATOM 3008 N N . ARG A 1 383 ? -26.764 -10.346 13.473 1.00 39.34 383 ARG A N 1
ATOM 3009 C CA . ARG A 1 383 ? -27.037 -11.784 13.279 1.00 39.34 383 ARG A CA 1
ATOM 3010 C C . ARG A 1 383 ? -28.319 -12.054 12.479 1.00 39.34 383 ARG A C 1
ATOM 3012 O O . ARG A 1 383 ? -28.913 -13.118 12.625 1.00 39.34 383 ARG A O 1
ATOM 3019 N N . THR A 1 384 ? -28.743 -11.134 11.614 1.00 35.53 384 THR A N 1
ATOM 3020 C CA . THR A 1 384 ? -29.879 -11.340 10.701 1.00 35.53 384 THR A CA 1
ATOM 3021 C C . THR A 1 384 ? -29.480 -11.166 9.232 1.00 35.53 384 THR A C 1
ATO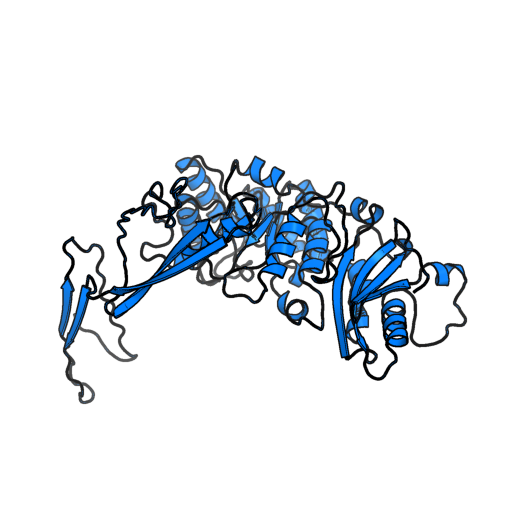M 3023 O O . THR A 1 384 ? -28.497 -10.505 8.909 1.00 35.53 384 THR A O 1
ATOM 3026 N N . ASN A 1 385 ? -30.197 -11.909 8.383 1.00 35.16 385 ASN A N 1
ATOM 3027 C CA . ASN A 1 385 ? -29.770 -12.509 7.115 1.00 35.16 385 ASN A CA 1
ATOM 3028 C C . ASN A 1 385 ? -29.096 -11.586 6.086 1.00 35.16 385 ASN A C 1
ATOM 3030 O O . ASN A 1 385 ? -29.436 -10.418 5.927 1.00 35.16 385 ASN A O 1
ATOM 3034 N N . LEU A 1 386 ? -28.168 -12.186 5.331 1.00 40.69 386 LEU A N 1
ATOM 3035 C CA . LEU A 1 386 ? -27.479 -11.584 4.189 1.00 40.69 386 LEU A CA 1
ATOM 3036 C C . LEU A 1 386 ? -28.481 -10.959 3.190 1.00 40.69 386 LEU A C 1
ATOM 3038 O O . LEU A 1 386 ? -29.510 -11.574 2.914 1.00 40.69 386 LEU A O 1
ATOM 3042 N N . PRO A 1 387 ? -28.151 -9.819 2.547 1.00 54.38 387 PRO A N 1
ATOM 3043 C CA . PRO A 1 387 ? -28.985 -9.174 1.519 1.00 54.38 387 PRO A CA 1
ATOM 3044 C C . PRO A 1 387 ? -29.101 -9.979 0.206 1.00 54.38 387 PRO A C 1
ATOM 3046 O O . PRO A 1 387 ? -29.656 -9.493 -0.775 1.00 54.38 387 PRO A O 1
ATOM 3049 N N . ARG A 1 388 ? -28.561 -11.204 0.166 1.00 53.94 388 ARG A N 1
ATOM 3050 C CA . ARG A 1 388 ? -28.559 -12.106 -0.986 1.00 53.94 388 ARG A CA 1
ATOM 3051 C C . ARG A 1 388 ? -28.962 -13.505 -0.532 1.00 53.94 388 ARG A C 1
ATOM 3053 O O . ARG A 1 388 ? -28.327 -14.069 0.357 1.00 53.94 388 ARG A O 1
ATOM 3060 N N . ILE A 1 389 ? -29.972 -14.067 -1.188 1.00 58.94 389 ILE A N 1
ATOM 3061 C CA . ILE A 1 389 ? -30.424 -15.452 -1.017 1.00 58.94 389 ILE A CA 1
ATOM 3062 C C . ILE A 1 389 ? -29.972 -16.250 -2.247 1.00 58.94 389 ILE A C 1
ATOM 3064 O O . ILE A 1 389 ? -30.014 -15.741 -3.369 1.00 58.94 389 ILE A O 1
ATOM 3068 N N . ARG A 1 390 ? -29.493 -17.483 -2.047 1.00 66.75 390 ARG A N 1
ATOM 3069 C CA . ARG A 1 390 ? -29.171 -18.426 -3.128 1.00 66.75 390 ARG A CA 1
ATOM 3070 C C . ARG A 1 390 ? -29.692 -19.802 -2.740 1.00 66.75 390 ARG A C 1
ATOM 3072 O O . ARG A 1 390 ? -29.060 -20.483 -1.937 1.00 66.75 390 ARG A O 1
ATOM 3079 N N . ASP A 1 391 ? -30.798 -20.200 -3.352 1.00 75.62 391 ASP A N 1
ATOM 3080 C CA . ASP A 1 391 ? -31.433 -21.489 -3.095 1.00 75.62 391 ASP A CA 1
ATOM 3081 C C . ASP A 1 391 ? -31.183 -22.469 -4.242 1.00 75.62 391 ASP A C 1
ATOM 3083 O O . ASP A 1 391 ? -31.072 -22.088 -5.410 1.00 75.62 391 ASP A O 1
ATOM 3087 N N . GLY A 1 392 ? -31.099 -23.755 -3.906 1.00 78.75 392 GLY A N 1
ATOM 3088 C CA . GLY A 1 392 ? -31.118 -24.821 -4.900 1.00 78.75 392 GLY A CA 1
ATOM 3089 C C . GLY A 1 392 ? -32.552 -25.090 -5.347 1.00 78.75 392 GLY A C 1
ATOM 3090 O O . GLY A 1 392 ? -33.383 -25.469 -4.527 1.00 78.75 392 GLY A O 1
ATOM 3091 N N . LEU A 1 393 ? -32.834 -24.937 -6.643 1.00 81.75 393 LEU A N 1
ATOM 3092 C CA . LEU A 1 393 ? -34.145 -25.271 -7.223 1.00 81.75 393 LEU A CA 1
ATOM 3093 C C . LEU A 1 393 ? -34.316 -26.774 -7.520 1.00 81.75 393 LEU A C 1
ATOM 3095 O O . LEU A 1 393 ? -35.415 -27.201 -7.863 1.00 81.75 393 LEU A O 1
ATOM 3099 N N . GLY A 1 394 ? -33.247 -27.568 -7.374 1.00 83.88 394 GLY A N 1
ATOM 3100 C CA . GLY A 1 394 ? -33.206 -28.977 -7.777 1.00 83.88 394 GLY A CA 1
ATOM 3101 C C . GLY A 1 394 ? -33.168 -29.165 -9.298 1.00 83.88 394 GLY A C 1
ATOM 3102 O O . GLY A 1 394 ? -33.042 -28.199 -10.054 1.00 83.88 394 GLY A O 1
ATOM 3103 N N . ASP A 1 395 ? -33.269 -30.418 -9.743 1.00 86.88 395 ASP A N 1
ATOM 3104 C CA . ASP A 1 395 ? -33.378 -30.751 -11.165 1.00 86.88 395 ASP A CA 1
ATOM 3105 C C . ASP A 1 395 ? -34.784 -30.408 -11.676 1.00 86.88 395 ASP A C 1
ATOM 3107 O O . ASP A 1 395 ? -35.784 -30.915 -11.163 1.00 86.88 395 ASP A O 1
ATOM 3111 N N . ILE A 1 396 ? -34.863 -29.559 -12.703 1.00 87.12 396 ILE A N 1
ATOM 3112 C CA . ILE A 1 396 ? -36.125 -29.153 -13.335 1.00 87.12 396 ILE A CA 1
ATOM 3113 C C . ILE A 1 396 ? -36.319 -29.979 -14.608 1.00 87.12 396 ILE A C 1
ATOM 3115 O O . ILE A 1 396 ? -35.547 -29.858 -15.559 1.00 87.12 396 ILE A O 1
ATOM 3119 N N . GLN A 1 397 ? -37.345 -30.828 -14.627 1.00 89.94 397 GLN A N 1
ATOM 3120 C CA . GLN A 1 397 ? -37.658 -31.685 -15.771 1.00 89.94 397 GLN A CA 1
ATOM 3121 C C . GLN A 1 397 ? -38.218 -30.877 -16.956 1.00 89.94 397 GLN A C 1
ATOM 3123 O O . GLN A 1 397 ? -38.805 -29.808 -16.752 1.00 89.94 397 GLN A O 1
ATOM 3128 N N . PRO A 1 398 ? -38.098 -31.371 -18.205 1.00 89.75 398 PRO A N 1
ATOM 3129 C CA . PRO A 1 398 ? -38.707 -30.720 -19.362 1.00 89.75 398 PRO A CA 1
ATOM 3130 C C . PRO A 1 398 ? -40.205 -30.445 -19.147 1.00 89.75 398 PRO A C 1
ATOM 3132 O O . PRO A 1 398 ? -40.975 -31.350 -18.836 1.00 89.75 398 PRO A O 1
ATOM 3135 N N . GLY A 1 399 ? -40.617 -29.182 -19.295 1.00 88.38 399 GLY A N 1
ATOM 3136 C CA . GLY A 1 399 ? -42.003 -28.736 -19.086 1.00 88.38 399 GLY A CA 1
ATOM 3137 C C . GLY A 1 399 ? -42.411 -28.501 -17.623 1.00 88.38 399 GLY A C 1
ATOM 3138 O O . GLY A 1 399 ? -43.510 -28.004 -17.380 1.00 88.38 399 GLY A O 1
ATOM 3139 N N . GLN A 1 400 ? -41.551 -28.804 -16.646 1.00 91.50 400 GLN A N 1
ATOM 3140 C CA . GLN A 1 400 ? -41.816 -28.546 -15.231 1.00 91.50 400 GLN A CA 1
ATOM 3141 C C . GLN A 1 400 ? -41.654 -27.057 -14.901 1.00 91.50 400 GLN A C 1
ATOM 3143 O O . GLN A 1 400 ? -40.701 -26.404 -15.320 1.00 91.50 400 GLN A O 1
ATOM 3148 N N . ILE A 1 401 ? -42.570 -26.528 -14.088 1.00 90.44 401 ILE A N 1
ATOM 3149 C CA . ILE A 1 401 ? -42.509 -25.158 -13.576 1.00 90.44 401 ILE A CA 1
ATOM 3150 C C . ILE A 1 401 ? -42.222 -25.216 -12.077 1.00 90.44 401 ILE A C 1
ATOM 3152 O O . ILE A 1 401 ? -43.021 -25.753 -11.312 1.00 90.44 401 ILE A O 1
ATOM 3156 N N . VAL A 1 402 ? -41.110 -24.619 -11.653 1.00 86.25 402 VAL A N 1
ATOM 3157 C CA . VAL A 1 402 ? -40.792 -24.410 -10.235 1.00 86.25 402 VAL A CA 1
ATOM 3158 C C . VAL A 1 402 ? -41.156 -22.977 -9.862 1.00 86.25 402 VAL A C 1
ATOM 3160 O O . VAL A 1 402 ? -40.747 -22.031 -10.532 1.00 86.25 402 VAL A O 1
ATOM 3163 N N . LYS A 1 403 ? -41.948 -22.814 -8.798 1.00 88.25 403 LYS A N 1
ATOM 3164 C CA . LYS A 1 403 ? -42.324 -21.507 -8.248 1.00 88.25 403 LYS A CA 1
ATOM 3165 C C . LYS A 1 403 ? -41.766 -21.381 -6.838 1.00 88.25 403 LYS A C 1
ATOM 3167 O O . LYS A 1 403 ? -41.988 -22.261 -6.012 1.00 88.25 403 LYS A O 1
ATOM 3172 N N . GLN A 1 404 ? -41.091 -20.274 -6.566 1.00 79.94 404 GLN A N 1
ATOM 3173 C CA . GLN A 1 404 ? -40.660 -19.885 -5.229 1.00 79.94 404 GLN A CA 1
ATOM 3174 C C . GLN A 1 404 ? -41.070 -18.439 -4.975 1.00 79.94 404 GLN A C 1
ATOM 3176 O O . GLN A 1 404 ? -41.064 -17.613 -5.890 1.00 79.94 404 GLN A O 1
ATOM 3181 N N . SER A 1 405 ? -41.446 -18.160 -3.732 1.00 79.19 405 SER A N 1
ATOM 3182 C CA . SER A 1 405 ? -41.885 -16.841 -3.297 1.00 79.19 405 SER A CA 1
ATOM 3183 C C . SER A 1 405 ? -40.877 -16.284 -2.309 1.00 79.19 405 SER A C 1
ATOM 3185 O O . SER A 1 405 ? -40.525 -16.947 -1.336 1.00 79.19 405 SER A O 1
ATOM 3187 N N . TYR A 1 406 ? -40.461 -15.046 -2.547 1.00 73.12 406 TYR A N 1
ATOM 3188 C CA . TYR A 1 406 ? -39.526 -14.325 -1.698 1.00 73.12 406 TYR A CA 1
ATOM 3189 C C . TYR A 1 406 ? -40.198 -13.063 -1.168 1.00 73.12 406 TYR A C 1
ATOM 3191 O O . TYR A 1 406 ? -40.787 -12.304 -1.935 1.00 73.12 406 TYR A O 1
ATOM 3199 N N . GLY A 1 407 ? -40.118 -12.850 0.145 1.00 64.81 407 GLY A N 1
ATOM 3200 C CA . GLY A 1 407 ? -40.516 -11.596 0.778 1.00 64.81 407 GLY A CA 1
ATOM 3201 C C . GLY A 1 407 ? -39.300 -10.695 0.965 1.00 64.81 407 GLY A C 1
ATOM 3202 O O . GLY A 1 407 ? -38.278 -11.149 1.477 1.00 64.81 407 GLY A O 1
ATOM 3203 N N . ALA A 1 408 ? -39.410 -9.427 0.576 1.00 64.38 408 ALA A N 1
ATOM 3204 C CA . ALA A 1 408 ? -38.387 -8.415 0.817 1.00 64.38 408 ALA A CA 1
ATOM 3205 C C . ALA A 1 408 ? -39.044 -7.113 1.286 1.00 64.38 408 ALA A C 1
ATOM 3207 O O . ALA A 1 408 ? -40.057 -6.693 0.729 1.00 64.38 408 ALA A O 1
ATOM 3208 N N . ALA A 1 409 ? -38.457 -6.475 2.300 1.00 61.84 409 ALA A N 1
ATOM 3209 C CA . ALA A 1 409 ? -38.792 -5.109 2.683 1.00 61.84 409 ALA A CA 1
ATOM 3210 C C . ALA A 1 409 ? -37.793 -4.163 2.007 1.00 61.84 409 ALA A C 1
ATOM 3212 O O . ALA A 1 409 ? -36.585 -4.275 2.225 1.00 61.84 409 ALA A O 1
ATOM 3213 N N . LEU A 1 410 ? -38.294 -3.266 1.160 1.00 58.34 410 LEU A N 1
ATOM 3214 C CA . LEU A 1 410 ? -37.490 -2.261 0.469 1.00 58.34 410 LEU A CA 1
ATOM 3215 C C . LEU A 1 410 ? -37.653 -0.916 1.173 1.00 58.34 410 LEU A C 1
ATOM 3217 O O . LEU A 1 410 ? -38.762 -0.542 1.544 1.00 58.34 410 LEU A O 1
ATOM 3221 N N . PHE A 1 411 ? -36.548 -0.191 1.327 1.00 60.44 411 PHE A N 1
ATOM 3222 C CA . PHE A 1 411 ? -36.513 1.121 1.969 1.00 60.44 411 PHE A CA 1
ATOM 3223 C C . PHE A 1 411 ? -35.935 2.158 1.001 1.00 60.44 411 PHE A C 1
ATOM 3225 O O . PHE A 1 411 ? -35.019 1.851 0.231 1.00 60.44 411 PHE A O 1
ATOM 3232 N N . GLY A 1 412 ? -36.461 3.378 1.041 1.00 61.31 412 GLY A N 1
ATOM 3233 C CA . GLY A 1 412 ? -36.053 4.492 0.186 1.00 61.31 412 GLY A CA 1
ATOM 3234 C C . GLY A 1 412 ? -37.095 5.610 0.184 1.00 61.31 412 GLY A C 1
ATOM 3235 O O . GLY A 1 412 ? -38.107 5.515 0.882 1.00 61.31 412 GLY A O 1
ATOM 3236 N N . GLU A 1 413 ? -36.818 6.668 -0.568 1.00 65.94 413 GLU A N 1
ATOM 3237 C CA . GLU A 1 413 ? -37.676 7.855 -0.656 1.00 65.94 413 GLU A CA 1
ATOM 3238 C C . GLU A 1 413 ? -38.873 7.644 -1.598 1.00 65.94 413 GLU A C 1
ATOM 3240 O O . GLU A 1 413 ? -38.939 6.679 -2.359 1.00 65.94 413 GLU A O 1
ATOM 3245 N N . GLU A 1 414 ? -39.858 8.541 -1.551 1.00 74.81 414 GLU A N 1
ATOM 3246 C CA . GLU A 1 414 ? -40.959 8.512 -2.518 1.00 74.81 414 GLU A CA 1
ATOM 3247 C C . GLU A 1 414 ? -40.415 8.770 -3.927 1.00 74.81 414 GLU A C 1
ATOM 3249 O O . GLU A 1 414 ? -39.718 9.753 -4.165 1.00 74.81 414 GLU A O 1
ATOM 3254 N N . GLY A 1 415 ? -40.718 7.870 -4.862 1.00 75.38 415 GLY A N 1
ATOM 3255 C CA . GLY A 1 415 ? -40.181 7.913 -6.221 1.00 75.38 415 GLY A CA 1
ATOM 3256 C C . GLY A 1 415 ? -38.824 7.227 -6.390 1.00 75.38 415 GLY A C 1
ATOM 3257 O O . GLY A 1 415 ? -38.374 7.089 -7.529 1.00 75.38 415 GLY A O 1
ATOM 3258 N N . ASP A 1 416 ? -38.196 6.732 -5.314 1.00 75.75 416 ASP A N 1
ATOM 3259 C CA . ASP A 1 416 ? -36.988 5.917 -5.439 1.00 75.75 416 ASP A CA 1
ATOM 3260 C C . ASP A 1 416 ? -37.288 4.656 -6.242 1.00 75.75 416 ASP A C 1
ATOM 3262 O O . ASP A 1 416 ? -38.212 3.891 -5.950 1.00 75.75 416 ASP A O 1
ATOM 3266 N N . VAL A 1 417 ? -36.427 4.397 -7.215 1.00 79.00 417 VAL A N 1
ATOM 3267 C CA . VAL A 1 417 ? -36.478 3.190 -8.023 1.00 79.00 417 VAL A CA 1
ATOM 3268 C C . VAL A 1 417 ? -35.428 2.214 -7.506 1.00 79.00 417 VAL A C 1
ATOM 3270 O O . VAL A 1 417 ? -34.236 2.524 -7.464 1.00 79.00 417 VAL A O 1
ATOM 3273 N N . LYS A 1 418 ? -35.867 1.028 -7.085 1.00 75.50 418 LYS A N 1
ATOM 3274 C CA . LYS A 1 418 ? -35.001 -0.072 -6.659 1.00 75.50 418 LYS A CA 1
ATOM 3275 C C . LYS A 1 418 ? -35.069 -1.190 -7.684 1.00 75.50 418 LYS A C 1
ATOM 3277 O O . LYS A 1 418 ? -36.148 -1.658 -8.038 1.00 75.50 418 LYS A O 1
ATOM 3282 N N . ASP A 1 419 ? -33.905 -1.643 -8.118 1.00 81.12 419 ASP A N 1
ATOM 3283 C CA . ASP A 1 419 ? -33.787 -2.798 -8.994 1.00 81.12 419 ASP A CA 1
ATOM 3284 C C . ASP A 1 419 ? -33.465 -4.044 -8.169 1.00 81.12 419 ASP A C 1
ATOM 3286 O O . ASP A 1 419 ? -32.507 -4.063 -7.396 1.00 81.12 419 ASP A O 1
ATOM 3290 N N . ILE A 1 420 ? -34.257 -5.097 -8.353 1.00 78.25 420 ILE A N 1
ATOM 3291 C CA . ILE A 1 420 ? -33.971 -6.441 -7.860 1.00 78.25 420 ILE A CA 1
ATOM 3292 C C . ILE A 1 420 ? -33.522 -7.284 -9.049 1.00 78.25 420 ILE A C 1
ATOM 3294 O O . ILE A 1 420 ? -34.305 -7.579 -9.955 1.00 78.25 420 ILE A O 1
ATOM 3298 N N . ASP A 1 421 ? -32.260 -7.693 -9.034 1.00 80.56 421 ASP A N 1
ATOM 3299 C CA . ASP A 1 421 ? -31.710 -8.608 -10.027 1.00 80.56 421 ASP A CA 1
ATOM 3300 C C . ASP A 1 421 ? -31.982 -10.061 -9.619 1.00 80.56 421 ASP A C 1
ATOM 3302 O O . ASP A 1 421 ? -31.451 -10.563 -8.628 1.00 80.56 421 ASP A O 1
ATOM 3306 N N . VAL A 1 422 ? -32.811 -10.752 -10.401 1.00 84.62 422 VAL A N 1
ATOM 3307 C CA . VAL A 1 422 ? -33.103 -12.178 -10.234 1.00 84.62 422 VAL A CA 1
ATOM 3308 C C . VAL A 1 422 ? -32.336 -12.956 -11.291 1.00 84.62 422 VAL A C 1
ATOM 3310 O O . VAL A 1 422 ? -32.494 -12.724 -12.490 1.00 84.62 422 VAL A O 1
ATOM 3313 N N . ARG A 1 423 ? -31.507 -13.900 -10.849 1.00 86.50 423 ARG A N 1
ATOM 3314 C CA . ARG A 1 423 ? -30.647 -14.717 -11.709 1.00 86.50 423 ARG A CA 1
ATOM 3315 C C . ARG A 1 423 ? -30.907 -16.197 -11.463 1.00 86.50 423 ARG A C 1
ATOM 3317 O O . ARG A 1 423 ? -30.924 -16.633 -10.315 1.00 86.50 423 ARG A O 1
ATOM 3324 N N . VAL A 1 424 ? -31.028 -16.964 -12.542 1.00 88.75 424 VAL A N 1
ATOM 3325 C CA . VAL A 1 424 ? -31.022 -18.429 -12.518 1.00 88.75 424 VAL A CA 1
ATOM 3326 C C . VAL A 1 424 ? -29.798 -18.923 -13.275 1.00 88.75 424 VAL A C 1
ATOM 3328 O O . VAL A 1 424 ? -29.541 -18.519 -14.408 1.00 88.75 424 VAL A O 1
ATOM 3331 N N . GLU A 1 425 ? -29.043 -19.807 -12.634 1.00 88.38 425 GLU A N 1
ATOM 3332 C CA . GLU A 1 425 ? -27.929 -20.532 -13.239 1.00 88.38 425 GLU A CA 1
ATOM 3333 C C . GLU A 1 425 ? -28.331 -21.987 -13.447 1.00 88.38 425 GLU A C 1
ATOM 3335 O O . GLU A 1 425 ? -28.922 -22.595 -12.555 1.00 88.38 425 GLU A O 1
ATOM 3340 N N . TYR A 1 426 ? -27.981 -22.563 -14.593 1.00 88.19 426 TYR A N 1
ATOM 3341 C CA . TYR A 1 426 ? -28.258 -23.966 -14.881 1.00 88.19 426 TYR A CA 1
ATOM 3342 C C . TYR A 1 426 ? -27.160 -24.596 -15.739 1.00 88.19 426 TYR A C 1
ATOM 3344 O O . TYR A 1 426 ? -26.321 -23.919 -16.339 1.00 88.19 426 TYR A O 1
ATOM 3352 N N . ARG A 1 427 ? -27.152 -25.928 -15.778 1.00 85.75 427 ARG A N 1
ATOM 3353 C CA . ARG A 1 427 ? -26.279 -26.728 -16.640 1.00 85.75 427 ARG A CA 1
ATOM 3354 C C . ARG A 1 427 ? -27.123 -27.708 -17.430 1.00 85.75 427 ARG A C 1
ATOM 3356 O O . ARG A 1 427 ? -28.128 -28.202 -16.931 1.00 85.75 427 ARG A O 1
ATOM 3363 N N . LEU A 1 428 ? -26.682 -28.003 -18.645 1.00 83.75 428 LEU A N 1
ATOM 3364 C CA . LEU A 1 428 ? -27.256 -29.080 -19.439 1.00 83.75 428 LEU A CA 1
ATOM 3365 C C . LEU A 1 428 ? -26.489 -30.381 -19.164 1.00 83.75 428 LEU A C 1
ATOM 3367 O O . LEU A 1 428 ? -25.264 -30.328 -18.998 1.00 83.75 428 LEU A O 1
ATOM 3371 N N . PRO A 1 429 ? -27.164 -31.544 -19.137 1.00 82.19 429 PRO A N 1
ATOM 3372 C CA . PRO A 1 429 ? -26.494 -32.835 -19.023 1.00 82.19 429 PRO A CA 1
ATOM 3373 C C . PRO A 1 429 ? -25.372 -32.981 -20.062 1.00 82.19 429 PRO A C 1
ATOM 3375 O O . PRO A 1 429 ? -25.571 -32.711 -21.245 1.00 82.19 429 PRO A O 1
ATOM 3378 N N . GLY A 1 430 ? -24.177 -33.373 -19.613 1.00 78.12 430 GLY A N 1
ATOM 3379 C CA . GLY A 1 430 ? -22.997 -33.528 -20.474 1.00 78.12 430 GLY A CA 1
ATOM 3380 C C . GLY A 1 430 ? -22.229 -32.237 -20.798 1.00 78.12 430 GLY A C 1
ATOM 3381 O O . GLY A 1 430 ? -21.187 -32.316 -21.444 1.00 78.12 430 GLY A O 1
ATOM 3382 N N . SER A 1 431 ? -22.677 -31.064 -20.331 1.00 78.19 431 SER A N 1
ATOM 3383 C CA . SER A 1 431 ? -21.958 -29.791 -20.486 1.00 78.19 431 SER A CA 1
ATOM 3384 C C . SER A 1 431 ? -21.280 -29.353 -19.186 1.00 78.19 431 SER A C 1
ATOM 3386 O O . SER A 1 431 ? -21.865 -29.410 -18.104 1.00 78.19 431 SER A O 1
ATOM 3388 N N . THR A 1 432 ? -20.042 -28.863 -19.285 1.00 73.44 432 THR A N 1
ATOM 3389 C CA . THR A 1 432 ? -19.322 -28.223 -18.168 1.00 73.44 432 THR A CA 1
ATOM 3390 C C . THR A 1 432 ? -19.581 -26.717 -18.081 1.00 73.44 432 THR A C 1
ATOM 3392 O O . THR A 1 432 ? -19.206 -26.091 -17.088 1.00 73.44 432 THR A O 1
ATOM 3395 N N . ALA A 1 433 ? -20.233 -26.129 -19.090 1.00 54.47 433 ALA A N 1
ATOM 3396 C CA . ALA A 1 433 ? -20.573 -24.712 -19.119 1.00 54.47 433 ALA A CA 1
ATOM 3397 C C . ALA A 1 433 ? -21.768 -24.409 -18.201 1.00 54.47 433 ALA A C 1
ATOM 3399 O O . ALA A 1 433 ? -22.739 -25.166 -18.151 1.00 54.47 433 ALA A O 1
ATOM 3400 N N . ILE A 1 434 ? -21.696 -23.285 -17.484 1.00 77.50 434 ILE A N 1
ATOM 3401 C CA . ILE A 1 434 ? -22.817 -22.734 -16.717 1.00 77.50 434 ILE A CA 1
ATOM 3402 C C . ILE A 1 434 ? -23.530 -21.733 -17.614 1.00 77.50 434 ILE A C 1
ATOM 3404 O O . ILE A 1 434 ? -22.915 -20.782 -18.095 1.00 77.50 434 ILE A O 1
ATOM 3408 N N . PHE A 1 435 ? -24.820 -21.953 -17.814 1.00 83.81 435 PHE A N 1
ATOM 3409 C CA . PHE A 1 435 ? -25.696 -21.021 -18.496 1.00 83.81 435 PHE A CA 1
ATOM 3410 C C . PHE A 1 435 ? -26.415 -20.166 -17.463 1.00 83.81 435 PHE A C 1
ATOM 3412 O O . PHE A 1 435 ? -26.677 -20.600 -16.339 1.00 83.81 435 PHE A O 1
ATOM 3419 N N . GLU A 1 436 ? -26.723 -18.939 -17.851 1.00 87.19 436 GLU A N 1
ATOM 3420 C CA . GLU A 1 436 ? -27.340 -17.952 -16.984 1.00 87.19 436 GLU A CA 1
ATOM 3421 C C . GLU A 1 436 ? -28.505 -17.287 -17.701 1.00 87.19 436 GLU A C 1
ATOM 3423 O O . GLU A 1 436 ? -28.417 -16.944 -18.880 1.00 87.19 436 GLU A O 1
ATOM 3428 N N . GLN A 1 437 ? -29.575 -17.057 -16.952 1.00 89.56 437 GLN A N 1
ATOM 3429 C CA . GLN A 1 437 ? -30.616 -16.124 -17.332 1.00 89.56 437 GLN A CA 1
ATOM 3430 C C . GLN A 1 437 ? -30.851 -15.145 -16.185 1.00 89.56 437 GLN A C 1
ATOM 3432 O O . GLN A 1 437 ? -31.021 -15.549 -15.034 1.00 89.56 437 GLN A O 1
ATOM 3437 N N . GLN A 1 438 ? -30.874 -13.856 -16.509 1.00 87.88 438 GLN A N 1
ATOM 3438 C CA . GLN A 1 438 ? -31.131 -12.783 -15.558 1.00 87.88 438 GLN A CA 1
ATOM 3439 C C . GLN A 1 438 ? -32.374 -12.009 -15.978 1.00 87.88 438 GLN A C 1
ATOM 3441 O O . GLN A 1 438 ? -32.613 -11.767 -17.164 1.00 87.88 438 GLN A O 1
ATOM 3446 N N . LYS A 1 439 ? -33.158 -11.591 -14.990 1.00 90.19 439 LYS A N 1
ATOM 3447 C CA . LYS A 1 439 ? -34.232 -10.625 -15.158 1.00 90.19 439 LYS A CA 1
ATOM 3448 C C . LYS A 1 439 ? -34.164 -9.605 -14.036 1.00 90.19 439 LYS A C 1
ATOM 3450 O O . LYS A 1 439 ? -33.991 -9.954 -12.873 1.00 90.19 439 LYS A O 1
ATOM 3455 N N . LYS A 1 440 ? -34.331 -8.345 -14.408 1.00 84.62 440 LYS A N 1
ATOM 3456 C CA . LYS A 1 440 ? -34.413 -7.234 -13.474 1.00 84.62 440 LYS A CA 1
ATOM 3457 C C . LYS A 1 440 ? -35.877 -6.932 -13.177 1.00 84.62 440 LYS A C 1
ATOM 3459 O O . LYS A 1 440 ? -36.696 -6.855 -14.096 1.00 84.62 440 LYS A O 1
ATOM 3464 N N . VAL A 1 441 ? -36.199 -6.800 -11.899 1.00 87.31 441 VAL A N 1
ATOM 3465 C CA . VAL A 1 441 ? -37.498 -6.337 -11.418 1.00 87.31 441 VAL A CA 1
ATOM 3466 C C . VAL A 1 441 ? -37.293 -4.955 -10.832 1.00 87.31 441 VAL A C 1
ATOM 3468 O O . VAL A 1 441 ? -36.621 -4.798 -9.818 1.00 87.31 441 VAL A O 1
ATOM 3471 N N . THR A 1 442 ? -37.866 -3.958 -11.485 1.00 85.69 442 THR A N 1
ATOM 3472 C CA . THR A 1 442 ? -37.783 -2.568 -11.052 1.00 85.69 442 THR A CA 1
ATOM 3473 C C . THR A 1 442 ? -39.008 -2.236 -10.211 1.00 85.69 442 THR A C 1
ATOM 3475 O O . THR A 1 442 ? -40.141 -2.427 -10.652 1.00 85.69 442 THR A O 1
ATOM 3478 N N . ILE A 1 443 ? -38.781 -1.757 -8.993 1.00 84.44 443 ILE A N 1
ATOM 3479 C CA . ILE A 1 443 ? -39.821 -1.387 -8.036 1.00 84.44 443 ILE A CA 1
ATOM 3480 C C . ILE A 1 443 ? -39.657 0.092 -7.719 1.00 84.44 443 ILE A C 1
ATOM 3482 O O . ILE A 1 443 ? -38.618 0.511 -7.218 1.00 84.44 443 ILE A O 1
ATOM 3486 N N . ALA A 1 444 ? -40.691 0.877 -8.006 1.00 83.94 444 ALA A N 1
ATOM 3487 C CA . ALA A 1 444 ? -40.776 2.262 -7.566 1.00 83.94 444 ALA A CA 1
ATOM 3488 C C . ALA A 1 444 ? -41.454 2.313 -6.193 1.00 83.94 444 ALA A C 1
ATOM 3490 O O . ALA A 1 444 ? -42.537 1.750 -6.008 1.00 83.94 444 ALA A O 1
ATOM 3491 N N . LEU A 1 445 ? -40.824 2.981 -5.233 1.00 74.62 445 LEU A N 1
ATOM 3492 C CA . LEU A 1 445 ? -41.416 3.223 -3.925 1.00 74.62 445 LEU A CA 1
ATOM 3493 C C . LEU A 1 445 ? -42.488 4.309 -4.055 1.00 74.62 445 LEU A C 1
ATOM 3495 O O . LEU A 1 445 ? -42.200 5.445 -4.420 1.00 74.62 445 LEU A O 1
ATOM 3499 N N . GLN A 1 446 ? -43.741 3.940 -3.787 1.00 73.62 446 GLN A N 1
ATOM 3500 C CA . GLN A 1 446 ? -44.900 4.817 -3.998 1.00 73.62 446 GLN A CA 1
ATOM 3501 C C . GLN A 1 446 ? -45.133 5.828 -2.873 1.00 73.62 446 GLN A C 1
ATOM 3503 O O . GLN A 1 446 ? -45.891 6.772 -3.057 1.00 73.62 446 GLN A O 1
ATOM 3508 N N . SER A 1 447 ? -44.524 5.626 -1.708 1.00 66.81 447 SER A N 1
ATOM 3509 C CA . SER A 1 447 ? -44.701 6.513 -0.563 1.00 66.81 447 SER A CA 1
ATOM 3510 C C . SER A 1 447 ? -43.484 6.456 0.344 1.00 66.81 447 SER A C 1
ATOM 3512 O O . SER A 1 447 ? -43.024 5.367 0.696 1.00 66.81 447 SER A O 1
ATOM 3514 N N . SER A 1 448 ? -43.010 7.620 0.774 1.00 69.06 448 SER A N 1
ATOM 3515 C CA . SER A 1 448 ? -42.047 7.724 1.867 1.00 69.06 448 SER A CA 1
ATOM 3516 C C . SER A 1 448 ? -42.756 7.510 3.217 1.00 69.06 448 SER A C 1
ATOM 3518 O O . SER A 1 448 ? -43.897 7.958 3.381 1.00 69.06 448 SER A O 1
ATOM 3520 N N . PRO A 1 449 ? -42.100 6.892 4.220 1.00 66.88 449 PRO A N 1
ATOM 3521 C CA . PRO A 1 449 ? -42.618 6.817 5.590 1.00 66.88 449 PRO A CA 1
ATOM 3522 C C . PRO A 1 449 ? -42.865 8.196 6.218 1.00 66.88 449 PRO A C 1
ATOM 3524 O O . PRO A 1 449 ? -43.675 8.313 7.135 1.00 66.88 449 PRO A O 1
ATOM 3527 N N . ILE A 1 450 ? -42.178 9.231 5.720 1.00 72.88 450 ILE A N 1
ATOM 3528 C CA . ILE A 1 450 ? -42.327 10.626 6.138 1.00 72.88 450 ILE A CA 1
ATOM 3529 C C . ILE A 1 450 ? -42.608 11.495 4.920 1.00 72.88 450 ILE A C 1
ATOM 3531 O O . ILE A 1 450 ? -41.855 11.475 3.946 1.00 72.88 450 ILE A O 1
ATOM 3535 N N . ARG A 1 451 ? -43.633 12.336 5.023 1.00 78.50 451 ARG A N 1
ATOM 3536 C CA . ARG A 1 451 ? -43.861 13.453 4.113 1.00 78.50 451 ARG A CA 1
ATOM 3537 C C . ARG A 1 451 ? -43.549 14.763 4.829 1.00 78.50 451 ARG A C 1
ATOM 3539 O O . ARG A 1 451 ? -44.117 15.039 5.882 1.00 78.50 451 ARG A O 1
ATOM 3546 N N . LEU A 1 452 ? -42.663 15.565 4.247 1.00 81.81 452 LEU A N 1
ATOM 3547 C CA . LEU A 1 452 ? -42.342 16.911 4.715 1.00 81.81 452 LEU A CA 1
ATOM 3548 C C . LEU A 1 452 ? -43.088 17.929 3.851 1.00 81.81 452 LEU A C 1
ATOM 3550 O O . LEU A 1 452 ? -42.948 17.930 2.629 1.00 81.81 452 LEU A O 1
ATOM 3554 N N . LEU A 1 453 ? -43.873 18.793 4.482 1.00 83.69 453 LEU A N 1
ATOM 3555 C CA . LEU A 1 453 ? -44.509 19.936 3.839 1.00 83.69 453 LEU A CA 1
ATOM 3556 C C . LEU A 1 453 ? -43.974 21.205 4.487 1.00 83.69 453 LEU A C 1
ATOM 3558 O O . LEU A 1 453 ? -43.956 21.310 5.711 1.00 83.69 453 LEU A O 1
ATOM 3562 N N . VAL A 1 454 ? -43.551 22.160 3.666 1.00 84.94 454 VAL A N 1
ATOM 3563 C CA . VAL A 1 454 ? -43.123 23.483 4.120 1.00 84.94 454 VAL A CA 1
ATOM 3564 C C . VAL A 1 454 ? -43.979 24.510 3.401 1.00 84.94 454 VAL A C 1
ATOM 3566 O O . VAL A 1 454 ? -43.868 24.667 2.184 1.00 84.94 454 VAL A O 1
ATOM 3569 N N . ASN A 1 455 ? -44.844 25.190 4.146 1.00 85.25 455 ASN A N 1
ATOM 3570 C CA . ASN A 1 455 ? -45.665 26.275 3.631 1.00 85.25 455 ASN A CA 1
ATOM 3571 C C . ASN A 1 455 ? -45.059 27.602 4.066 1.00 85.25 455 ASN A C 1
ATOM 3573 O O . ASN A 1 455 ? -44.857 27.846 5.248 1.00 85.25 455 ASN A O 1
ATOM 3577 N N . SER A 1 456 ? -44.757 28.455 3.096 1.00 82.88 456 SER A N 1
ATOM 3578 C CA . SER A 1 456 ? -44.132 29.751 3.329 1.00 82.88 456 SER A CA 1
ATOM 3579 C C . SER A 1 456 ? -44.566 30.740 2.256 1.00 82.88 456 SER A C 1
ATOM 3581 O O . SER A 1 456 ? -44.903 30.344 1.133 1.00 82.88 456 SER A O 1
ATOM 3583 N N . VAL A 1 457 ? -44.521 32.030 2.577 1.00 80.06 457 VAL A N 1
ATOM 3584 C CA . VAL A 1 457 ? -44.618 33.086 1.566 1.00 80.06 457 VAL A CA 1
ATOM 3585 C C . VAL A 1 457 ? -43.350 33.088 0.705 1.00 80.06 457 VAL A C 1
ATOM 3587 O O . VAL A 1 457 ? -42.237 32.936 1.202 1.00 80.06 457 VAL A O 1
ATOM 3590 N N . LYS A 1 458 ? -43.511 33.209 -0.617 1.00 79.56 458 LYS A N 1
ATOM 3591 C CA . LYS A 1 458 ? -42.395 33.085 -1.578 1.00 79.56 458 LYS A CA 1
ATOM 3592 C C . LYS A 1 458 ? -41.610 34.382 -1.781 1.00 79.56 458 LYS A C 1
ATOM 3594 O O . LYS A 1 458 ? -40.504 34.342 -2.310 1.00 79.56 458 LYS A O 1
ATOM 3599 N N . GLU A 1 459 ? -42.177 35.507 -1.361 1.00 81.81 459 GLU A N 1
ATOM 3600 C CA . GLU A 1 459 ? -41.596 36.840 -1.484 1.00 81.81 459 GLU A CA 1
ATOM 3601 C C . GLU A 1 459 ? -41.833 37.604 -0.180 1.00 81.81 459 GLU A C 1
ATOM 3603 O O . GLU A 1 459 ? -42.934 37.569 0.372 1.00 81.81 459 GLU A O 1
ATOM 3608 N N . ILE A 1 460 ? -40.794 38.280 0.307 1.00 81.56 460 ILE A N 1
ATOM 3609 C CA . ILE A 1 460 ? -40.833 39.134 1.496 1.00 81.56 460 ILE A CA 1
ATOM 3610 C C . ILE A 1 460 ? -40.000 40.389 1.250 1.00 81.56 460 ILE A C 1
ATOM 3612 O O . ILE A 1 460 ? -39.056 40.378 0.457 1.00 81.56 460 ILE A O 1
ATOM 3616 N N . THR A 1 461 ? -40.319 41.469 1.953 1.00 82.56 461 THR A N 1
ATOM 3617 C CA . THR A 1 461 ? -39.484 42.678 1.963 1.00 82.56 461 THR A CA 1
ATOM 3618 C C . THR A 1 461 ? -38.400 42.605 3.041 1.00 82.56 461 THR A C 1
ATOM 3620 O O . THR A 1 461 ? -38.521 41.854 4.008 1.00 82.56 461 THR A O 1
ATOM 3623 N N . ALA A 1 462 ? -37.319 43.378 2.894 1.00 77.12 462 ALA A N 1
ATOM 3624 C CA . ALA A 1 462 ? -36.235 43.404 3.878 1.00 77.12 462 ALA A CA 1
ATOM 3625 C C . ALA A 1 462 ? -36.759 43.756 5.286 1.00 77.12 462 ALA A C 1
ATOM 3627 O O . ALA A 1 462 ? -37.542 44.689 5.430 1.00 77.12 462 ALA A O 1
ATOM 3628 N N . GLN A 1 463 ? -36.290 43.026 6.308 1.00 75.44 463 GLN A N 1
ATOM 3629 C CA . GLN A 1 463 ? -36.707 43.131 7.722 1.00 75.44 463 GLN A CA 1
ATOM 3630 C C . GLN A 1 463 ? -38.145 42.685 8.041 1.00 75.44 463 GLN A C 1
ATOM 3632 O O . GLN A 1 463 ? -38.562 42.787 9.192 1.00 75.44 463 GLN A O 1
ATOM 3637 N N . GLN A 1 464 ? -38.894 42.159 7.071 1.00 81.19 464 GLN A N 1
ATOM 3638 C CA . GLN A 1 464 ? -40.178 41.522 7.349 1.00 81.19 464 GLN A CA 1
ATOM 3639 C C . GLN A 1 464 ? -39.954 40.181 8.063 1.00 81.19 464 GLN A C 1
ATOM 3641 O O . GLN A 1 464 ? -39.149 39.365 7.608 1.00 81.19 464 GLN A O 1
ATOM 3646 N N . GLU A 1 465 ? -40.674 39.943 9.160 1.00 78.00 465 GLU A N 1
ATOM 3647 C CA . GLU A 1 465 ? -40.696 38.629 9.807 1.00 78.00 465 GLU A CA 1
ATOM 3648 C C . GLU A 1 465 ? -41.290 37.580 8.862 1.00 78.00 465 GLU A C 1
ATOM 3650 O O . GLU A 1 465 ? -42.341 37.783 8.248 1.00 78.00 465 GLU A O 1
ATOM 3655 N N . LEU A 1 466 ? -40.596 36.448 8.748 1.00 81.56 466 LEU A N 1
ATOM 3656 C CA . LEU A 1 466 ? -41.027 35.303 7.963 1.00 81.56 466 LEU A CA 1
ATOM 3657 C C . LEU A 1 466 ? -41.437 34.182 8.909 1.00 81.56 466 LEU A C 1
ATOM 3659 O O . LEU A 1 466 ? -40.603 33.654 9.641 1.00 81.56 466 LEU A O 1
ATOM 3663 N N . VAL A 1 467 ? -42.698 33.774 8.819 1.00 80.62 467 VAL A N 1
ATOM 3664 C CA . VAL A 1 467 ? -43.187 32.539 9.430 1.00 80.62 467 VAL A CA 1
ATOM 3665 C C . VAL A 1 467 ? -43.402 31.525 8.316 1.00 80.62 467 VAL A C 1
ATOM 3667 O O . VAL A 1 467 ? -44.005 31.844 7.288 1.00 80.62 467 VAL A O 1
ATOM 3670 N N . PHE A 1 468 ? -42.894 30.313 8.508 1.00 80.50 468 PHE A N 1
ATOM 3671 C CA . PHE A 1 468 ? -43.193 29.188 7.637 1.00 80.50 468 PHE A CA 1
ATOM 3672 C C . PHE A 1 468 ? -43.595 27.979 8.468 1.00 80.50 468 PHE A C 1
ATOM 3674 O O . PHE A 1 468 ? -42.963 27.646 9.468 1.00 80.50 468 PHE A O 1
ATOM 3681 N N . ASP A 1 469 ? -44.650 27.317 8.022 1.00 85.81 469 ASP A N 1
ATOM 3682 C CA . ASP A 1 469 ? -45.199 26.151 8.685 1.00 85.81 469 ASP A CA 1
ATOM 3683 C C . ASP A 1 469 ? -44.520 24.903 8.139 1.00 85.81 469 ASP A C 1
ATOM 3685 O O . ASP A 1 469 ? -44.622 24.586 6.948 1.00 85.81 469 ASP A O 1
ATOM 3689 N N . VAL A 1 470 ? -43.843 24.171 9.020 1.00 86.12 470 VAL A N 1
ATOM 3690 C CA . VAL A 1 470 ? -43.277 22.863 8.697 1.00 86.12 470 VAL A CA 1
ATOM 3691 C C . VAL A 1 470 ? -44.176 21.777 9.266 1.00 86.12 470 VAL A C 1
ATOM 3693 O O . VAL A 1 470 ? -44.324 21.642 10.476 1.00 86.12 470 VAL A O 1
ATOM 3696 N N . SER A 1 471 ? -44.758 20.966 8.388 1.00 86.44 471 SER A N 1
ATOM 3697 C CA . SER A 1 471 ? -45.525 19.780 8.764 1.00 86.44 471 SER A CA 1
ATOM 3698 C C . SER A 1 471 ? -44.752 18.519 8.397 1.00 86.44 471 SER A C 1
ATOM 3700 O O . SER A 1 471 ? -44.460 18.274 7.226 1.00 86.44 471 SER A O 1
ATOM 3702 N N . VAL A 1 472 ? -44.448 17.697 9.401 1.00 83.62 472 VAL A N 1
ATOM 3703 C CA . VAL A 1 472 ? -43.872 16.360 9.225 1.00 83.62 472 VAL A CA 1
ATOM 3704 C C . VAL A 1 472 ? -44.984 15.342 9.442 1.00 83.62 472 VAL A C 1
ATOM 3706 O O . VAL A 1 472 ? -45.477 15.178 10.555 1.00 83.62 472 VAL A O 1
ATOM 3709 N N . ILE A 1 473 ? -45.404 14.674 8.373 1.00 83.25 473 ILE A N 1
ATOM 3710 C CA . ILE A 1 473 ? -46.510 13.715 8.392 1.00 83.25 473 ILE A CA 1
ATOM 3711 C C . ILE A 1 473 ? -45.924 12.308 8.288 1.00 83.25 473 ILE A C 1
ATOM 3713 O O . ILE A 1 473 ? -45.264 11.981 7.302 1.00 83.25 473 ILE A O 1
ATOM 3717 N N . SER A 1 474 ? -46.164 11.471 9.298 1.00 79.62 474 SER A N 1
ATOM 3718 C CA . SER A 1 474 ? -45.847 10.043 9.221 1.00 79.62 474 SER A CA 1
ATOM 3719 C C . SER A 1 474 ? -46.922 9.323 8.413 1.00 79.62 474 SER A C 1
ATOM 3721 O O . SER A 1 474 ? -48.085 9.315 8.807 1.00 79.62 474 SER A O 1
ATOM 3723 N N . ASN A 1 475 ? -46.519 8.676 7.324 1.00 76.06 475 ASN A N 1
ATOM 3724 C CA . ASN A 1 475 ? -47.345 7.714 6.588 1.00 76.06 475 ASN A CA 1
ATOM 3725 C C . ASN A 1 475 ? -46.974 6.261 6.949 1.00 76.06 475 ASN A C 1
ATOM 3727 O O . ASN A 1 475 ? -47.400 5.317 6.288 1.00 76.06 475 ASN A O 1
ATOM 3731 N N . SER A 1 476 ? -46.127 6.077 7.967 1.00 72.06 476 SER A N 1
ATOM 3732 C CA . SER A 1 476 ? -45.666 4.772 8.438 1.00 72.06 476 SER A CA 1
ATOM 3733 C C . SER A 1 476 ? -46.717 4.086 9.313 1.00 72.06 476 SER A C 1
ATOM 3735 O O . SER A 1 476 ? -47.271 4.700 10.222 1.00 72.06 476 SER A O 1
ATOM 3737 N N . ASN A 1 477 ? -46.903 2.775 9.122 1.00 69.81 477 ASN A N 1
ATOM 3738 C CA . ASN A 1 477 ? -47.706 1.921 10.014 1.00 69.81 477 ASN A CA 1
ATOM 3739 C C . ASN A 1 477 ? -46.983 1.579 11.338 1.00 69.81 477 ASN A C 1
ATOM 3741 O O . ASN A 1 477 ? -47.476 0.772 12.123 1.00 69.81 477 ASN A O 1
ATOM 3745 N N . GLN A 1 478 ? -45.787 2.129 11.559 1.00 69.62 478 GLN A N 1
ATOM 3746 C CA . GLN A 1 478 ? -44.974 1.959 12.765 1.00 69.62 478 GLN A CA 1
ATOM 3747 C C . GLN A 1 478 ? -44.453 3.309 13.264 1.00 69.62 478 GLN A C 1
ATOM 3749 O O . GLN A 1 478 ? -44.205 4.211 12.458 1.00 69.62 478 GLN A O 1
ATOM 3754 N N . ASP A 1 479 ? -44.207 3.403 14.572 1.00 66.75 479 ASP A N 1
ATOM 3755 C CA . ASP A 1 479 ? -43.620 4.586 15.202 1.00 66.75 479 ASP A CA 1
ATOM 3756 C C . ASP A 1 479 ? -42.255 4.927 14.599 1.00 66.75 479 ASP A C 1
ATOM 3758 O O . ASP A 1 479 ? -41.318 4.121 14.604 1.00 66.75 479 ASP A O 1
ATOM 3762 N N . LEU A 1 480 ? -42.121 6.166 14.136 1.00 60.03 480 LEU A N 1
ATOM 3763 C CA . LEU A 1 480 ? -40.852 6.713 13.683 1.00 60.03 480 LEU A CA 1
ATOM 3764 C C . LEU A 1 480 ? -40.078 7.242 14.893 1.00 60.03 480 LEU A C 1
ATOM 3766 O O . LEU A 1 480 ? -40.563 8.096 15.633 1.00 60.03 480 LEU A O 1
ATOM 3770 N N . LYS A 1 481 ? -38.867 6.727 15.112 1.00 56.22 481 LYS A N 1
ATOM 3771 C CA . LYS A 1 481 ? -37.997 7.140 16.223 1.00 56.22 481 LYS A CA 1
ATOM 3772 C C . LYS A 1 481 ? -36.905 8.073 15.719 1.00 56.22 481 LYS A C 1
ATOM 3774 O O . LYS A 1 481 ? -36.399 7.882 14.620 1.00 56.22 481 LYS A O 1
ATOM 3779 N N . ASN A 1 482 ? -36.512 9.038 16.552 1.00 53.31 482 ASN A N 1
ATOM 3780 C CA . ASN A 1 482 ? -35.439 9.997 16.262 1.00 53.31 482 ASN A CA 1
ATOM 3781 C C . ASN A 1 482 ? -35.687 10.848 14.996 1.00 53.31 482 ASN A C 1
ATOM 3783 O O . ASN A 1 482 ? -34.761 11.100 14.230 1.00 53.31 482 ASN A O 1
ATOM 3787 N N . VAL A 1 483 ? -36.929 11.288 14.764 1.00 61.66 483 VAL A N 1
ATOM 3788 C CA . VAL A 1 483 ? -37.257 12.219 13.671 1.00 61.66 483 VAL A CA 1
ATOM 3789 C C . VAL A 1 483 ? -36.692 13.600 14.011 1.00 61.66 483 VAL A C 1
ATOM 3791 O O . VAL A 1 483 ? -37.071 14.187 15.021 1.00 61.66 483 VAL A O 1
ATOM 3794 N N . ILE A 1 484 ? -35.770 14.102 13.188 1.00 55.81 484 ILE A N 1
ATOM 3795 C CA . ILE A 1 484 ? -35.092 15.390 13.385 1.00 55.81 484 ILE A CA 1
ATOM 3796 C C . ILE A 1 484 ? -35.435 16.302 12.207 1.00 55.81 484 ILE A C 1
ATOM 3798 O O . ILE A 1 484 ? -35.240 15.922 11.054 1.00 55.81 484 ILE A O 1
ATOM 3802 N N . LEU A 1 485 ? -35.930 17.504 12.504 1.00 74.19 485 LEU A N 1
ATOM 3803 C CA . LEU A 1 485 ? -36.076 18.584 11.534 1.00 74.19 485 LEU A CA 1
ATOM 3804 C C . LEU A 1 485 ? -34.825 19.467 11.597 1.00 74.19 485 LEU A C 1
ATOM 3806 O O . LEU A 1 485 ? -34.540 20.056 12.637 1.00 74.19 485 LEU A O 1
ATOM 3810 N N . GLU A 1 486 ? -34.086 19.562 10.494 1.00 74.56 486 GLU A N 1
ATOM 3811 C CA . GLU A 1 486 ? -32.977 20.506 10.344 1.00 74.56 486 GLU A CA 1
ATOM 3812 C C . GLU A 1 486 ? -33.389 21.605 9.359 1.00 74.56 486 GLU A C 1
ATOM 3814 O O . GLU A 1 486 ? -33.763 21.320 8.222 1.00 74.56 486 GLU A O 1
ATOM 3819 N N . ALA A 1 487 ? -33.309 22.863 9.794 1.00 76.50 487 ALA A N 1
ATOM 3820 C CA . ALA A 1 487 ? -33.491 24.033 8.944 1.00 76.50 487 ALA A CA 1
ATOM 3821 C C . ALA A 1 487 ? -32.186 24.835 8.919 1.00 76.50 487 ALA A C 1
ATOM 3823 O O . ALA A 1 487 ? -31.646 25.193 9.966 1.00 76.50 487 ALA A O 1
ATOM 3824 N N . GLN A 1 488 ? -31.670 25.107 7.720 1.00 74.00 488 GLN A N 1
ATOM 3825 C CA . GLN A 1 488 ? -30.477 25.928 7.530 1.00 74.00 488 GLN A CA 1
ATOM 3826 C C . GLN A 1 488 ? -30.886 27.315 7.050 1.00 74.00 488 GLN A C 1
ATOM 3828 O O . GLN A 1 488 ? -31.506 27.463 5.99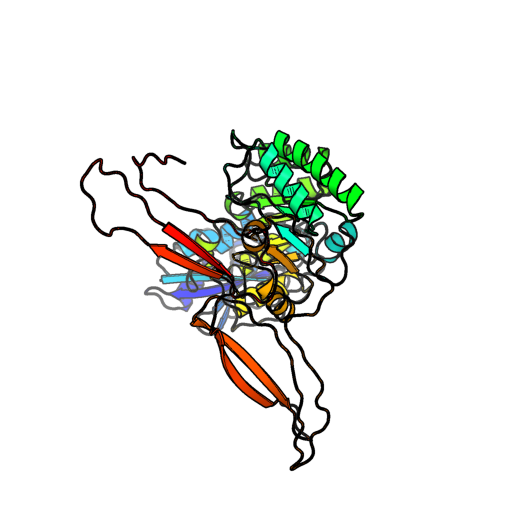8 1.00 74.00 488 GLN A O 1
ATOM 3833 N N . TYR A 1 489 ? -30.512 28.331 7.822 1.00 77.88 489 TYR A N 1
ATOM 3834 C CA . TYR A 1 489 ? -30.820 29.723 7.521 1.00 77.88 489 TYR A CA 1
ATOM 3835 C C . TYR A 1 489 ? -29.607 30.407 6.877 1.00 77.88 489 TYR A C 1
ATOM 3837 O O . TYR A 1 489 ? -28.469 30.158 7.291 1.00 77.88 489 TYR A O 1
ATOM 3845 N N . PRO A 1 490 ? -29.811 31.268 5.867 1.00 71.81 490 PRO A N 1
ATOM 3846 C CA . PRO A 1 490 ? -28.720 32.020 5.270 1.00 71.81 490 PRO A CA 1
ATOM 3847 C C . PRO A 1 490 ? -28.090 32.998 6.273 1.00 71.81 490 PRO A C 1
ATOM 3849 O O . PRO A 1 490 ? -28.700 33.415 7.258 1.00 71.81 490 PRO A O 1
ATOM 3852 N N . PHE A 1 491 ? -26.837 33.373 6.013 1.00 59.12 491 PHE A N 1
ATOM 3853 C CA . PHE A 1 491 ? -26.085 34.304 6.854 1.00 59.12 491 PHE A CA 1
ATOM 3854 C C . PHE A 1 491 ? -26.846 35.628 7.057 1.00 59.12 491 PHE A C 1
ATOM 3856 O O . PHE A 1 491 ? -27.302 36.233 6.089 1.00 59.12 491 PHE A O 1
ATOM 3863 N N . GLY A 1 492 ? -26.954 36.083 8.311 1.00 66.62 492 GLY A N 1
ATOM 3864 C CA . GLY A 1 492 ? -27.639 37.329 8.683 1.00 66.62 492 GLY A CA 1
ATOM 3865 C C . GLY A 1 492 ? -29.101 37.175 9.123 1.00 66.62 492 GLY A C 1
ATOM 3866 O O . GLY A 1 492 ? -29.695 38.162 9.549 1.00 66.62 492 GLY A O 1
ATOM 3867 N N . PHE A 1 493 ? -29.675 35.969 9.074 1.00 71.69 493 PHE A N 1
ATOM 3868 C CA . PHE A 1 493 ? -31.005 35.692 9.628 1.00 71.69 493 PHE A CA 1
ATOM 3869 C C . PHE A 1 493 ? -30.932 35.441 11.139 1.00 71.69 493 PHE A C 1
ATOM 3871 O O . PHE A 1 493 ? -30.039 34.743 11.619 1.00 71.69 493 PHE A O 1
ATOM 3878 N N . THR A 1 494 ? -31.882 36.010 11.883 1.00 69.81 494 THR A N 1
ATOM 3879 C CA . THR A 1 494 ? -32.069 35.748 13.318 1.00 69.81 494 THR A CA 1
ATOM 3880 C C . THR A 1 494 ? -33.315 34.890 13.475 1.00 69.81 494 THR A C 1
ATOM 3882 O O . THR A 1 494 ? -34.364 35.250 12.951 1.00 69.81 494 THR A O 1
ATOM 3885 N N . VAL A 1 495 ? -33.187 33.749 14.150 1.00 71.31 495 VAL A N 1
ATOM 3886 C CA . VAL A 1 495 ? -34.299 32.827 14.409 1.00 71.31 495 VAL A CA 1
ATOM 3887 C C . VAL A 1 495 ? -34.833 33.113 15.804 1.00 71.31 495 VAL A C 1
ATOM 3889 O O . VAL A 1 495 ? -34.064 33.121 16.766 1.00 71.31 495 VAL A O 1
ATOM 3892 N N . THR A 1 496 ? -36.131 33.362 15.900 1.00 66.25 496 THR A N 1
ATOM 3893 C CA . THR A 1 496 ? -36.877 33.449 17.155 1.00 66.25 496 THR A CA 1
ATOM 3894 C C . THR A 1 496 ? -37.695 32.166 17.303 1.00 66.25 496 THR A C 1
ATOM 3896 O O . THR A 1 496 ? -38.352 31.753 16.349 1.00 66.25 496 THR A O 1
ATOM 3899 N N . GLU A 1 497 ? -37.569 31.488 18.449 1.00 58.81 497 GLU A N 1
ATOM 3900 C CA . GLU A 1 497 ? -38.337 30.269 18.774 1.00 58.81 497 GLU A CA 1
ATOM 3901 C C . GLU A 1 497 ? -39.745 30.584 19.283 1.00 58.81 497 GLU A C 1
ATOM 3903 O O . GLU A 1 497 ? -39.891 31.583 20.031 1.00 58.81 497 GLU A O 1
#

pLDDT: mean 88.68, std 12.91, range [35.16, 98.88]

Secondary structure (DSSP, 8-state):
------TT-EEEEEEEEESSS-HHHHHHHHHHHTTT--SS--TT--HHHHHTS-EEEEEETTEEEEEE-GGGS-TT-HHHHHHHHTSGGGG-TTEEEEEEEEEEPPHHHHHHS---SSHHHHHHHHHT--SS-EEEE--SSSS---HHHHHHHHHHHHHTT-SEEE--TT-SS-TTS-HHHHHHHHHHHHHHHHHHH-S--EEE-B--SSHHHHHHHHHHHHHTT-SEEEEEHHHHHHHHHHHHHHHHHHHT-EEEEE-TTTHHHHS-SSSEE-HHHHHHHHHHHT-SEEE---SSSSS---HHHHHHHHHHHH-SEE--BTTTTB--EE-TT----EEEEESS--GGGHHHHHHHH-SS-EEE-SHHHHTSTT-TT------S--S----------TT--------------TT-EEEEEEEEEE--TT--PPEEEEEEEEEE----SEEEEEEE-S---TT----EEEEEEE--SSPPPS-----PPPTT-----

Radius of gyration: 28.31 Å; chains: 1; bounding box: 85×77×62 Å

Foldseek 3Di:
DADDADLQWKKWKKQFAFDPDDLVVLVVCLQQQLAPHDPDDDPPDDPVNVVQTWDWDDDDPRITMITGHNVRDDALAVVSNCCRNPNPSQVDNGTPAMETQAIAHRPSSLVRADFALQALPNVCVVQVDPFFAAEEEEAPPLDDAALQRLLVLLLLQLLQVHAEYEHRQPDEADPRYGLLSNLQSNLVSQVVSCVVPVGHHAYQRELEDAQVSSLVSVVSNLVSPHQEYEYQDVVCDPVSLLSVLVSCNVSNHAYEYEPPPVCVAQVDPGHHYHVLRVLLSSRSNHHQEYELEACDADDDDHVVSSLVSLCSQADQWDPDDVVSSDHTYHSVPRHHHAYEYDHHDAPLCVVVVCVSRNRSHYYYDYCNQQVDPVGNNDPPDPPDDDPDDDDDQPDADVPRDGDDDDDDDDADAQQDKDKDKDKDWDDDPPDPDIDMDIDIDIDGDHHHQWDWDKAWDPDDDPPDDTDIDIDIDGPDPDDDPPDDDDDDDDPPDDDDD

Sequence (497 aa):
MKYKPKKDDLICLFRIEPNGLSFNDAIGRVAAESSNGTWTTLSTLKPHIRKIRGRAFYRKGNLVKIAYPSELFELGNMAQVYSAIAGNIFGMKAVDNLRLLDIDFPDMMMKSFRGPQFGIEGVRKFMKVKGRPLTATVPKPKVGMTTREHAKVGYDAWMGGIDFLKDDENLTDQKFNRFKARAKACAKMRDKAEKKTGEIKDYFINVTAESKEMLKRAKIAKNYGFKYVMCDIVTAGWSGLQTLREHCQDSKQAIHAHRAMHATFTRNPKHGISMLTLAKSARLVGVDNIHIGTVIGKLVGTKDEVLNLEREMEYHSMREDFKEGI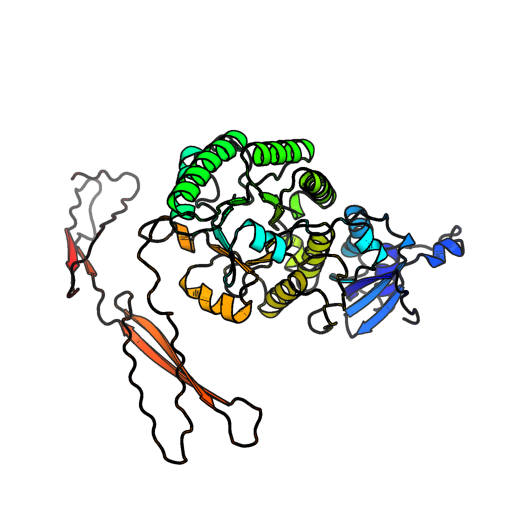LEEDWKRIKSVFPCSSGGLHPGILPEIMDMMGKNIMVQLGGGIHGHPDGTKSITDLRTNLPRIRDGLGDIQPGQIVKQSYGAALFGEEGDVKDIDVRVEYRLPGSTAIFEQQKKVTIALQSSPIRLLVNSVKEITAQQELVFDVSVISNSNQDLKNVILEAQYPFGFTVTE